Protein AF-A0A2C9JT99-F1 (afdb_monomer_lite)

pLDDT: mean 90.97, std 13.34, range [34.31, 98.94]

Structure (mmCIF, N/CA/C/O backbone):
data_AF-A0A2C9JT99-F1
#
_entry.id   AF-A0A2C9JT99-F1
#
loop_
_atom_site.group_PDB
_atom_site.id
_atom_site.type_symbol
_atom_site.label_atom_id
_atom_site.label_alt_id
_atom_site.label_comp_id
_atom_site.label_asym_id
_atom_site.label_entity_id
_atom_site.label_seq_id
_atom_site.pdbx_PDB_ins_code
_atom_site.Cartn_x
_atom_site.Cartn_y
_atom_site.Cartn_z
_atom_site.occupancy
_atom_site.B_iso_or_equiv
_atom_site.auth_seq_id
_atom_site.auth_comp_id
_atom_site.auth_asym_id
_atom_site.auth_atom_id
_atom_site.pdbx_PDB_model_num
ATOM 1 N N . MET A 1 1 ? -29.982 -3.827 14.965 1.00 47.84 1 MET A N 1
ATOM 2 C CA . MET A 1 1 ? -28.648 -3.929 15.591 1.00 47.84 1 MET A CA 1
ATOM 3 C C . MET A 1 1 ? -28.280 -5.397 15.697 1.00 47.84 1 MET A C 1
ATOM 5 O O . MET A 1 1 ? -28.961 -6.148 16.386 1.00 47.84 1 MET A O 1
ATOM 9 N N . THR A 1 2 ? -27.284 -5.830 14.936 1.00 54.38 2 THR A N 1
ATOM 10 C CA . THR A 1 2 ? -26.714 -7.181 14.988 1.00 54.38 2 THR A CA 1
ATOM 11 C C . THR A 1 2 ? -25.965 -7.359 16.311 1.00 54.38 2 THR A C 1
ATOM 13 O O . THR A 1 2 ? -25.139 -6.527 16.669 1.00 54.38 2 THR A O 1
ATOM 16 N N . ASN A 1 3 ? -26.251 -8.428 17.060 1.00 70.00 3 ASN A N 1
ATOM 17 C CA . ASN A 1 3 ? -25.512 -8.738 18.288 1.00 70.00 3 ASN A CA 1
ATOM 18 C C . ASN A 1 3 ? -24.098 -9.221 17.930 1.00 70.00 3 ASN A C 1
ATOM 20 O O . ASN A 1 3 ? -23.930 -10.370 17.513 1.00 70.00 3 ASN A O 1
ATOM 24 N N . LEU A 1 4 ? -23.103 -8.343 18.080 1.00 77.81 4 LEU A N 1
ATOM 25 C CA . LEU A 1 4 ? -21.688 -8.669 17.891 1.00 77.81 4 LEU A CA 1
ATOM 26 C C . LEU A 1 4 ? -21.167 -9.548 19.035 1.00 77.81 4 LEU A C 1
ATOM 28 O O . LEU A 1 4 ? -21.543 -9.377 20.200 1.00 77.81 4 LEU A O 1
ATOM 32 N N . ARG A 1 5 ? -20.275 -10.488 18.711 1.00 74.44 5 ARG A N 1
ATOM 33 C CA . ARG A 1 5 ? -19.591 -11.317 19.708 1.00 74.44 5 ARG A CA 1
ATOM 34 C C . ARG A 1 5 ? -18.477 -10.506 20.364 1.00 74.44 5 ARG A C 1
ATOM 36 O O . ARG A 1 5 ? -17.462 -10.228 19.739 1.00 74.44 5 ARG A O 1
ATOM 43 N N . LYS A 1 6 ? -18.640 -10.173 21.646 1.00 68.88 6 LYS A N 1
ATOM 44 C CA . LYS A 1 6 ? -17.571 -9.556 22.445 1.00 68.88 6 LYS A CA 1
ATOM 45 C C . LYS A 1 6 ? -16.667 -10.641 23.031 1.00 68.88 6 LYS A C 1
ATOM 47 O O . LYS A 1 6 ? -17.125 -11.458 23.829 1.00 68.88 6 LYS A O 1
ATOM 52 N N . SER A 1 7 ? -15.396 -10.644 22.638 1.00 74.50 7 SER A N 1
ATOM 53 C CA . SER A 1 7 ? -14.370 -11.491 23.254 1.00 74.50 7 SER A CA 1
ATOM 54 C C . SER A 1 7 ? -13.819 -10.832 24.521 1.00 74.50 7 SER A C 1
ATOM 56 O O . SER A 1 7 ? -13.684 -9.611 24.581 1.00 74.50 7 SER A O 1
ATOM 58 N N . LYS A 1 8 ? -13.492 -11.639 25.539 1.00 83.62 8 LYS A N 1
ATOM 59 C CA . LYS A 1 8 ? -12.782 -11.155 26.737 1.00 83.62 8 LYS A CA 1
ATOM 60 C C . LYS A 1 8 ? -11.319 -10.822 26.432 1.00 83.62 8 LYS A C 1
ATOM 62 O O . LYS A 1 8 ? -10.791 -9.869 26.994 1.00 83.62 8 LYS A O 1
ATOM 67 N N . SER A 1 9 ? -10.699 -11.589 25.537 1.00 94.56 9 SER A N 1
ATOM 68 C CA . SER A 1 9 ? -9.336 -11.357 25.053 1.00 94.56 9 SER A CA 1
ATOM 69 C C . SER A 1 9 ? -9.375 -10.650 23.701 1.00 94.56 9 SER A C 1
ATOM 71 O O . SER A 1 9 ? -10.248 -10.947 22.884 1.00 94.56 9 SER A O 1
ATOM 73 N N . LEU A 1 10 ? -8.474 -9.698 23.465 1.00 97.50 10 LEU A N 1
ATOM 74 C CA . LEU A 1 10 ? -8.400 -8.947 22.208 1.00 97.50 10 LEU A CA 1
ATOM 75 C C . LEU A 1 10 ? -7.828 -9.853 21.105 1.00 97.50 10 LEU A C 1
ATOM 77 O O . LEU A 1 10 ? -6.699 -10.306 21.274 1.00 97.50 10 LEU A O 1
ATOM 81 N N . PRO A 1 11 ? -8.561 -10.154 20.015 1.00 98.25 11 PRO A N 1
ATOM 82 C CA . PRO A 1 11 ? -7.994 -10.900 18.895 1.00 98.25 11 PRO A CA 1
ATOM 83 C C . PRO A 1 11 ? -6.884 -10.089 18.225 1.00 98.25 11 PRO A C 1
ATOM 85 O O . PRO A 1 11 ? -7.113 -8.932 17.869 1.00 98.25 11 PRO A O 1
ATOM 88 N N . VAL A 1 12 ? -5.713 -10.702 18.061 1.00 98.75 12 VAL A N 1
ATOM 89 C CA . VAL A 1 12 ? -4.557 -10.124 17.368 1.00 98.75 12 VAL A CA 1
ATOM 90 C C . VAL A 1 12 ? -4.086 -11.124 16.320 1.00 98.75 12 VAL A C 1
ATOM 92 O O . VAL A 1 12 ? -3.760 -12.263 16.661 1.00 98.75 12 VAL A O 1
ATOM 95 N N . TYR A 1 13 ? -4.066 -10.703 15.061 1.00 98.75 13 TYR A N 1
ATOM 96 C CA . TYR A 1 13 ? -3.597 -11.504 13.935 1.00 98.75 13 TYR A CA 1
ATOM 97 C C . TYR A 1 13 ? -2.287 -10.913 13.431 1.00 98.75 13 TYR A C 1
ATOM 99 O O . TYR A 1 13 ? -2.243 -9.723 13.140 1.00 98.75 13 TYR A O 1
ATOM 107 N N . ILE A 1 14 ? -1.236 -11.723 13.370 1.00 98.81 14 ILE A N 1
ATOM 108 C CA . ILE A 1 14 ? 0.095 -11.305 12.930 1.00 98.81 14 ILE A CA 1
ATOM 109 C C . ILE A 1 14 ? 0.420 -12.077 11.660 1.00 98.81 14 ILE A C 1
ATOM 111 O O . ILE A 1 14 ? 0.374 -13.308 11.687 1.00 98.81 14 ILE A O 1
ATOM 115 N N . VAL A 1 15 ? 0.721 -11.361 10.585 1.00 98.69 15 VAL A N 1
ATOM 116 C CA . VAL A 1 15 ? 1.054 -11.906 9.265 1.00 98.69 15 VAL A CA 1
ATOM 117 C C . VAL A 1 15 ? 2.405 -11.372 8.809 1.00 98.69 15 VAL A C 1
ATOM 119 O O . VAL A 1 15 ? 2.924 -10.419 9.393 1.00 98.69 15 VAL A O 1
ATOM 122 N N . GLU A 1 16 ? 2.972 -11.991 7.779 1.00 97.94 16 GLU A N 1
ATOM 123 C CA . GLU A 1 16 ? 4.185 -11.477 7.152 1.00 97.94 16 GLU A CA 1
ATOM 124 C C . GLU A 1 16 ? 3.861 -10.398 6.104 1.00 97.94 16 GLU A C 1
ATOM 126 O O . GLU A 1 16 ? 4.063 -9.232 6.440 1.00 97.94 16 GLU A O 1
ATOM 131 N N . PRO A 1 17 ? 3.296 -10.716 4.918 1.00 97.50 17 PRO A N 1
ATOM 132 C CA . PRO A 1 17 ? 2.882 -9.691 3.965 1.00 97.50 17 PRO A CA 1
ATOM 133 C C . PRO A 1 17 ? 1.578 -9.022 4.419 1.00 97.50 17 PRO A C 1
ATOM 135 O O . PRO A 1 17 ? 0.649 -9.685 4.889 1.00 97.50 17 PRO A O 1
ATOM 138 N N . HIS A 1 18 ? 1.480 -7.704 4.259 1.00 98.38 18 HIS A N 1
ATOM 139 C CA . HIS A 1 18 ? 0.385 -6.921 4.839 1.00 98.38 18 HIS A CA 1
ATOM 140 C C . HIS A 1 18 ? -1.004 -7.333 4.350 1.00 98.38 18 HIS A C 1
ATOM 142 O O . HIS A 1 18 ? -1.920 -7.530 5.148 1.00 98.38 18 HIS A O 1
ATOM 148 N N . ASN A 1 19 ? -1.169 -7.577 3.051 1.00 98.00 19 ASN A N 1
ATOM 149 C CA . ASN A 1 19 ? -2.450 -7.955 2.446 1.00 98.00 19 ASN A CA 1
ATOM 150 C C . ASN A 1 19 ? -3.066 -9.239 3.032 1.00 98.00 19 ASN A C 1
ATOM 152 O O . ASN A 1 19 ? -4.289 -9.428 2.971 1.00 98.00 19 ASN A O 1
ATOM 156 N N . ASP A 1 20 ? -2.267 -10.102 3.668 1.00 97.75 20 ASP A N 1
ATOM 157 C CA . ASP A 1 20 ? -2.765 -11.319 4.302 1.00 97.75 20 ASP A CA 1
ATOM 158 C C . ASP A 1 20 ? -3.748 -11.046 5.442 1.00 97.75 20 ASP A C 1
ATOM 160 O O . ASP A 1 20 ? -4.589 -11.906 5.731 1.00 97.75 20 ASP A O 1
ATOM 164 N N . VAL A 1 21 ? -3.747 -9.845 6.032 1.00 98.25 21 VAL A N 1
ATOM 165 C CA . VAL A 1 21 ? -4.717 -9.444 7.064 1.00 98.25 21 VAL A CA 1
ATOM 166 C C . VAL A 1 21 ? -6.169 -9.527 6.578 1.00 98.25 21 VAL A C 1
ATOM 168 O O . VAL A 1 21 ? -7.075 -9.815 7.373 1.00 98.25 21 VAL A O 1
ATOM 171 N N . VAL A 1 22 ? -6.420 -9.373 5.270 1.00 98.38 22 VAL A N 1
ATOM 172 C CA . VAL A 1 22 ? -7.768 -9.393 4.671 1.00 98.38 22 VAL A CA 1
ATOM 173 C C . VAL A 1 22 ? -8.511 -10.691 4.991 1.00 98.38 22 VAL A C 1
ATOM 175 O O . VAL A 1 22 ? -9.709 -10.669 5.304 1.00 98.38 22 VAL A O 1
ATOM 178 N N . ARG A 1 23 ? -7.808 -11.834 5.027 1.00 97.44 23 ARG A N 1
ATOM 179 C CA . ARG A 1 23 ? -8.406 -13.138 5.372 1.00 97.44 23 ARG A CA 1
ATOM 180 C C . ARG A 1 23 ? -9.008 -13.132 6.784 1.00 97.44 23 ARG A C 1
ATOM 182 O O . ARG A 1 23 ? -10.052 -13.748 7.030 1.00 97.44 23 ARG A O 1
ATOM 189 N N . TYR A 1 24 ? -8.371 -12.427 7.718 1.00 98.19 24 TYR A N 1
ATOM 190 C CA . TYR A 1 24 ? -8.794 -12.321 9.113 1.00 98.19 24 TYR A CA 1
ATOM 191 C C . TYR A 1 24 ? -9.885 -11.280 9.312 1.00 98.19 24 TYR A C 1
ATOM 193 O O . TYR A 1 24 ? -10.794 -11.506 10.119 1.00 98.19 24 TYR A O 1
ATOM 201 N N . ILE A 1 25 ? -9.853 -10.195 8.538 1.00 98.44 25 ILE A N 1
ATOM 202 C CA . ILE A 1 25 ? -10.930 -9.206 8.489 1.00 98.44 25 ILE A CA 1
ATOM 203 C C . ILE A 1 25 ? -12.218 -9.882 8.003 1.00 98.44 25 ILE A C 1
ATOM 205 O O . ILE A 1 25 ? -13.209 -9.906 8.738 1.00 98.44 25 ILE A O 1
ATOM 209 N N . HIS A 1 26 ? -12.194 -10.555 6.847 1.00 98.06 26 HIS A N 1
ATOM 210 C CA . HIS A 1 26 ? -13.353 -11.288 6.324 1.00 98.06 26 HIS A CA 1
ATOM 211 C C . HIS A 1 26 ? -13.854 -12.370 7.286 1.00 98.06 26 HIS A C 1
ATOM 213 O O . HIS A 1 26 ? -15.061 -12.495 7.518 1.00 98.06 26 HIS A O 1
ATOM 219 N N . ARG A 1 27 ? -12.950 -13.131 7.918 1.00 97.06 27 ARG A N 1
ATOM 220 C CA . ARG A 1 27 ? -13.326 -14.132 8.932 1.00 97.06 27 ARG A CA 1
ATOM 221 C C . ARG A 1 27 ? -13.993 -13.496 10.150 1.00 97.06 27 ARG A C 1
ATOM 223 O O . ARG A 1 27 ? -14.946 -14.064 10.693 1.00 97.06 27 ARG A O 1
ATOM 230 N N . SER A 1 28 ? -13.510 -12.334 10.580 1.00 97.56 28 SER A N 1
ATOM 231 C CA . SER A 1 28 ? -14.056 -11.589 11.715 1.00 97.56 28 SER A CA 1
ATOM 232 C C . SER A 1 28 ? -15.437 -11.012 11.400 1.00 97.56 28 SER A C 1
ATOM 234 O O . SER A 1 28 ? -16.315 -11.070 12.265 1.00 97.56 28 SER A O 1
ATOM 236 N N . ILE A 1 29 ? -15.673 -10.564 10.162 1.00 97.12 29 ILE A N 1
ATOM 237 C CA . ILE A 1 29 ? -17.002 -10.178 9.659 1.00 97.12 29 ILE A CA 1
ATOM 238 C C . ILE A 1 29 ? -17.938 -11.398 9.642 1.00 97.12 29 ILE A C 1
ATOM 240 O O . ILE A 1 29 ? -19.002 -11.386 10.265 1.00 97.12 29 ILE A O 1
ATOM 244 N N . ALA A 1 30 ? -17.519 -12.504 9.016 1.00 96.38 30 ALA A N 1
ATOM 245 C CA . ALA A 1 30 ? -18.313 -13.734 8.918 1.00 96.38 30 ALA A CA 1
ATOM 246 C C . ALA A 1 30 ? -18.682 -14.317 10.297 1.00 96.38 30 ALA A C 1
ATOM 248 O O . ALA A 1 30 ? -19.780 -14.843 10.501 1.00 96.38 30 ALA A O 1
ATOM 249 N N . SER A 1 31 ? -17.784 -14.174 11.274 1.00 95.31 31 SER A N 1
ATOM 250 C CA . SER A 1 31 ? -17.973 -14.638 12.654 1.00 95.31 31 SER A CA 1
ATOM 251 C C . SER A 1 31 ? -18.736 -13.648 13.543 1.00 95.31 31 SER A C 1
ATOM 253 O O . SER A 1 31 ? -18.953 -13.943 14.724 1.00 95.31 31 SER A O 1
ATOM 255 N N . LYS A 1 32 ? -19.159 -12.496 12.999 1.00 95.50 32 LYS A N 1
ATOM 256 C CA . LYS A 1 32 ? -19.834 -11.398 13.715 1.00 95.50 32 LYS A CA 1
ATOM 257 C C . LYS A 1 32 ? -19.015 -10.843 14.886 1.00 95.50 32 LYS A C 1
ATOM 259 O O . LYS A 1 32 ? -19.582 -10.438 15.904 1.00 95.50 32 LYS A O 1
ATOM 264 N N . ILE A 1 33 ? -17.689 -10.897 14.772 1.00 95.81 33 ILE A N 1
ATOM 265 C CA . ILE A 1 33 ? -16.760 -10.187 15.660 1.00 95.81 33 ILE A CA 1
ATOM 266 C C . ILE A 1 33 ? -16.722 -8.723 15.216 1.00 95.81 33 ILE A C 1
ATOM 268 O O . ILE A 1 33 ? -16.997 -7.837 16.019 1.00 95.81 33 ILE A O 1
ATOM 272 N N . LEU A 1 34 ? -16.489 -8.499 13.920 1.00 97.00 34 LEU A N 1
ATOM 273 C CA . LEU A 1 34 ? -16.723 -7.222 13.250 1.00 97.00 34 LEU A CA 1
ATOM 274 C C . LEU A 1 34 ? -18.164 -7.163 12.708 1.00 97.00 34 LEU A C 1
ATOM 276 O O . LEU A 1 34 ? -18.760 -8.216 12.441 1.00 97.00 34 LEU A O 1
ATOM 280 N N . PRO A 1 35 ? -18.755 -5.962 12.563 1.00 96.44 35 PRO A N 1
ATOM 281 C CA . PRO A 1 35 ? -19.994 -5.790 11.806 1.00 96.44 35 PRO A CA 1
ATOM 282 C C . PRO A 1 35 ? -19.766 -6.066 10.315 1.00 96.44 35 PRO A C 1
ATOM 284 O O . PRO A 1 35 ? -18.645 -6.286 9.872 1.00 96.44 35 PRO A O 1
ATOM 287 N N . PHE A 1 36 ? -20.847 -6.059 9.540 1.00 96.38 36 PHE A N 1
ATOM 288 C CA . PHE A 1 36 ? -20.756 -6.199 8.088 1.00 96.38 36 PHE A CA 1
ATOM 289 C C . PHE A 1 36 ? -20.311 -4.906 7.390 1.00 96.38 36 PHE A C 1
ATOM 291 O O . PHE A 1 36 ? -19.639 -4.978 6.369 1.00 96.38 36 PHE A O 1
ATOM 298 N N . ASP A 1 37 ? -20.677 -3.749 7.936 1.00 95.94 37 ASP A N 1
ATOM 299 C CA . ASP A 1 37 ? -20.417 -2.415 7.397 1.00 95.94 37 ASP A CA 1
ATOM 300 C C . ASP A 1 37 ? -20.046 -1.442 8.531 1.00 95.94 37 ASP A C 1
ATOM 302 O O . ASP A 1 37 ? -20.002 -1.823 9.705 1.00 95.94 37 ASP A O 1
ATOM 306 N N . ASP A 1 38 ? -19.755 -0.191 8.165 1.00 94.69 38 ASP A N 1
ATOM 307 C CA . ASP A 1 38 ? -19.405 0.897 9.089 1.00 94.69 38 ASP A CA 1
ATOM 308 C C . ASP A 1 38 ? -18.150 0.628 9.943 1.00 94.69 38 ASP A C 1
ATOM 310 O O . ASP A 1 38 ? -18.011 1.128 11.059 1.00 94.69 38 ASP A O 1
ATOM 314 N N . ILE A 1 39 ? -17.203 -0.157 9.417 1.00 97.75 39 ILE A N 1
ATOM 315 C CA . ILE A 1 39 ? -15.917 -0.403 10.079 1.00 97.75 39 ILE A CA 1
ATOM 316 C C . ILE A 1 39 ? -15.013 0.814 9.873 1.00 97.75 39 ILE A C 1
ATOM 318 O O . ILE A 1 39 ? -14.901 1.332 8.757 1.00 97.75 39 ILE A O 1
ATOM 322 N N . VAL A 1 40 ? -14.361 1.264 10.944 1.00 98.44 40 VAL A N 1
ATOM 323 C CA . VAL A 1 40 ? -13.238 2.210 10.868 1.00 98.44 40 VAL A CA 1
ATOM 324 C C . VAL A 1 40 ? -11.930 1.420 10.884 1.00 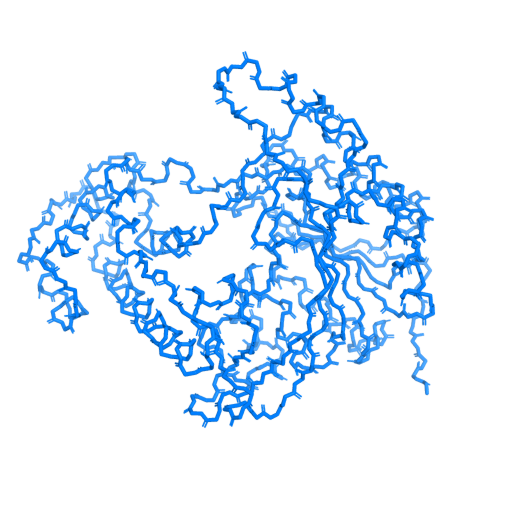98.44 40 VAL A C 1
ATOM 326 O O . VAL A 1 40 ? -11.798 0.468 11.655 1.00 98.44 40 VAL A O 1
ATOM 329 N N . VAL A 1 41 ? -10.964 1.802 10.055 1.00 98.75 41 VAL A N 1
ATOM 330 C CA . VAL A 1 41 ? -9.601 1.250 10.088 1.00 98.75 41 VAL A CA 1
ATOM 331 C C . VAL A 1 41 ? -8.655 2.353 10.533 1.00 98.75 41 VAL A C 1
ATOM 333 O O . VAL A 1 41 ? -8.643 3.420 9.927 1.00 98.75 41 VAL A O 1
ATOM 336 N N . ILE A 1 42 ? -7.891 2.110 11.594 1.00 98.69 42 ILE A N 1
ATOM 337 C CA . ILE A 1 42 ? -6.737 2.934 11.962 1.00 98.69 42 ILE A CA 1
ATOM 338 C C . ILE A 1 42 ? -5.513 2.152 11.524 1.00 98.69 42 ILE A C 1
ATOM 340 O O . ILE A 1 42 ? -5.282 1.079 12.069 1.00 98.69 42 ILE A O 1
ATOM 344 N N . HIS A 1 43 ? -4.780 2.675 10.555 1.00 98.88 43 HIS A N 1
ATOM 345 C CA . HIS A 1 43 ? -3.651 2.012 9.916 1.00 98.88 43 HIS A CA 1
ATOM 346 C C . HIS A 1 43 ? -2.378 2.788 10.260 1.00 98.88 43 HIS A C 1
ATOM 348 O O . HIS A 1 43 ? -2.258 3.959 9.894 1.00 98.88 43 HIS A O 1
ATOM 354 N N . LEU A 1 44 ? -1.500 2.184 11.064 1.00 98.81 44 LEU A N 1
ATOM 355 C CA . LEU A 1 44 ? -0.196 2.735 11.432 1.00 98.81 44 LEU A CA 1
ATOM 356 C C . LEU A 1 44 ? 0.870 2.093 10.559 1.00 98.81 44 LEU A C 1
ATOM 358 O O . LEU A 1 44 ? 1.164 0.918 10.749 1.00 98.81 44 LEU A O 1
ATOM 362 N N . ASP A 1 45 ? 1.433 2.870 9.642 1.00 98.81 45 ASP A N 1
ATOM 363 C CA . ASP A 1 45 ? 2.318 2.351 8.599 1.00 98.81 45 ASP A CA 1
ATOM 364 C C . ASP A 1 45 ? 3.162 3.485 7.990 1.00 98.81 45 ASP A C 1
ATOM 366 O O . ASP A 1 45 ? 2.725 4.647 7.966 1.00 98.81 45 ASP A O 1
ATOM 370 N N . SER A 1 46 ? 4.374 3.180 7.519 1.00 98.38 46 SER A N 1
ATOM 371 C CA . SER A 1 46 ? 5.166 4.098 6.688 1.00 98.38 46 SER A CA 1
ATOM 372 C C . SER A 1 46 ? 4.579 4.312 5.285 1.00 98.38 46 SER A C 1
ATOM 374 O O . SER A 1 46 ? 4.908 5.306 4.630 1.00 98.38 46 SER A O 1
ATOM 376 N N . HIS A 1 47 ? 3.693 3.431 4.837 1.00 97.88 47 HIS A N 1
ATOM 377 C CA . HIS A 1 47 ? 3.023 3.416 3.545 1.00 97.88 47 HIS A CA 1
ATOM 378 C C . HIS A 1 47 ? 1.504 3.580 3.710 1.00 97.88 47 HIS A C 1
ATOM 380 O O . HIS A 1 47 ? 0.977 3.336 4.787 1.00 97.88 47 HIS A O 1
ATOM 386 N N . PRO A 1 48 ? 0.773 4.092 2.702 1.00 97.56 48 PRO A N 1
ATOM 387 C CA . PRO A 1 48 ? -0.677 4.241 2.829 1.00 97.56 48 PRO A CA 1
ATOM 388 C C . PRO A 1 48 ? -1.466 2.935 2.645 1.00 97.56 48 PRO A C 1
ATOM 390 O O . PRO A 1 48 ? -2.595 2.854 3.124 1.00 97.56 48 PRO A O 1
ATOM 393 N N . ASP A 1 49 ? -0.941 1.997 1.850 1.00 98.00 49 ASP A N 1
ATOM 394 C CA . ASP A 1 49 ? -1.630 0.792 1.357 1.00 98.00 49 ASP A CA 1
ATOM 395 C C . ASP A 1 49 ? -3.001 1.038 0.709 1.00 98.00 49 ASP A C 1
ATOM 397 O O . ASP A 1 49 ? -3.962 0.262 0.832 1.00 98.00 49 ASP A O 1
ATOM 401 N N . LEU A 1 50 ? -3.110 2.174 0.013 1.00 97.88 50 LEU A N 1
ATOM 402 C CA . LEU A 1 50 ? -4.358 2.634 -0.590 1.00 97.88 50 LEU A CA 1
ATOM 403 C C . LEU A 1 50 ? -4.401 2.458 -2.105 1.00 97.88 50 LEU A C 1
ATOM 405 O O . LEU A 1 50 ? -5.342 2.954 -2.718 1.00 97.88 50 LEU A O 1
ATOM 409 N N . LEU A 1 51 ? -3.443 1.786 -2.740 1.00 96.38 51 LEU A N 1
ATOM 410 C CA . LEU A 1 51 ? -3.568 1.521 -4.171 1.00 96.38 51 LEU A CA 1
ATOM 411 C C . LEU A 1 51 ? -4.691 0.512 -4.452 1.00 96.38 51 LEU A C 1
ATOM 413 O O . LEU A 1 51 ? -5.335 -0.054 -3.564 1.00 96.38 51 LEU A O 1
ATOM 417 N N . LEU A 1 52 ? -4.975 0.328 -5.735 1.00 96.12 52 LEU A N 1
ATOM 418 C CA . LEU A 1 52 ? -5.873 -0.700 -6.242 1.00 96.12 52 LEU A CA 1
ATOM 419 C C . LEU A 1 52 ? -5.099 -1.516 -7.268 1.00 96.12 52 LEU A C 1
ATOM 421 O O . LEU A 1 52 ? -4.394 -0.905 -8.074 1.00 96.12 52 LEU A O 1
ATOM 425 N N . PRO A 1 53 ? -5.280 -2.846 -7.335 1.00 93.25 53 PRO A N 1
ATOM 426 C CA . PRO A 1 53 ? -4.705 -3.590 -8.439 1.00 93.25 53 PRO A CA 1
ATOM 427 C C . PRO A 1 53 ? -5.324 -3.072 -9.742 1.00 93.25 53 PRO A C 1
ATOM 429 O O . PRO A 1 53 ? -6.545 -3.128 -9.942 1.00 93.25 53 PRO A O 1
ATOM 432 N N . VAL A 1 54 ? -4.485 -2.542 -10.633 1.00 88.94 54 VAL A N 1
ATOM 433 C CA . VAL A 1 54 ? -4.921 -1.833 -11.847 1.00 88.94 54 VAL A CA 1
ATOM 434 C C . VAL A 1 54 ? -5.788 -2.703 -12.752 1.00 88.94 54 VAL A C 1
ATOM 436 O O . VAL A 1 54 ? -6.618 -2.182 -13.501 1.00 88.94 54 VAL A O 1
ATOM 439 N N . HIS A 1 55 ? -5.652 -4.025 -12.661 1.00 92.31 55 HIS A N 1
ATOM 440 C CA . HIS A 1 55 ? -6.384 -5.011 -13.449 1.00 92.31 55 HIS A CA 1
ATOM 441 C C . HIS A 1 55 ? -7.544 -5.694 -12.713 1.00 92.31 55 HIS A C 1
ATOM 443 O O . HIS A 1 55 ? -8.230 -6.512 -13.322 1.00 92.31 55 HIS A O 1
ATOM 449 N N . LEU A 1 56 ? -7.820 -5.338 -11.453 1.00 96.06 56 LEU A N 1
ATOM 450 C CA . LEU A 1 56 ? -8.879 -5.974 -10.672 1.00 96.06 56 LEU A CA 1
ATOM 451 C C . LEU A 1 56 ? -10.274 -5.619 -11.208 1.00 96.06 56 LEU A C 1
ATOM 453 O O . LEU A 1 56 ? -10.728 -4.471 -11.128 1.00 96.06 56 LEU A O 1
ATOM 457 N N . ASP A 1 57 ? -10.981 -6.637 -11.696 1.00 97.88 57 ASP A N 1
ATOM 458 C CA . ASP A 1 57 ? -12.399 -6.548 -12.028 1.00 97.88 57 ASP A CA 1
ATOM 459 C C . ASP A 1 57 ? -13.227 -6.257 -10.773 1.00 97.88 57 ASP A C 1
ATOM 461 O O . ASP A 1 57 ? -13.095 -6.923 -9.743 1.00 97.88 57 ASP A O 1
ATOM 465 N N . ALA A 1 58 ? -14.144 -5.293 -10.862 1.00 98.00 58 ALA A N 1
ATOM 466 C CA . ALA A 1 58 ? -14.934 -4.862 -9.709 1.00 98.00 58 ALA A CA 1
ATOM 467 C C . ALA A 1 58 ? -15.762 -6.009 -9.093 1.00 98.00 58 ALA A C 1
ATOM 469 O O . ALA A 1 58 ? -15.905 -6.103 -7.874 1.00 98.00 58 ALA A O 1
ATOM 470 N N . ASP A 1 59 ? -16.242 -6.937 -9.923 1.00 97.44 59 ASP A N 1
ATOM 471 C CA . ASP A 1 59 ? -17.060 -8.071 -9.480 1.00 97.44 59 ASP A CA 1
ATOM 472 C C . ASP A 1 59 ? -16.248 -9.108 -8.671 1.00 97.44 59 ASP A C 1
ATOM 474 O O . ASP A 1 59 ? -16.824 -9.877 -7.894 1.00 97.44 59 ASP A O 1
ATOM 478 N N . VAL A 1 60 ? -14.914 -9.128 -8.814 1.00 97.75 60 VAL A N 1
ATOM 479 C CA . VAL A 1 60 ? -14.013 -10.019 -8.059 1.00 97.75 60 VAL A CA 1
ATOM 480 C C . VAL A 1 60 ? -13.925 -9.608 -6.591 1.00 97.75 60 VAL A C 1
ATOM 482 O O . VAL A 1 60 ? -13.773 -10.474 -5.730 1.00 97.75 60 VAL A O 1
ATOM 485 N N . VAL A 1 61 ? -14.124 -8.325 -6.265 1.00 97.56 61 VAL A N 1
ATOM 486 C CA . VAL A 1 61 ? -14.071 -7.822 -4.879 1.00 97.56 61 VAL A CA 1
ATOM 487 C C . VAL A 1 61 ? -15.034 -8.571 -3.952 1.00 97.56 61 VAL A C 1
ATOM 489 O O . VAL A 1 61 ? -14.727 -8.833 -2.791 1.00 97.56 61 VAL A O 1
ATOM 492 N N . PHE A 1 62 ? -16.185 -9.002 -4.466 1.00 96.38 62 PHE A N 1
ATOM 493 C CA . PHE A 1 62 ? -17.189 -9.724 -3.679 1.00 96.38 62 PHE A CA 1
ATOM 494 C C . PHE A 1 62 ? -16.901 -11.225 -3.537 1.00 96.38 62 PHE A C 1
ATOM 496 O O . PHE A 1 62 ? -17.645 -11.951 -2.871 1.00 96.38 62 PHE A O 1
ATOM 503 N N . LYS A 1 63 ? -15.816 -11.714 -4.141 1.00 96.69 63 LYS A N 1
ATOM 504 C CA . LYS A 1 63 ? -15.403 -13.114 -4.119 1.00 96.69 63 LYS A CA 1
ATOM 505 C C . LYS A 1 63 ? -14.145 -13.263 -3.274 1.00 96.69 63 LYS A C 1
ATOM 507 O O . LYS A 1 63 ? -13.036 -13.283 -3.788 1.00 96.69 63 LYS A O 1
ATOM 512 N N . SER A 1 64 ? -14.321 -13.430 -1.963 1.00 92.94 64 SER A N 1
ATOM 513 C CA . SER A 1 64 ? -13.222 -13.367 -0.982 1.00 92.94 64 SER A CA 1
ATOM 514 C C . SER A 1 64 ? -11.946 -14.132 -1.352 1.00 92.94 64 SER A C 1
ATOM 516 O O . SER A 1 64 ? -10.875 -13.658 -1.002 1.00 92.94 64 SER A O 1
ATOM 518 N N . ARG A 1 65 ? -12.033 -15.323 -1.958 1.00 93.81 65 ARG A N 1
ATOM 519 C CA . ARG A 1 65 ? -10.837 -16.093 -2.326 1.00 93.81 65 ARG A CA 1
ATOM 520 C C . ARG A 1 65 ? -10.121 -15.480 -3.528 1.00 93.81 65 ARG A C 1
ATOM 522 O O . ARG A 1 65 ? -8.930 -15.233 -3.441 1.00 93.81 65 ARG A O 1
ATOM 529 N N . GLU A 1 66 ? -10.866 -15.227 -4.602 1.00 96.69 66 GLU A N 1
ATOM 530 C CA . GLU A 1 66 ? -10.328 -14.616 -5.821 1.00 96.69 66 GLU A CA 1
ATOM 531 C C . GLU A 1 66 ? -9.776 -13.218 -5.518 1.00 96.69 66 GLU A C 1
ATOM 533 O O . GLU A 1 66 ? -8.704 -12.884 -5.998 1.00 96.69 66 GLU A O 1
ATOM 538 N N . LEU A 1 67 ? -10.446 -12.432 -4.662 1.00 97.06 67 LEU A N 1
ATOM 539 C CA . LEU A 1 67 ? -9.929 -11.135 -4.227 1.00 97.06 67 LEU A CA 1
ATOM 540 C C . LEU A 1 67 ? -8.545 -11.277 -3.593 1.00 97.06 67 LEU A C 1
ATOM 542 O O . LEU A 1 67 ? -7.624 -10.634 -4.066 1.00 97.06 67 LEU A O 1
ATOM 546 N N . ILE A 1 68 ? -8.389 -12.129 -2.572 1.00 95.25 68 ILE A N 1
ATOM 547 C CA . ILE A 1 68 ? -7.107 -12.308 -1.863 1.00 95.25 68 ILE A CA 1
ATOM 548 C C . ILE A 1 68 ? -5.985 -12.718 -2.829 1.00 95.25 68 ILE A C 1
ATOM 550 O O . ILE A 1 68 ? -4.870 -12.236 -2.691 1.00 95.25 68 ILE A O 1
ATOM 554 N N . GLU A 1 69 ? -6.285 -13.559 -3.822 1.00 95.75 69 GLU A N 1
ATOM 555 C CA . GLU A 1 69 ? -5.327 -13.988 -4.854 1.00 95.75 69 GLU A CA 1
ATOM 556 C C . GLU A 1 69 ? -4.898 -12.845 -5.807 1.00 95.75 69 GLU A C 1
ATOM 558 O O . GLU A 1 69 ? -3.916 -13.003 -6.523 1.00 95.75 69 GLU A O 1
ATOM 563 N N . ASN A 1 70 ? -5.607 -11.709 -5.815 1.00 96.56 70 ASN A N 1
ATOM 564 C CA . ASN A 1 70 ? -5.327 -10.527 -6.643 1.00 96.56 70 ASN A CA 1
ATOM 565 C C . ASN A 1 70 ? -4.841 -9.307 -5.833 1.00 96.56 70 ASN A C 1
ATOM 567 O O . ASN A 1 70 ? -4.742 -8.218 -6.397 1.00 96.56 70 ASN A O 1
ATOM 571 N N . LEU A 1 71 ? -4.601 -9.448 -4.524 1.00 97.31 71 LEU A N 1
ATOM 572 C CA . LEU A 1 71 ? -4.073 -8.362 -3.693 1.00 97.31 71 LEU A CA 1
ATOM 573 C C . LEU A 1 71 ? -2.566 -8.494 -3.502 1.00 97.31 71 LEU A C 1
ATOM 575 O O . LEU A 1 71 ? -2.048 -9.600 -3.357 1.00 97.31 71 LEU A O 1
ATOM 579 N N . SER A 1 72 ? -1.923 -7.344 -3.357 1.00 96.62 72 SER A N 1
ATOM 580 C CA . SER A 1 72 ? -0.537 -7.177 -2.924 1.00 96.62 72 SER A CA 1
ATOM 581 C C . SER A 1 72 ? -0.492 -6.251 -1.709 1.00 96.62 72 SER A C 1
ATOM 583 O O . SER A 1 72 ? -1.512 -5.669 -1.320 1.00 96.62 72 SER A O 1
ATOM 585 N N . ILE A 1 73 ? 0.681 -6.149 -1.088 1.00 96.62 73 ILE A N 1
ATOM 586 C CA . ILE A 1 73 ? 0.895 -5.430 0.174 1.00 96.62 73 ILE A CA 1
ATOM 587 C C . ILE A 1 73 ? 0.420 -3.972 0.126 1.00 96.62 73 ILE A C 1
ATOM 589 O O . ILE A 1 73 ? -0.109 -3.490 1.107 1.00 96.62 73 ILE A O 1
ATOM 593 N N . GLU A 1 74 ? 0.470 -3.312 -1.026 1.00 96.00 74 GLU A N 1
ATOM 594 C CA . GLU A 1 74 ? 0.171 -1.886 -1.177 1.00 96.00 74 GLU A CA 1
ATOM 595 C C . GLU A 1 74 ? -1.291 -1.560 -1.544 1.00 96.00 74 GLU A C 1
ATOM 597 O O . GLU A 1 74 ? -1.644 -0.387 -1.698 1.00 96.00 74 GLU A O 1
ATOM 602 N N . ASN A 1 75 ? -2.150 -2.571 -1.756 1.00 97.25 75 ASN A N 1
ATOM 603 C CA . ASN A 1 75 ? -3.438 -2.376 -2.442 1.00 97.25 75 ASN A CA 1
ATOM 604 C C . ASN A 1 75 ? -4.665 -3.073 -1.811 1.00 97.25 75 ASN A C 1
ATOM 606 O O . ASN A 1 75 ? -5.700 -3.274 -2.459 1.00 97.25 75 ASN A O 1
ATOM 610 N N . TRP A 1 76 ? -4.591 -3.426 -0.525 1.00 98.12 76 TRP A N 1
ATOM 611 C CA . TRP A 1 76 ? -5.588 -4.279 0.132 1.00 98.12 76 TRP A CA 1
ATOM 612 C C . TRP A 1 76 ? -6.733 -3.533 0.841 1.00 98.12 76 TRP A C 1
ATOM 614 O O . TRP A 1 76 ? -7.811 -4.112 1.029 1.00 98.12 76 TRP A O 1
ATOM 624 N N . ILE A 1 77 ? -6.552 -2.260 1.224 1.00 98.62 77 ILE A N 1
ATOM 625 C CA . ILE A 1 77 ? -7.539 -1.515 2.031 1.00 98.62 77 ILE A CA 1
ATOM 626 C C . ILE A 1 77 ? -8.737 -1.065 1.188 1.00 98.62 77 ILE A C 1
ATOM 628 O O . ILE A 1 77 ? -9.897 -1.282 1.562 1.00 98.62 77 ILE A O 1
ATOM 632 N N . LEU A 1 78 ? -8.491 -0.418 0.043 1.00 98.44 78 LEU A N 1
ATOM 633 C CA . LEU A 1 78 ? -9.559 0.173 -0.768 1.00 98.44 78 LEU A CA 1
ATOM 634 C C . LEU A 1 78 ? -10.585 -0.841 -1.307 1.00 98.44 78 LEU A C 1
ATOM 636 O O . LEU A 1 78 ? -11.775 -0.502 -1.306 1.00 98.44 78 LEU A O 1
ATOM 640 N N . PRO A 1 79 ? -10.232 -2.087 -1.675 1.00 98.25 79 PRO A N 1
ATOM 641 C CA . PRO A 1 79 ? -11.226 -3.109 -2.004 1.00 98.25 79 PRO A CA 1
ATOM 642 C C . PRO A 1 79 ? -12.276 -3.323 -0.897 1.00 98.25 79 PRO A C 1
ATOM 644 O O . PRO A 1 79 ? -13.463 -3.476 -1.193 1.00 98.25 79 PRO A O 1
ATOM 647 N N . LEU A 1 80 ? -11.894 -3.225 0.384 1.00 98.25 80 LEU A N 1
ATOM 648 C CA . LEU A 1 80 ? -12.830 -3.331 1.513 1.00 98.25 80 LEU A CA 1
ATOM 649 C C . LEU A 1 80 ? -13.790 -2.132 1.607 1.00 98.25 80 LEU A C 1
ATOM 651 O O . LEU A 1 80 ? -14.917 -2.276 2.092 1.00 98.25 80 LEU A O 1
ATOM 655 N N . THR A 1 81 ? -13.375 -0.951 1.136 1.00 97.88 81 THR A N 1
ATOM 656 C CA . THR A 1 81 ? -14.249 0.236 1.056 1.00 97.88 81 THR A CA 1
ATOM 657 C C . THR A 1 81 ? -15.247 0.141 -0.094 1.00 97.88 81 THR A C 1
ATOM 659 O O . THR A 1 81 ? -16.419 0.495 0.069 1.00 97.88 81 THR A O 1
ATOM 662 N N . TYR A 1 82 ? -14.828 -0.406 -1.240 1.00 98.38 82 TYR A N 1
ATOM 663 C CA . TYR A 1 82 ? -15.722 -0.674 -2.366 1.00 98.38 82 TYR A CA 1
ATOM 664 C C . TYR A 1 82 ? -16.764 -1.740 -2.012 1.00 98.38 82 TYR A C 1
ATOM 666 O O . TYR A 1 82 ? -17.950 -1.555 -2.287 1.00 98.38 82 TYR A O 1
ATOM 674 N N . ALA A 1 83 ? -16.359 -2.775 -1.266 1.00 97.62 83 ALA A N 1
ATOM 675 C CA . ALA A 1 83 ? -17.266 -3.762 -0.677 1.00 97.62 83 ALA A CA 1
ATOM 676 C C . ALA A 1 83 ? -18.194 -3.197 0.424 1.00 97.62 83 ALA A C 1
ATOM 678 O O . ALA A 1 83 ? -19.060 -3.917 0.923 1.00 97.62 83 ALA A O 1
ATOM 679 N N . LYS A 1 84 ? -18.036 -1.917 0.803 1.00 97.12 84 LYS A N 1
ATOM 680 C CA . LYS A 1 84 ? -18.790 -1.206 1.857 1.00 97.12 84 LYS A CA 1
ATOM 681 C C . LYS A 1 84 ? -18.592 -1.764 3.270 1.00 97.12 84 LYS A C 1
ATOM 683 O O . LYS A 1 84 ? -19.360 -1.433 4.171 1.00 97.12 84 LYS A O 1
ATOM 688 N N . HIS A 1 85 ? -17.548 -2.566 3.485 1.00 97.56 85 HIS A N 1
ATOM 689 C CA . HIS A 1 85 ? -17.156 -3.018 4.818 1.00 97.56 85 HIS A CA 1
ATOM 690 C C . HIS A 1 85 ? -16.538 -1.866 5.616 1.00 97.56 85 HIS A C 1
ATOM 692 O O . HIS A 1 85 ? -16.950 -1.593 6.745 1.00 97.56 85 HIS A O 1
ATOM 698 N N . VAL A 1 86 ? -15.577 -1.167 5.003 1.00 97.81 86 VAL A N 1
ATOM 699 C CA . VAL A 1 86 ? -14.850 -0.045 5.608 1.00 97.81 86 VAL A CA 1
ATOM 700 C C . VAL A 1 86 ? -15.474 1.279 5.176 1.00 97.81 86 VAL A C 1
ATOM 702 O O . VAL A 1 86 ? -15.670 1.529 3.991 1.00 97.81 86 VAL A O 1
ATOM 705 N N . SER A 1 87 ? -15.781 2.127 6.155 1.00 95.12 87 SER A N 1
ATOM 706 C CA . SER A 1 87 ? -16.439 3.430 5.964 1.00 95.12 87 SER A CA 1
ATOM 707 C C . SER A 1 87 ? -15.497 4.622 6.123 1.00 95.12 87 SER A C 1
ATOM 709 O O . SER A 1 87 ? -15.761 5.701 5.594 1.00 95.12 87 SER A O 1
ATOM 711 N N . HIS A 1 88 ? -14.417 4.446 6.885 1.00 98.00 88 HIS A N 1
ATOM 712 C CA . HIS A 1 88 ? -13.451 5.496 7.183 1.00 98.00 88 HIS A CA 1
ATOM 713 C C . HIS A 1 88 ? -12.087 4.857 7.429 1.00 98.00 88 HIS A C 1
ATOM 715 O O . HIS A 1 88 ? -11.960 3.959 8.264 1.00 98.00 88 HIS A O 1
ATOM 721 N N . ILE A 1 89 ? -11.085 5.330 6.699 1.00 98.62 89 ILE A N 1
ATOM 722 C CA . ILE A 1 89 ? -9.682 4.976 6.877 1.00 98.62 89 ILE A CA 1
ATOM 723 C C . ILE A 1 89 ? -8.976 6.141 7.570 1.00 98.62 89 ILE A C 1
ATOM 725 O O . ILE A 1 89 ? -9.075 7.287 7.132 1.00 98.62 89 ILE A O 1
ATOM 729 N N . VAL A 1 90 ? -8.265 5.855 8.652 1.00 98.50 90 VAL A N 1
ATOM 730 C CA . VAL A 1 90 ? -7.377 6.794 9.331 1.00 98.50 90 VAL A CA 1
ATOM 731 C C . VAL A 1 90 ? -5.958 6.271 9.157 1.00 98.50 90 VAL A C 1
ATOM 733 O O . VAL A 1 90 ? -5.540 5.383 9.897 1.00 98.50 90 VAL A O 1
ATOM 736 N N . TRP A 1 91 ? -5.235 6.801 8.172 1.00 98.62 91 TRP A N 1
ATOM 737 C CA . TRP A 1 91 ? -3.813 6.512 8.015 1.00 98.62 91 TRP A CA 1
ATOM 738 C C . TRP A 1 91 ? -3.023 7.396 8.976 1.00 98.62 91 TRP A C 1
ATOM 740 O O . TRP A 1 91 ? -3.037 8.628 8.880 1.00 98.62 91 TRP A O 1
ATOM 750 N N . VAL A 1 92 ? -2.374 6.759 9.942 1.00 98.25 92 VAL A N 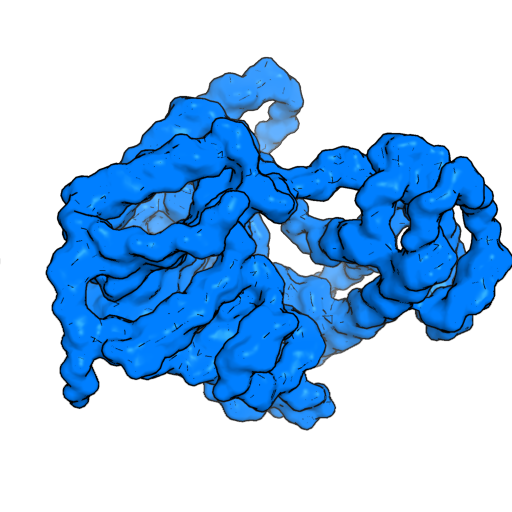1
ATOM 751 C CA . VAL A 1 92 ? -1.511 7.398 10.927 1.00 98.25 92 VAL A CA 1
ATOM 752 C C . VAL A 1 92 ? -0.073 7.147 10.499 1.00 98.25 92 VAL A C 1
ATOM 754 O O . VAL A 1 92 ? 0.490 6.089 10.757 1.00 98.25 92 VAL A O 1
ATOM 757 N N . LYS A 1 93 ? 0.516 8.139 9.841 1.00 97.56 93 LYS A N 1
ATOM 758 C CA . LYS A 1 93 ? 1.838 8.032 9.229 1.00 97.56 93 LYS A CA 1
ATOM 759 C C . LYS A 1 93 ? 2.954 8.487 10.185 1.00 97.56 93 LYS A C 1
ATOM 761 O O . LYS A 1 93 ? 2.729 9.401 10.995 1.00 97.56 93 LYS A O 1
ATOM 766 N N . PRO A 1 94 ? 4.167 7.919 10.093 1.00 97.00 94 PRO A N 1
ATOM 767 C CA . PRO A 1 94 ? 5.326 8.400 10.832 1.00 97.00 94 PRO A CA 1
ATOM 768 C C . PRO A 1 94 ? 5.879 9.704 10.216 1.00 97.00 94 PRO A C 1
ATOM 770 O O . PRO A 1 94 ? 5.477 10.107 9.117 1.00 97.00 94 PRO A O 1
ATOM 773 N N . PRO A 1 95 ? 6.817 10.395 10.891 1.00 94.19 95 PRO A N 1
ATOM 774 C CA . PRO A 1 95 ? 7.326 11.698 10.440 1.00 94.19 95 PRO A CA 1
ATOM 775 C C . PRO A 1 95 ? 8.047 11.705 9.083 1.00 94.19 95 PRO A C 1
ATOM 777 O O . PRO A 1 95 ? 8.162 12.759 8.462 1.00 94.19 95 PRO A O 1
ATOM 780 N N . TRP A 1 96 ? 8.560 10.559 8.629 1.00 94.88 96 TRP A N 1
ATOM 781 C CA . TRP A 1 96 ? 9.295 10.435 7.364 1.00 94.88 96 TRP A CA 1
ATOM 782 C C . TRP A 1 96 ? 8.408 10.096 6.160 1.00 94.88 96 TRP A C 1
ATOM 784 O O . TRP A 1 96 ? 8.844 10.271 5.023 1.00 94.88 96 TRP A O 1
ATOM 794 N N . ALA A 1 97 ? 7.184 9.616 6.390 1.00 95.50 97 ALA A N 1
ATOM 795 C CA . ALA A 1 97 ? 6.261 9.242 5.327 1.00 95.50 97 ALA A CA 1
ATOM 796 C C . ALA A 1 97 ? 5.660 10.499 4.684 1.00 95.50 97 ALA A C 1
ATOM 798 O O . ALA A 1 97 ? 5.099 11.359 5.373 1.00 95.50 97 ALA A O 1
ATOM 799 N N . ASN A 1 98 ? 5.793 10.623 3.364 1.00 93.75 98 ASN A N 1
ATOM 800 C CA . ASN A 1 98 ? 5.414 11.830 2.622 1.00 93.75 98 ASN A CA 1
ATOM 801 C C . ASN A 1 98 ? 4.513 11.553 1.410 1.00 93.75 98 ASN A C 1
ATOM 803 O O . ASN A 1 98 ? 4.166 12.507 0.720 1.00 93.75 98 ASN A O 1
ATOM 807 N N . GLN A 1 99 ? 4.106 10.298 1.178 1.00 94.50 99 GLN A N 1
ATOM 808 C CA . GLN A 1 99 ? 3.317 9.913 -0.001 1.00 94.50 99 GLN A CA 1
ATOM 809 C C . GLN A 1 99 ? 1.980 10.663 -0.104 1.00 94.50 99 GLN A C 1
ATOM 811 O O . GLN A 1 99 ? 1.582 11.069 -1.189 1.00 94.50 99 GLN A O 1
ATOM 816 N N . ILE A 1 100 ? 1.292 10.891 1.023 1.00 95.31 100 ILE A N 1
ATOM 817 C CA . ILE A 1 100 ? 0.106 11.759 1.088 1.00 95.31 100 ILE A CA 1
ATOM 818 C C . ILE A 1 100 ? 0.264 12.699 2.282 1.00 95.31 100 ILE A C 1
ATOM 820 O O . ILE A 1 100 ? 0.664 12.303 3.382 1.00 95.31 100 ILE A O 1
ATOM 824 N N . LYS A 1 101 ? -0.036 13.981 2.071 1.00 93.25 101 LYS A N 1
ATOM 825 C CA . LYS A 1 101 ? 0.060 14.999 3.123 1.00 93.25 101 LYS A CA 1
ATOM 826 C C . LYS A 1 101 ? -1.064 14.834 4.145 1.00 93.25 101 LYS A C 1
ATOM 828 O O . LYS A 1 101 ? -2.181 14.449 3.802 1.00 93.25 101 LYS A O 1
ATOM 833 N N . ALA A 1 102 ? -0.781 15.204 5.395 1.00 93.75 102 ALA A N 1
ATOM 834 C CA . ALA A 1 102 ? -1.783 15.223 6.459 1.00 93.75 102 ALA A CA 1
ATOM 835 C C . ALA A 1 102 ? -2.990 16.089 6.057 1.00 93.75 102 ALA A C 1
ATOM 837 O O . ALA A 1 102 ? -2.838 17.275 5.755 1.00 93.75 102 ALA A O 1
ATOM 838 N N . SER A 1 103 ? -4.166 15.470 5.994 1.00 94.44 103 SER A N 1
ATOM 839 C CA . SER A 1 103 ? -5.371 16.033 5.381 1.00 94.44 103 SER A CA 1
ATOM 840 C C . SER A 1 103 ? -6.610 15.184 5.695 1.00 94.44 103 SER A C 1
ATOM 842 O O . SER A 1 103 ? -6.512 14.067 6.207 1.00 94.44 103 SER A O 1
ATOM 844 N N . GLU A 1 104 ? -7.794 15.710 5.380 1.00 95.69 104 GLU A N 1
ATOM 845 C CA . GLU A 1 104 ? -9.012 14.908 5.237 1.00 95.69 104 GLU A CA 1
ATOM 846 C C . GLU A 1 104 ? -9.430 14.902 3.766 1.00 95.69 104 GLU A C 1
ATOM 848 O O . GLU A 1 104 ? -9.678 15.958 3.182 1.00 95.69 104 GLU A O 1
ATOM 853 N N . LEU A 1 105 ? -9.543 13.711 3.187 1.00 97.12 105 LEU A N 1
ATOM 854 C CA . LEU A 1 105 ? -9.915 13.491 1.797 1.00 97.12 105 LEU A CA 1
ATOM 855 C C . LEU A 1 105 ? -11.231 12.717 1.735 1.00 97.12 105 LEU A C 1
ATOM 857 O O . LEU A 1 105 ? -11.465 11.772 2.491 1.00 97.12 105 LEU A O 1
ATOM 861 N N . ASN A 1 106 ? -12.100 13.126 0.815 1.00 97.88 106 ASN A N 1
ATOM 862 C CA . ASN A 1 106 ? -13.328 12.410 0.497 1.00 97.88 106 ASN A CA 1
ATOM 863 C C . ASN A 1 106 ? -13.368 12.190 -1.006 1.00 97.88 106 ASN A C 1
ATOM 865 O O . ASN A 1 106 ? -13.312 13.149 -1.775 1.00 97.88 106 ASN A O 1
ATOM 869 N N . PHE A 1 107 ? -13.479 10.937 -1.416 1.00 98.00 107 PHE A N 1
ATOM 870 C CA . PHE A 1 107 ? -13.550 10.568 -2.821 1.00 98.00 107 PHE A CA 1
ATOM 871 C C . PHE A 1 107 ? -14.457 9.355 -3.006 1.00 98.00 107 PHE A C 1
ATOM 873 O O . PHE A 1 107 ? -14.973 8.769 -2.058 1.00 98.00 107 PHE A O 1
ATOM 880 N N . THR A 1 108 ? -14.706 9.015 -4.257 1.00 98.25 108 THR A N 1
ATOM 881 C CA . THR A 1 108 ? -15.583 7.940 -4.696 1.00 98.25 108 THR A CA 1
ATOM 882 C C . THR A 1 108 ? -14.735 6.837 -5.300 1.00 98.25 108 THR A C 1
ATOM 884 O O . THR A 1 108 ? -13.873 7.109 -6.134 1.00 98.25 108 THR A O 1
ATOM 887 N N . ILE A 1 109 ? -15.018 5.600 -4.908 1.00 98.38 109 ILE A N 1
ATOM 888 C CA . ILE A 1 109 ? -14.512 4.383 -5.540 1.00 98.38 109 ILE A CA 1
ATOM 889 C C . ILE A 1 109 ? -15.672 3.680 -6.245 1.00 98.38 109 ILE A C 1
ATOM 891 O O . ILE A 1 109 ? -16.792 3.655 -5.729 1.00 98.38 109 ILE A O 1
ATOM 895 N N . GLY A 1 110 ? -15.441 3.133 -7.433 1.00 98.38 110 GLY A N 1
ATOM 896 C CA . GLY A 1 110 ? -16.504 2.532 -8.229 1.00 98.38 110 GLY A CA 1
ATOM 897 C C . GLY A 1 110 ? -16.003 1.634 -9.351 1.00 98.38 110 GLY A C 1
ATOM 898 O O . GLY A 1 110 ? -14.815 1.593 -9.674 1.00 98.38 110 GLY A O 1
ATOM 899 N N . LYS A 1 111 ? -16.946 0.938 -9.979 1.00 98.50 111 LYS A N 1
ATOM 900 C CA . LYS A 1 111 ? -16.722 0.158 -11.194 1.00 98.50 111 LYS A CA 1
ATOM 901 C C . LYS A 1 111 ? -16.611 1.104 -12.381 1.00 98.50 111 LYS A C 1
ATOM 903 O O . LYS A 1 111 ? -17.523 1.886 -12.639 1.00 98.50 111 LYS A O 1
ATOM 908 N N . CYS A 1 112 ? -15.515 1.056 -13.127 1.00 97.94 112 CYS A N 1
ATOM 909 C CA . CYS A 1 112 ? -15.398 1.852 -14.339 1.00 97.94 112 CYS A CA 1
ATOM 910 C C . CYS A 1 112 ? -16.349 1.309 -15.415 1.00 97.94 112 CYS A C 1
ATOM 912 O O . CYS A 1 112 ? -16.174 0.193 -15.894 1.00 97.94 112 CYS A O 1
ATOM 914 N N . SER A 1 113 ? -17.300 2.131 -15.858 1.00 97.19 113 SER A N 1
ATOM 915 C CA . SER A 1 113 ? -18.277 1.803 -16.917 1.00 97.19 113 SER A CA 1
ATOM 916 C C . SER A 1 113 ? -17.654 1.328 -18.240 1.00 97.19 113 SER A C 1
ATOM 918 O O . SER A 1 113 ? -18.312 0.662 -19.033 1.00 97.19 113 SER A O 1
ATOM 920 N N . GLN A 1 114 ? -16.391 1.685 -18.509 1.00 94.69 114 GLN A N 1
ATOM 921 C CA . GLN A 1 114 ? -15.693 1.323 -19.748 1.00 94.69 114 GLN A CA 1
ATOM 922 C C . GLN A 1 114 ? -14.907 0.015 -19.631 1.00 94.69 114 GLN A C 1
ATOM 924 O O . GLN A 1 114 ? -14.927 -0.773 -20.570 1.00 94.69 114 GLN A O 1
ATOM 929 N N . SER A 1 115 ? -14.198 -0.196 -18.518 1.00 95.75 115 SER A N 1
ATOM 930 C CA . SER A 1 115 ? -13.298 -1.346 -18.356 1.00 95.75 115 SER A CA 1
ATOM 931 C C . SER A 1 115 ? -13.850 -2.451 -17.459 1.00 95.75 115 SER A C 1
ATOM 933 O O . SER A 1 115 ? -13.307 -3.544 -17.479 1.00 95.75 115 SER A O 1
ATOM 935 N N . GLY A 1 116 ? -14.875 -2.188 -16.643 1.00 97.75 116 GLY A N 1
ATOM 936 C CA . GLY A 1 116 ? -15.354 -3.113 -15.607 1.00 97.75 116 GLY A CA 1
ATOM 937 C C . GLY A 1 116 ? -14.445 -3.214 -14.372 1.00 97.75 116 GLY A C 1
ATOM 938 O O . GLY A 1 116 ? -14.847 -3.804 -13.368 1.00 97.75 116 GLY A O 1
ATOM 939 N N . LYS A 1 117 ? -13.261 -2.594 -14.417 1.00 97.81 117 LYS A N 1
ATOM 940 C CA . LYS A 1 117 ? -12.256 -2.592 -13.348 1.00 97.81 117 LYS A CA 1
ATOM 941 C C . LYS A 1 117 ? -12.578 -1.560 -12.268 1.00 97.81 117 LYS A C 1
ATOM 943 O O . LYS A 1 117 ? -13.253 -0.559 -12.534 1.00 97.81 117 LYS A O 1
ATOM 948 N N . ILE A 1 118 ? -12.071 -1.774 -11.060 1.00 97.62 118 ILE A N 1
ATOM 949 C CA . ILE A 1 118 ? -12.223 -0.829 -9.949 1.00 97.62 118 ILE A CA 1
ATOM 950 C C . ILE A 1 118 ? -11.347 0.419 -10.150 1.00 97.62 118 ILE A C 1
ATOM 952 O O . ILE A 1 118 ? -10.177 0.325 -10.521 1.00 97.62 118 ILE A O 1
ATOM 956 N N . ARG A 1 119 ? -11.921 1.610 -9.960 1.00 98.00 119 ARG A N 1
ATOM 957 C CA . ARG A 1 119 ? -11.256 2.915 -10.126 1.00 98.00 119 ARG A CA 1
ATOM 958 C C . ARG A 1 119 ? -11.804 3.924 -9.113 1.00 98.00 119 ARG A C 1
ATOM 960 O O . ARG A 1 119 ? -12.822 3.667 -8.469 1.00 98.00 119 ARG A O 1
ATOM 967 N N . LEU A 1 120 ? -11.157 5.079 -8.987 1.00 98.12 120 LEU A N 1
ATOM 968 C CA . LEU A 1 120 ? -11.534 6.121 -8.025 1.00 98.12 120 LEU A CA 1
ATOM 969 C C . LEU A 1 120 ? -11.426 7.528 -8.624 1.00 98.12 120 LEU A C 1
ATOM 971 O O . LEU A 1 120 ? -10.817 7.688 -9.672 1.00 98.12 120 LEU A O 1
ATOM 975 N N . ASN A 1 121 ? -12.008 8.551 -7.992 1.00 97.88 121 ASN A N 1
ATOM 976 C CA . ASN A 1 121 ? -11.948 9.942 -8.484 1.00 97.88 121 ASN A CA 1
ATOM 977 C C . ASN A 1 121 ? -11.059 10.879 -7.637 1.00 97.88 121 ASN A C 1
ATOM 979 O O . ASN A 1 121 ? -11.267 12.089 -7.644 1.00 97.88 121 ASN A O 1
ATOM 983 N N . CYS A 1 122 ? -10.116 10.341 -6.863 1.00 97.00 122 CYS A N 1
ATOM 984 C CA . CYS A 1 122 ? -9.198 11.154 -6.064 1.00 97.00 122 CYS A CA 1
ATOM 985 C C . CYS A 1 122 ? -8.086 11.746 -6.939 1.00 97.00 122 CYS A C 1
ATOM 987 O O . CYS A 1 122 ? -7.490 11.034 -7.742 1.00 97.00 122 CYS A O 1
ATOM 989 N N . GLU A 1 123 ? -7.816 13.038 -6.759 1.00 95.25 123 GLU A N 1
ATOM 990 C CA . GLU A 1 123 ? -6.840 13.813 -7.539 1.00 95.25 123 GLU A CA 1
ATOM 991 C C . GLU A 1 123 ? -5.445 13.855 -6.890 1.00 95.25 123 GLU A C 1
ATOM 993 O O . GLU A 1 123 ? -4.562 14.554 -7.379 1.00 95.25 123 GLU A O 1
ATOM 998 N N . GLU A 1 124 ? -5.228 13.146 -5.779 1.00 94.19 124 GLU A N 1
ATOM 999 C CA . GLU A 1 124 ? -3.889 13.032 -5.195 1.00 94.19 124 GLU A CA 1
ATOM 1000 C C . GLU A 1 124 ? -2.956 12.305 -6.169 1.00 94.19 124 GLU A C 1
ATOM 1002 O O . GLU A 1 124 ? -3.329 11.270 -6.734 1.00 94.19 124 GLU A O 1
ATOM 1007 N N . ASN A 1 125 ? -1.729 12.817 -6.328 1.00 92.69 125 ASN A N 1
ATOM 1008 C CA . ASN A 1 125 ? -0.725 12.223 -7.216 1.00 92.69 125 ASN A CA 1
ATOM 1009 C C . ASN A 1 125 ? -0.538 10.728 -6.950 1.00 92.69 125 ASN A C 1
ATOM 1011 O O . ASN A 1 125 ? -0.497 9.964 -7.907 1.00 92.69 125 ASN A O 1
ATOM 1015 N N . TYR A 1 126 ? -0.563 10.325 -5.675 1.00 94.69 126 TYR A N 1
ATOM 1016 C CA . TYR A 1 126 ? -0.497 8.931 -5.236 1.00 94.69 126 TYR A CA 1
ATOM 1017 C C . TYR A 1 126 ? -1.445 7.987 -5.996 1.00 94.69 126 TYR A C 1
ATOM 1019 O O . TYR A 1 126 ? -1.102 6.840 -6.220 1.00 94.69 126 TYR A O 1
ATOM 1027 N N . PHE A 1 127 ? -2.631 8.441 -6.419 1.00 95.69 127 PHE A N 1
ATOM 1028 C CA . PHE A 1 127 ? -3.535 7.615 -7.232 1.00 95.69 127 PHE A CA 1
ATOM 1029 C C . PHE A 1 127 ? -3.451 7.915 -8.732 1.00 95.69 127 PHE A C 1
ATOM 1031 O O . PHE A 1 127 ? -3.796 7.072 -9.566 1.00 95.69 127 PHE A O 1
ATOM 1038 N N . LEU A 1 128 ? -3.072 9.143 -9.093 1.00 94.00 128 LEU A N 1
ATOM 1039 C CA . LEU A 1 128 ? -2.970 9.562 -10.488 1.00 94.00 128 LEU A CA 1
ATOM 1040 C C . LEU A 1 128 ? -1.831 8.837 -11.204 1.00 94.00 128 LEU A C 1
ATOM 1042 O O . LEU A 1 128 ? -2.010 8.440 -12.359 1.00 94.00 128 LEU A O 1
ATOM 1046 N N . THR A 1 129 ? -0.685 8.669 -10.545 1.00 93.00 129 THR A N 1
ATOM 1047 C CA . THR A 1 129 ? 0.523 8.107 -11.160 1.00 93.00 129 THR A CA 1
ATOM 1048 C C . THR A 1 129 ? 0.478 6.587 -11.322 1.00 93.00 129 THR A C 1
ATOM 1050 O O . THR A 1 129 ? 1.153 6.066 -12.206 1.00 93.00 129 THR A O 1
ATOM 1053 N N . ASP A 1 130 ? -0.447 5.917 -10.632 1.00 93.00 130 ASP A N 1
ATOM 1054 C CA . ASP A 1 130 ? -0.862 4.528 -10.884 1.00 93.00 130 ASP A CA 1
ATOM 1055 C C . ASP A 1 130 ? -2.018 4.401 -11.896 1.00 93.00 130 ASP A C 1
ATOM 1057 O O . ASP A 1 130 ? -2.566 3.325 -12.133 1.00 93.00 130 ASP A O 1
ATOM 1061 N N . GLY A 1 131 ? -2.461 5.508 -12.503 1.00 94.62 131 GLY A N 1
ATOM 1062 C CA . GLY A 1 131 ? -3.509 5.472 -13.526 1.00 94.62 131 GLY A CA 1
ATOM 1063 C C . GLY A 1 131 ? -4.903 5.097 -12.992 1.00 94.62 131 GLY A C 1
ATOM 1064 O O . GLY A 1 131 ? -5.772 4.684 -13.768 1.00 94.62 131 GLY A O 1
ATOM 1065 N N . LEU A 1 132 ? -5.169 5.290 -11.696 1.00 96.12 132 LEU A N 1
ATOM 1066 C CA . LEU A 1 132 ? -6.416 4.859 -11.047 1.00 96.12 132 LEU A CA 1
ATOM 1067 C C . LEU A 1 132 ? -7.586 5.841 -11.203 1.00 96.12 132 LEU A C 1
ATOM 1069 O O . LEU A 1 132 ? -8.741 5.473 -10.949 1.00 96.12 132 LEU A O 1
ATOM 1073 N N . PHE A 1 133 ? -7.317 7.076 -11.628 1.00 97.38 133 PHE A N 1
ATOM 1074 C CA . PHE A 1 133 ? -8.334 8.121 -11.692 1.00 97.38 133 PHE A CA 1
ATOM 1075 C C . PHE A 1 133 ? -9.383 7.881 -12.781 1.00 97.38 133 PHE A C 1
ATOM 1077 O O . PHE A 1 133 ? -9.085 7.650 -13.956 1.00 97.38 133 PHE A O 1
ATOM 1084 N N . ARG A 1 134 ? -10.653 8.035 -12.414 1.00 97.62 134 ARG A N 1
ATOM 1085 C CA . ARG A 1 134 ? -11.780 8.202 -13.328 1.00 97.62 134 ARG A CA 1
ATOM 1086 C C . ARG A 1 134 ? -12.727 9.266 -12.773 1.00 97.62 134 ARG A C 1
ATOM 1088 O O . ARG A 1 134 ? -13.049 9.223 -11.587 1.00 97.62 134 ARG A O 1
ATOM 1095 N N . PRO A 1 135 ? -13.256 10.161 -13.623 1.00 97.50 135 PRO A N 1
ATOM 1096 C CA . PRO A 1 135 ? -14.258 11.118 -13.183 1.00 97.50 135 PRO A CA 1
ATOM 1097 C C . PRO A 1 135 ? -15.540 10.381 -12.772 1.00 97.50 135 PRO A C 1
ATOM 1099 O O . PRO A 1 135 ? -15.873 9.330 -13.331 1.00 97.50 135 PRO A O 1
ATOM 1102 N N . VAL A 1 136 ? -16.275 10.930 -11.802 1.00 97.44 136 VAL A N 1
ATOM 1103 C CA . VAL A 1 136 ? -17.412 10.252 -11.142 1.00 97.44 136 VAL A CA 1
ATOM 1104 C C . VAL A 1 136 ? -18.464 9.757 -12.139 1.00 97.44 136 VAL A C 1
ATOM 1106 O O . VAL A 1 136 ? -19.041 8.693 -11.954 1.00 97.44 136 VAL A O 1
ATOM 1109 N N . GLN A 1 137 ? -18.683 10.474 -13.243 1.00 97.25 137 GLN A N 1
ATOM 1110 C CA . GLN A 1 137 ? -19.664 10.117 -14.277 1.00 97.25 137 GLN A CA 1
ATOM 1111 C C . GLN A 1 137 ? -19.273 8.860 -15.075 1.00 97.25 137 GLN A C 1
ATOM 1113 O O . GLN A 1 137 ? -20.072 8.362 -15.866 1.00 97.25 137 GLN A O 1
ATOM 1118 N N . LYS A 1 138 ? -18.040 8.365 -14.915 1.00 97.81 138 LYS A N 1
ATOM 1119 C CA . LYS A 1 138 ? -17.544 7.110 -15.496 1.00 97.81 138 LYS A CA 1
ATOM 1120 C C . LYS A 1 138 ? -17.548 5.954 -14.496 1.00 97.81 138 LYS A C 1
ATOM 1122 O O . LYS A 1 138 ? -17.161 4.853 -14.897 1.00 97.81 138 LYS A O 1
ATOM 1127 N N . LEU A 1 139 ? -17.963 6.193 -13.252 1.00 98.31 139 LEU A N 1
ATOM 1128 C CA . LEU A 1 139 ? -18.027 5.207 -12.181 1.00 98.31 139 LEU A CA 1
ATOM 1129 C C . LEU A 1 139 ? -19.473 4.763 -11.927 1.00 98.31 139 LEU A C 1
ATOM 1131 O O . LEU A 1 139 ? -20.399 5.571 -11.883 1.00 98.31 139 LEU A O 1
ATOM 1135 N N . GLU A 1 140 ? -19.643 3.462 -11.740 1.00 98.06 140 GLU A N 1
ATOM 1136 C CA . GLU A 1 140 ? -20.893 2.787 -11.404 1.00 98.06 140 GLU A CA 1
ATOM 1137 C C . GLU A 1 140 ? -20.732 2.035 -10.074 1.00 98.06 140 GLU A C 1
ATOM 1139 O O . GLU A 1 140 ? -19.617 1.803 -9.605 1.00 98.06 140 GLU A O 1
ATOM 1144 N N . GLU A 1 141 ? -21.851 1.656 -9.448 1.00 97.38 141 GLU A N 1
ATOM 1145 C CA . GLU A 1 141 ? -21.861 0.876 -8.195 1.00 97.38 141 GLU A CA 1
ATOM 1146 C C . GLU A 1 141 ? -20.992 1.484 -7.078 1.00 97.38 141 GLU A C 1
ATOM 1148 O O . GLU A 1 141 ? -20.323 0.788 -6.318 1.00 97.38 141 GLU A O 1
ATOM 1153 N N . CYS A 1 142 ? -21.007 2.811 -6.984 1.00 97.19 142 CYS A N 1
ATOM 1154 C CA . CYS A 1 142 ? -20.053 3.558 -6.181 1.00 97.19 142 CYS A CA 1
ATOM 1155 C C . CYS A 1 142 ? -20.170 3.339 -4.660 1.00 97.19 142 CYS A C 1
ATOM 1157 O O . CYS A 1 142 ? -21.248 3.080 -4.103 1.00 97.19 142 CYS A O 1
ATOM 1159 N N . SER A 1 143 ? -19.040 3.554 -3.989 1.00 96.94 143 SER A N 1
ATOM 1160 C CA . SER A 1 143 ? -18.901 3.720 -2.544 1.00 96.94 143 SER A CA 1
ATOM 1161 C C . SER A 1 143 ? -18.122 5.006 -2.249 1.00 96.94 143 SER A C 1
ATOM 1163 O O . SER A 1 143 ? -17.259 5.409 -3.030 1.00 96.94 143 SER A O 1
ATOM 1165 N N . ASN A 1 144 ? -18.433 5.660 -1.132 1.00 96.81 144 ASN A N 1
ATOM 1166 C CA . ASN A 1 144 ? -17.693 6.838 -0.684 1.00 96.81 144 ASN A CA 1
ATOM 1167 C C . ASN A 1 144 ? -16.553 6.395 0.231 1.00 96.81 144 ASN A C 1
ATOM 1169 O O . ASN A 1 144 ? -16.770 5.617 1.159 1.00 96.81 144 ASN A O 1
ATOM 1173 N N . VAL A 1 145 ? -15.369 6.945 0.001 1.00 97.38 145 VAL A N 1
ATOM 1174 C CA . VAL A 1 145 ? -14.185 6.750 0.830 1.00 97.38 145 VAL A CA 1
ATOM 1175 C C . VAL A 1 145 ? -13.930 8.031 1.605 1.00 97.38 145 VAL A C 1
ATOM 1177 O O . VAL A 1 145 ? -13.777 9.103 1.016 1.00 97.38 145 VAL A O 1
ATOM 1180 N N . ARG A 1 146 ? -13.872 7.910 2.931 1.00 98.12 146 ARG A N 1
ATOM 1181 C CA . ARG A 1 146 ? -13.355 8.954 3.811 1.00 98.12 146 ARG A CA 1
ATOM 1182 C C . ARG A 1 146 ? -11.972 8.543 4.292 1.00 98.12 146 ARG A C 1
ATOM 1184 O O . ARG A 1 146 ? -11.838 7.514 4.955 1.00 98.12 146 ARG A O 1
ATOM 1191 N N . LEU A 1 147 ? -10.975 9.354 3.973 1.00 98.50 147 LEU A N 1
ATOM 1192 C CA . LEU A 1 147 ? -9.589 9.166 4.376 1.00 98.50 147 LEU A CA 1
ATOM 1193 C C . LEU A 1 147 ? -9.165 10.329 5.273 1.00 98.50 147 LEU A C 1
ATOM 1195 O O . LEU A 1 147 ? -9.278 11.493 4.897 1.00 98.50 147 LEU A O 1
ATOM 1199 N N . THR A 1 148 ? -8.664 10.016 6.460 1.00 98.00 148 THR A N 1
ATOM 1200 C CA . THR A 1 148 ? -7.964 10.969 7.320 1.00 98.00 148 THR A CA 1
ATOM 1201 C C . THR A 1 148 ? -6.499 10.577 7.355 1.00 98.00 148 THR A C 1
ATOM 1203 O O . THR A 1 148 ? -6.175 9.474 7.783 1.00 98.00 148 THR A O 1
ATOM 1206 N N . VAL A 1 149 ? -5.625 11.481 6.929 1.00 97.44 149 VAL A N 1
ATOM 1207 C CA . VAL A 1 149 ? -4.175 11.323 7.028 1.00 97.44 149 VAL A CA 1
ATOM 1208 C C . VAL A 1 149 ? -3.692 12.154 8.208 1.00 97.44 149 VAL A C 1
ATOM 1210 O O . VAL A 1 149 ? -3.829 13.379 8.212 1.00 97.44 149 VAL A O 1
ATOM 1213 N N . ALA A 1 150 ? -3.128 11.495 9.213 1.00 96.31 150 ALA A N 1
ATOM 1214 C CA . ALA A 1 150 ? -2.613 12.128 10.419 1.00 96.31 150 ALA A CA 1
ATOM 1215 C C . ALA A 1 150 ? -1.154 11.728 10.643 1.00 96.31 150 ALA A C 1
ATOM 1217 O O . ALA A 1 150 ? -0.783 10.581 10.434 1.00 96.31 150 ALA A O 1
ATOM 1218 N N . GLU A 1 151 ? -0.318 12.664 11.086 1.00 95.25 151 GLU A N 1
ATOM 1219 C CA . GLU A 1 151 ? 1.069 12.362 11.445 1.00 95.25 151 GLU A CA 1
ATOM 1220 C C . GLU A 1 151 ? 1.181 12.111 12.953 1.00 95.25 151 GLU A C 1
ATOM 1222 O O . GLU A 1 151 ? 0.727 12.923 13.770 1.00 95.25 151 GLU A O 1
ATOM 1227 N N . LEU A 1 152 ? 1.809 10.994 13.328 1.00 94.69 152 LEU A N 1
ATOM 1228 C CA . LEU A 1 152 ? 2.166 10.695 14.713 1.00 94.69 152 LEU A CA 1
ATOM 1229 C C . LEU A 1 152 ? 3.639 11.036 14.947 1.00 94.69 152 LEU A C 1
ATOM 1231 O O . LEU A 1 152 ? 4.527 10.190 14.863 1.00 94.69 152 LEU A O 1
ATOM 1235 N N . ARG A 1 153 ? 3.892 12.312 15.243 1.00 92.69 153 ARG A N 1
ATOM 1236 C CA . ARG A 1 153 ? 5.232 12.846 15.504 1.00 92.69 153 ARG A CA 1
ATOM 1237 C C . ARG A 1 153 ? 5.504 12.959 17.009 1.00 92.69 153 ARG A C 1
ATOM 1239 O O . ARG A 1 153 ? 4.749 13.654 17.692 1.00 92.69 153 ARG A O 1
ATOM 1246 N N . PRO A 1 154 ? 6.577 12.342 17.540 1.00 92.38 154 PRO A N 1
ATOM 1247 C CA . PRO A 1 154 ? 7.016 12.596 18.911 1.00 92.38 154 PRO A CA 1
ATOM 1248 C C . PRO A 1 154 ? 7.460 14.056 19.118 1.00 92.38 154 PRO A C 1
ATOM 1250 O O . PRO A 1 154 ? 8.092 14.644 18.241 1.00 92.38 154 PRO A O 1
ATOM 1253 N N . ASP A 1 155 ? 7.202 14.636 20.295 1.00 86.75 155 ASP A N 1
ATOM 1254 C CA . ASP A 1 155 ? 7.461 16.066 20.563 1.00 86.75 155 ASP A CA 1
ATOM 1255 C C . ASP A 1 155 ? 8.936 16.476 20.337 1.00 86.75 155 ASP A C 1
ATOM 1257 O O . ASP A 1 155 ? 9.218 17.581 19.878 1.00 86.75 155 ASP A O 1
ATOM 1261 N N . GLN A 1 156 ? 9.885 15.576 20.623 1.00 87.00 156 GLN A N 1
ATOM 1262 C CA . GLN A 1 156 ? 11.335 15.804 20.485 1.00 87.00 156 GLN A CA 1
ATOM 1263 C C . GLN A 1 156 ? 11.922 15.218 19.189 1.00 87.00 156 GLN A C 1
ATOM 1265 O O . GLN A 1 156 ? 13.138 15.060 19.069 1.00 87.00 156 GLN A O 1
ATOM 1270 N N . TRP A 1 157 ? 11.081 14.880 18.205 1.00 91.00 157 TRP A N 1
ATOM 1271 C CA . TRP A 1 157 ? 11.524 14.175 16.999 1.00 91.00 157 TRP A CA 1
ATOM 1272 C C . TRP A 1 157 ? 12.607 14.926 16.217 1.00 91.00 157 TRP A C 1
ATOM 1274 O O . TRP A 1 157 ? 13.614 14.337 15.839 1.00 91.00 157 TRP A O 1
ATOM 1284 N N . SER A 1 158 ? 12.458 16.243 16.047 1.00 88.75 158 SER A N 1
ATOM 1285 C CA . SER A 1 158 ? 13.428 17.049 15.293 1.00 88.75 158 SER A CA 1
ATOM 1286 C C . SER A 1 158 ? 14.829 17.027 15.923 1.00 88.75 158 SER A C 1
ATOM 1288 O O . SER A 1 158 ? 15.833 17.033 15.218 1.00 88.75 158 SER A O 1
ATOM 1290 N N . GLU A 1 159 ? 14.923 16.969 17.255 1.00 89.31 159 GLU A N 1
ATOM 1291 C CA . GLU A 1 159 ? 16.213 16.864 17.950 1.00 89.31 159 GLU A CA 1
ATOM 1292 C C . GLU A 1 159 ? 16.864 15.494 17.716 1.00 89.31 159 GLU A C 1
ATOM 1294 O O . GLU A 1 159 ? 18.074 15.410 17.498 1.00 89.31 159 GLU A O 1
ATOM 1299 N N . LEU A 1 160 ? 16.058 14.427 17.716 1.00 87.50 160 LEU A N 1
ATOM 1300 C CA . LEU A 1 160 ? 16.504 13.059 17.441 1.00 87.50 160 LEU A CA 1
ATOM 1301 C C . LEU A 1 160 ? 17.009 12.897 15.997 1.00 87.50 160 LEU A C 1
ATOM 1303 O O . LEU A 1 160 ? 18.044 12.260 15.777 1.00 87.50 160 LEU A O 1
ATOM 1307 N N . GLU A 1 161 ? 16.337 13.524 15.027 1.00 84.75 161 GLU A N 1
ATOM 1308 C CA . GLU A 1 161 ? 16.766 13.545 13.621 1.00 84.75 161 GLU A CA 1
ATOM 1309 C C . GLU A 1 161 ? 18.134 14.223 13.458 1.00 84.75 161 GLU A C 1
ATOM 1311 O O . GLU A 1 161 ? 19.032 13.683 12.803 1.00 84.75 161 GLU A O 1
ATOM 1316 N N . HIS A 1 162 ? 18.339 15.378 14.101 1.00 81.06 162 HIS A N 1
ATOM 1317 C CA . HIS A 1 162 ? 19.606 16.107 14.020 1.00 81.06 162 HIS A CA 1
ATOM 1318 C C . HIS A 1 162 ? 20.780 15.357 14.663 1.00 81.06 162 HIS A C 1
ATOM 1320 O O . HIS A 1 162 ? 21.883 15.390 14.118 1.00 81.06 162 HIS A O 1
ATOM 1326 N N . ARG A 1 163 ? 20.567 14.661 15.791 1.00 78.38 163 ARG A N 1
ATOM 1327 C CA . ARG A 1 163 ? 21.625 13.856 16.436 1.00 78.38 163 ARG A CA 1
ATOM 1328 C C . ARG A 1 163 ? 22.064 12.675 15.567 1.00 78.38 163 ARG A C 1
ATOM 1330 O O . ARG A 1 163 ? 23.257 12.380 15.497 1.00 78.38 163 ARG A O 1
ATOM 1337 N N . SER A 1 164 ? 21.113 12.052 14.877 1.00 66.44 164 SER A N 1
ATOM 1338 C CA . SER A 1 164 ? 21.357 10.898 14.002 1.00 66.44 164 SER A CA 1
ATOM 1339 C C . SER A 1 164 ? 22.038 11.290 12.681 1.00 66.44 164 SER A C 1
ATOM 1341 O O . SER A 1 164 ? 22.790 10.505 12.115 1.00 66.44 164 SER A O 1
ATOM 1343 N N . SER A 1 165 ? 21.854 12.534 12.223 1.00 61.75 165 SER A N 1
ATOM 1344 C CA . SER A 1 165 ? 22.377 13.051 10.944 1.00 61.75 165 SER A CA 1
ATOM 1345 C C . SER A 1 165 ? 23.812 13.608 11.011 1.00 61.75 165 SER A C 1
ATOM 1347 O O . SER A 1 165 ? 24.209 14.404 10.162 1.00 61.75 165 SER A O 1
ATOM 1349 N N . THR A 1 166 ? 24.627 13.226 12.002 1.00 46.97 166 THR A N 1
ATOM 1350 C CA . THR A 1 166 ? 26.000 13.758 12.186 1.00 46.97 166 THR A CA 1
ATOM 1351 C C . THR A 1 166 ? 27.034 13.288 11.142 1.00 46.97 166 THR A C 1
ATOM 1353 O O . THR A 1 166 ? 28.221 13.583 11.275 1.00 46.97 166 THR A O 1
ATOM 1356 N N . HIS A 1 167 ? 26.588 12.683 10.038 1.00 44.06 167 HIS A N 1
ATOM 1357 C CA . HIS A 1 167 ? 27.338 12.590 8.786 1.00 44.06 167 HIS A CA 1
ATOM 1358 C C . HIS A 1 167 ? 26.591 13.333 7.658 1.00 44.06 167 HIS A C 1
ATOM 1360 O O . HIS A 1 167 ? 25.568 12.871 7.172 1.00 44.06 167 HIS A O 1
ATOM 1366 N N . GLU A 1 168 ? 27.124 14.511 7.309 1.00 43.47 168 GLU A N 1
ATOM 1367 C CA . GLU A 1 168 ? 26.901 15.352 6.115 1.00 43.47 168 GLU A CA 1
ATOM 1368 C C . GLU A 1 168 ? 25.531 15.304 5.402 1.00 43.47 168 GLU A C 1
ATOM 1370 O O . GLU A 1 168 ? 25.264 14.443 4.572 1.00 43.47 168 GLU A O 1
ATOM 1375 N N . THR A 1 169 ? 24.725 16.361 5.568 1.00 36.50 169 THR A N 1
ATOM 1376 C CA . THR A 1 169 ? 24.341 17.279 4.468 1.00 36.50 169 THR A CA 1
ATOM 1377 C C . THR A 1 169 ? 23.508 18.453 4.992 1.00 36.50 169 THR A C 1
ATOM 1379 O O . THR A 1 169 ? 22.607 18.311 5.814 1.00 36.50 169 THR A O 1
ATOM 1382 N N . THR A 1 170 ? 23.818 19.650 4.502 1.00 37.56 170 THR A N 1
ATOM 1383 C CA . THR A 1 170 ? 23.048 20.881 4.710 1.00 37.56 170 THR A CA 1
ATOM 1384 C C . THR A 1 170 ? 21.716 20.807 3.959 1.00 37.56 170 THR A C 1
ATOM 1386 O O . THR A 1 170 ? 21.726 20.740 2.730 1.00 37.56 170 THR A O 1
ATOM 1389 N N . LYS A 1 171 ? 20.580 20.884 4.662 1.00 38.09 171 LYS A N 1
ATOM 1390 C CA . LYS A 1 171 ? 19.275 21.218 4.063 1.00 38.09 171 LYS A CA 1
ATOM 1391 C C . LYS A 1 171 ? 18.723 22.505 4.679 1.00 38.09 171 LYS A C 1
ATOM 1393 O O . LYS A 1 171 ? 18.808 22.712 5.888 1.00 38.09 171 LYS A O 1
ATOM 1398 N N . GLU A 1 172 ? 18.213 23.374 3.810 1.00 34.31 172 GLU A N 1
ATOM 1399 C CA . GLU A 1 172 ? 17.583 24.654 4.144 1.00 34.31 172 GLU A CA 1
ATOM 1400 C C . GLU A 1 172 ? 16.267 24.465 4.926 1.00 34.31 172 GLU A C 1
ATOM 1402 O O . GLU A 1 172 ? 15.592 23.444 4.763 1.00 34.31 172 GLU A O 1
ATOM 1407 N N . PRO A 1 173 ? 15.876 25.433 5.776 1.00 37.69 173 PRO A N 1
ATOM 1408 C CA . PRO A 1 173 ? 14.660 25.334 6.574 1.00 37.69 173 PRO A CA 1
ATOM 1409 C C . PRO A 1 173 ? 13.407 25.543 5.710 1.00 37.69 173 PRO A C 1
ATOM 1411 O O . PRO A 1 173 ? 13.198 26.616 5.146 1.00 37.69 173 PRO A O 1
ATOM 1414 N N . ASN A 1 174 ? 12.536 24.532 5.655 1.00 38.84 174 ASN A N 1
ATOM 1415 C CA . ASN A 1 174 ? 11.216 24.650 5.037 1.00 38.84 174 ASN A CA 1
ATOM 1416 C C . ASN A 1 174 ? 10.288 25.544 5.877 1.00 38.84 174 ASN A C 1
ATOM 1418 O O . ASN A 1 174 ? 10.137 25.364 7.087 1.00 38.84 174 ASN A O 1
ATOM 1422 N N . VAL A 1 175 ? 9.640 26.499 5.208 1.00 35.03 175 VAL A N 1
ATOM 1423 C CA . VAL A 1 175 ? 8.635 27.404 5.778 1.00 35.03 175 VAL A CA 1
ATOM 1424 C C . VAL A 1 175 ? 7.363 26.612 6.092 1.00 35.03 175 VAL A C 1
ATOM 1426 O O . VAL A 1 175 ? 6.706 26.084 5.197 1.00 35.03 175 VAL A O 1
ATOM 1429 N N . VAL A 1 176 ? 7.010 26.533 7.374 1.00 40.28 176 VAL A N 1
ATOM 1430 C CA . VAL A 1 176 ? 5.802 25.854 7.862 1.00 40.28 176 VAL A CA 1
ATOM 1431 C C . VAL A 1 176 ? 4.598 26.786 7.686 1.00 40.28 176 VAL A C 1
ATOM 1433 O O . VAL A 1 176 ? 4.574 27.880 8.246 1.00 40.28 176 VAL A O 1
ATOM 1436 N N . SER A 1 177 ? 3.602 26.367 6.901 1.00 38.00 177 SER A N 1
ATOM 1437 C CA . SER A 1 177 ? 2.329 27.089 6.752 1.00 38.00 177 SER A CA 1
ATOM 1438 C C . SER A 1 177 ? 1.372 26.796 7.919 1.00 38.00 177 SER A C 1
ATOM 1440 O O . SER A 1 177 ? 1.368 25.696 8.468 1.00 38.00 177 SER A O 1
ATOM 1442 N N . GLU A 1 178 ? 0.524 27.759 8.292 1.00 38.59 178 GLU A N 1
ATOM 1443 C CA . GLU A 1 178 ? -0.391 27.667 9.448 1.00 38.59 178 GLU A CA 1
ATOM 1444 C C . GLU A 1 178 ? -1.446 26.544 9.361 1.00 38.59 178 GLU A C 1
ATOM 1446 O O . GLU A 1 178 ? -2.049 26.206 10.374 1.00 38.59 178 GLU A O 1
ATOM 1451 N N . GLN A 1 179 ? -1.666 25.912 8.201 1.00 42.38 179 GLN A N 1
ATOM 1452 C CA . GLN A 1 179 ? -2.547 24.737 8.100 1.00 42.38 179 GLN A CA 1
ATOM 1453 C C . GLN A 1 179 ? -1.853 23.424 8.493 1.00 42.38 179 GLN A C 1
ATOM 1455 O O . GLN A 1 179 ? -2.522 22.516 8.985 1.00 42.38 179 GLN A O 1
ATOM 1460 N N . SER A 1 180 ? -0.521 23.318 8.377 1.00 46.84 180 SER A N 1
ATOM 1461 C CA . SER A 1 180 ? 0.191 22.089 8.767 1.00 46.84 180 SER A CA 1
ATOM 1462 C C . SER A 1 180 ? 0.322 21.926 10.287 1.00 46.84 180 SER A C 1
ATOM 1464 O O . SER A 1 180 ? 0.557 20.824 10.781 1.00 46.84 180 SER A O 1
ATOM 1466 N N . CYS A 1 181 ? 0.114 22.996 11.061 1.00 42.03 181 CYS A N 1
ATOM 1467 C CA . CYS A 1 181 ? 0.245 22.958 12.516 1.00 42.03 181 CYS A CA 1
ATOM 1468 C C . CYS A 1 181 ? -0.985 22.371 13.237 1.00 42.03 181 CYS A C 1
ATOM 1470 O O . CYS A 1 181 ? -0.891 22.049 14.425 1.00 42.03 181 CYS A O 1
ATOM 1472 N N . LEU A 1 182 ? -2.130 22.204 12.560 1.00 44.12 182 LEU A N 1
ATOM 1473 C CA . LEU A 1 182 ? -3.312 21.539 13.131 1.00 44.12 182 LEU A CA 1
ATOM 1474 C C . LEU A 1 182 ? -3.107 20.022 13.291 1.00 44.12 182 LEU A C 1
ATOM 1476 O O . LEU A 1 182 ? -3.655 19.442 14.225 1.00 44.12 182 LEU A O 1
ATOM 1480 N N . PHE A 1 183 ? -2.251 19.412 12.466 1.00 49.84 183 PHE A N 1
ATOM 1481 C CA . PHE A 1 183 ? -2.000 17.964 12.442 1.00 49.84 183 PHE A CA 1
ATOM 1482 C C . PHE A 1 183 ? -0.622 17.547 12.979 1.00 49.84 183 PHE A C 1
ATOM 1484 O O . PHE A 1 183 ? -0.311 16.363 12.997 1.00 49.84 183 PHE A O 1
ATOM 1491 N N . SER A 1 184 ? 0.204 18.490 13.445 1.00 53.69 184 SER A N 1
ATOM 1492 C CA . SER A 1 184 ? 1.605 18.217 13.804 1.00 53.69 184 SER A CA 1
ATOM 1493 C C . SER A 1 184 ? 1.813 17.576 15.184 1.00 53.69 184 SER A C 1
ATOM 1495 O O . SER A 1 184 ? 2.942 17.263 15.544 1.00 53.69 184 SER A O 1
ATOM 1497 N N . SER A 1 185 ? 0.762 17.453 15.999 1.00 71.75 185 SER A N 1
ATOM 1498 C CA . SER A 1 185 ? 0.833 16.900 17.356 1.00 71.75 185 SER A CA 1
ATOM 1499 C C . SER A 1 185 ? -0.429 16.084 17.630 1.00 71.75 185 SER A C 1
ATOM 1501 O O . SER A 1 185 ? -1.551 16.579 17.477 1.00 71.75 185 SER A O 1
ATOM 1503 N N . TYR A 1 186 ? -0.251 14.822 18.028 1.00 77.75 186 TYR A N 1
ATOM 1504 C CA . TYR A 1 186 ? -1.355 13.881 18.257 1.00 77.75 186 TYR A CA 1
ATOM 1505 C C . TYR A 1 186 ? -2.280 14.310 19.392 1.00 77.75 186 TYR A C 1
ATOM 1507 O O . TYR A 1 186 ? -3.448 13.940 19.409 1.00 77.75 186 TYR A O 1
ATOM 1515 N N . GLN A 1 187 ? -1.808 15.163 20.301 1.00 80.44 187 GLN A N 1
ATOM 1516 C CA . GLN A 1 187 ? -2.641 15.768 21.335 1.00 80.44 187 GLN A CA 1
ATOM 1517 C C . GLN A 1 187 ? -3.763 16.647 20.742 1.00 80.44 187 GLN A C 1
ATOM 1519 O O . GLN A 1 187 ? -4.768 16.872 21.415 1.00 80.44 187 GLN A O 1
ATOM 1524 N N . LYS A 1 188 ? -3.627 17.130 19.495 1.00 82.56 188 LYS A N 1
ATOM 1525 C CA . LYS A 1 188 ? -4.660 17.923 18.806 1.00 82.56 188 LYS A CA 1
ATOM 1526 C C . LYS A 1 188 ? -5.699 17.054 18.102 1.00 82.56 188 LYS A C 1
ATOM 1528 O O . LYS A 1 188 ? -6.890 17.305 18.251 1.00 82.56 188 LYS A O 1
ATOM 1533 N N . TRP A 1 189 ? -5.266 16.044 17.345 1.00 88.19 189 TRP A N 1
ATOM 1534 C CA . TRP A 1 189 ? -6.171 15.216 16.538 1.00 88.19 189 TRP A CA 1
ATOM 1535 C C . TRP A 1 189 ? -6.647 13.940 17.250 1.00 88.19 189 TRP A C 1
ATOM 1537 O O . TRP A 1 189 ? -7.726 13.435 16.948 1.00 88.19 189 TRP A O 1
ATOM 1547 N N . GLY A 1 190 ? -5.906 13.447 18.243 1.00 86.25 190 GLY A N 1
ATOM 1548 C CA . GLY A 1 190 ? -6.248 12.263 19.037 1.00 86.25 190 GLY A CA 1
ATOM 1549 C C . GLY A 1 190 ? -7.619 12.338 19.726 1.00 86.25 190 GLY A C 1
ATOM 1550 O O . GLY A 1 190 ? -8.367 11.364 19.655 1.00 86.25 190 GLY A O 1
ATOM 1551 N N . PRO A 1 191 ? -8.028 13.479 20.321 1.00 88.69 191 PRO A N 1
ATOM 1552 C CA . PRO A 1 191 ? -9.384 13.633 20.850 1.00 88.69 191 PRO A CA 1
ATOM 1553 C C . PRO A 1 191 ? -10.483 13.456 19.790 1.00 88.69 191 PRO A C 1
ATOM 1555 O O . PRO A 1 191 ? -11.491 12.808 20.059 1.00 88.69 191 PRO A O 1
ATOM 1558 N N . HIS A 1 192 ? -10.272 13.953 18.566 1.00 90.62 192 HIS A N 1
ATOM 1559 C CA . HIS A 1 192 ? -11.218 13.756 17.461 1.00 90.62 192 HIS A CA 1
ATOM 1560 C C . HIS A 1 192 ? -11.299 12.289 17.029 1.00 90.62 192 HIS A C 1
ATOM 1562 O O . HIS A 1 192 ? -12.376 11.810 16.675 1.00 90.62 192 HIS A O 1
ATOM 1568 N N . LEU A 1 193 ? -10.182 11.560 17.103 1.00 92.19 193 LEU A N 1
ATOM 1569 C CA . LEU A 1 193 ? -10.165 10.122 16.863 1.00 92.19 193 LEU A CA 1
ATOM 1570 C C . LEU A 1 193 ? -10.952 9.365 17.944 1.00 92.19 193 LEU A C 1
ATOM 1572 O O . LEU A 1 193 ? -11.735 8.479 17.617 1.00 92.19 193 LEU A O 1
ATOM 1576 N N . ASN A 1 194 ? -10.829 9.741 19.218 1.00 92.44 194 ASN A N 1
ATOM 1577 C CA . ASN A 1 194 ? -11.665 9.165 20.272 1.00 92.44 194 ASN A CA 1
ATOM 1578 C C . ASN A 1 194 ? -13.163 9.387 20.008 1.00 92.44 194 ASN A C 1
ATOM 1580 O O . ASN A 1 194 ? -13.947 8.443 20.097 1.00 92.44 194 ASN A O 1
ATOM 1584 N N . ASP A 1 195 ? -13.554 10.607 19.632 1.00 92.81 195 ASP A N 1
ATOM 1585 C CA . ASP A 1 195 ? -14.945 10.929 19.295 1.00 92.81 195 ASP A CA 1
ATOM 1586 C C . ASP A 1 195 ? -15.445 10.117 18.092 1.00 92.81 195 ASP A C 1
ATOM 1588 O O . ASP A 1 195 ? -16.570 9.614 18.110 1.00 92.81 195 ASP A O 1
ATOM 1592 N N . LEU A 1 196 ? -14.595 9.933 17.072 1.00 93.75 196 LEU A N 1
ATOM 1593 C CA . LEU A 1 196 ? -14.890 9.115 15.896 1.00 93.75 196 LEU A CA 1
ATOM 1594 C C . LEU A 1 196 ? -15.139 7.647 16.257 1.00 93.75 196 LEU A C 1
ATOM 1596 O O . LEU A 1 196 ? -16.002 7.013 15.654 1.00 93.75 196 LEU A O 1
ATOM 1600 N N . LEU A 1 197 ? -14.369 7.099 17.194 1.00 95.38 197 LEU A N 1
ATOM 1601 C CA . LEU A 1 197 ? -14.388 5.677 17.545 1.00 95.38 197 LEU A CA 1
ATOM 1602 C C . LEU A 1 197 ? -15.375 5.348 18.667 1.00 95.38 197 LEU A C 1
ATOM 1604 O O . LEU A 1 197 ? -15.688 4.178 18.899 1.00 95.38 197 LEU A O 1
ATOM 1608 N N . ASN A 1 198 ? -15.870 6.353 19.388 1.00 90.25 198 ASN A N 1
ATOM 1609 C CA . ASN A 1 198 ? -16.744 6.141 20.528 1.00 90.25 198 ASN A CA 1
ATOM 1610 C C . ASN A 1 198 ? -18.037 5.419 20.111 1.00 90.25 198 ASN A C 1
ATOM 1612 O O . ASN A 1 198 ? -18.881 5.950 19.391 1.00 90.25 198 ASN A O 1
ATOM 1616 N N . GLY A 1 199 ? -18.193 4.178 20.576 1.00 86.19 199 GLY A N 1
ATOM 1617 C CA . GLY A 1 199 ? -19.336 3.328 20.240 1.00 86.19 199 GLY A CA 1
ATOM 1618 C C . GLY A 1 199 ? -19.289 2.697 18.843 1.00 86.19 199 GLY A C 1
ATOM 1619 O O . GLY A 1 199 ? -20.241 1.996 18.494 1.00 86.19 199 GLY A O 1
ATOM 1620 N N . ARG A 1 200 ? -18.207 2.884 18.074 1.00 91.38 200 ARG A N 1
ATOM 1621 C CA . ARG A 1 200 ? -18.026 2.290 16.743 1.00 91.38 200 ARG A CA 1
ATOM 1622 C C . ARG A 1 200 ? -16.997 1.153 16.769 1.00 91.38 200 ARG A C 1
ATOM 1624 O O . ARG A 1 200 ? -15.981 1.248 17.457 1.00 91.38 200 ARG A O 1
ATOM 1631 N N . PRO A 1 201 ? -17.255 0.045 16.058 1.00 90.88 201 PRO A N 1
ATOM 1632 C CA . PRO A 1 201 ? -16.271 -1.013 15.886 1.00 90.88 201 PRO A CA 1
ATOM 1633 C C . PRO A 1 201 ? -15.166 -0.547 14.937 1.00 90.88 201 PRO A C 1
ATOM 1635 O O . PRO A 1 201 ? -15.431 0.050 13.894 1.00 90.88 201 PRO A O 1
ATOM 1638 N N . TYR A 1 202 ? -13.924 -0.854 15.289 1.00 98.00 202 TYR A N 1
ATOM 1639 C CA . TYR A 1 202 ? -12.779 -0.499 14.467 1.00 98.00 202 TYR A CA 1
ATOM 1640 C C . TYR A 1 202 ? -11.681 -1.557 14.524 1.00 98.00 202 TYR A C 1
ATOM 1642 O O . TYR A 1 202 ? -11.598 -2.348 15.477 1.00 98.00 202 TYR A O 1
ATOM 1650 N N . ILE A 1 203 ? -10.869 -1.557 13.474 1.00 98.75 203 ILE A N 1
ATOM 1651 C CA . ILE A 1 203 ? -9.653 -2.349 13.327 1.00 98.75 203 ILE A CA 1
ATOM 1652 C C . ILE A 1 203 ? -8.476 -1.430 13.647 1.00 98.75 203 ILE A C 1
ATOM 1654 O O . ILE A 1 203 ? -8.387 -0.334 13.092 1.00 98.75 203 ILE A O 1
ATOM 1658 N N . LEU A 1 204 ? -7.605 -1.869 14.554 1.00 98.88 204 LEU A N 1
ATOM 1659 C CA . LEU A 1 204 ? -6.281 -1.279 14.719 1.00 98.88 204 LEU A CA 1
ATOM 1660 C C . LEU A 1 204 ? -5.304 -2.120 13.901 1.00 98.88 204 LEU A C 1
ATOM 1662 O O . LEU A 1 204 ? -5.019 -3.254 14.274 1.00 98.88 204 LEU A O 1
ATOM 1666 N N . ASP A 1 205 ? -4.852 -1.575 12.789 1.00 98.94 205 ASP A N 1
ATOM 1667 C CA . ASP A 1 205 ? -3.907 -2.197 11.879 1.00 98.94 205 ASP A CA 1
ATOM 1668 C C . ASP A 1 205 ? -2.530 -1.538 12.038 1.00 98.94 205 ASP A C 1
ATOM 1670 O O . ASP A 1 205 ? -2.439 -0.315 12.176 1.00 98.94 205 ASP A O 1
ATOM 1674 N N . ILE A 1 206 ? -1.481 -2.353 12.138 1.00 98.94 206 ILE A N 1
ATOM 1675 C CA . ILE A 1 206 ? -0.124 -1.910 12.471 1.00 98.94 206 ILE A CA 1
ATOM 1676 C C . ILE A 1 206 ? 0.866 -2.631 11.558 1.00 98.94 206 ILE A C 1
ATOM 1678 O O . ILE A 1 206 ? 1.079 -3.829 11.736 1.00 98.94 206 ILE A O 1
ATOM 1682 N N . ASP A 1 207 ? 1.535 -1.913 10.669 1.00 98.81 207 ASP A N 1
ATOM 1683 C CA . ASP A 1 207 ? 2.796 -2.393 10.109 1.00 98.81 207 ASP A CA 1
ATOM 1684 C C . ASP A 1 207 ? 3.934 -2.070 11.086 1.00 98.81 207 ASP A C 1
ATOM 1686 O O . ASP A 1 207 ? 3.997 -0.995 11.695 1.00 98.81 207 ASP A O 1
ATOM 1690 N N . LEU A 1 208 ? 4.829 -3.030 11.303 1.00 98.81 208 LEU A N 1
ATOM 1691 C CA . LEU A 1 208 ? 6.005 -2.834 12.144 1.00 98.81 208 LEU A CA 1
ATOM 1692 C C . LEU A 1 208 ? 7.043 -1.908 11.503 1.00 98.81 208 LEU A C 1
ATOM 1694 O O . LEU A 1 208 ? 7.855 -1.324 12.233 1.00 98.81 208 LEU A O 1
ATOM 1698 N N . ASP A 1 209 ? 6.983 -1.705 10.190 1.00 98.44 209 ASP A N 1
ATOM 1699 C CA . ASP A 1 209 ? 7.816 -0.736 9.489 1.00 98.44 209 ASP A CA 1
ATOM 1700 C C . ASP A 1 209 ? 7.518 0.723 9.914 1.00 98.44 209 ASP A C 1
ATOM 1702 O O . ASP A 1 209 ? 8.361 1.611 9.759 1.00 98.44 209 ASP A O 1
ATOM 1706 N N . PHE A 1 210 ? 6.371 0.973 10.565 1.00 98.69 210 PHE A N 1
ATOM 1707 C CA . PHE A 1 210 ? 6.015 2.261 11.164 1.00 98.69 210 PHE A CA 1
ATOM 1708 C C . PHE A 1 210 ? 7.083 2.757 12.151 1.00 98.69 210 PHE A C 1
ATOM 1710 O O . PHE A 1 210 ? 7.257 3.961 12.354 1.00 98.69 210 PHE A O 1
ATOM 1717 N N . PHE A 1 211 ? 7.798 1.839 12.808 1.00 98.44 211 PHE A N 1
ATOM 1718 C CA . PHE A 1 211 ? 8.831 2.182 13.787 1.00 98.44 211 PHE A CA 1
ATOM 1719 C C . PHE A 1 211 ? 10.207 2.398 13.151 1.00 98.44 211 PHE A C 1
ATOM 1721 O O . PHE A 1 211 ? 11.047 3.095 13.728 1.00 98.44 211 PHE A O 1
ATOM 1728 N N . SER A 1 212 ? 10.449 1.802 11.986 1.00 98.19 212 SER A N 1
ATOM 1729 C CA . SER A 1 212 ? 11.692 1.880 11.223 1.00 98.19 212 SER A CA 1
ATOM 1730 C C . SER A 1 212 ? 11.446 1.235 9.866 1.00 98.19 212 SER A C 1
ATOM 1732 O O . SER A 1 212 ? 11.058 0.071 9.826 1.00 98.19 212 SER A O 1
ATOM 1734 N N . THR A 1 213 ? 11.707 1.954 8.778 1.00 98.00 213 THR A N 1
ATOM 1735 C CA . THR A 1 213 ? 11.411 1.474 7.422 1.00 98.00 213 THR A CA 1
ATOM 1736 C C . THR A 1 213 ? 12.641 1.554 6.526 1.00 98.00 213 THR A C 1
ATOM 1738 O O . THR A 1 213 ? 13.448 2.488 6.602 1.00 98.00 213 THR A O 1
ATOM 1741 N N . ALA A 1 214 ? 12.803 0.571 5.660 1.00 96.81 214 ALA A N 1
ATOM 1742 C CA . ALA A 1 214 ? 13.838 0.482 4.660 1.00 96.81 214 ALA A CA 1
ATOM 1743 C C . ALA A 1 214 ? 13.185 0.473 3.279 1.00 96.81 214 ALA A C 1
ATOM 1745 O O . ALA A 1 214 ? 12.322 -0.337 3.000 1.00 96.81 214 ALA A O 1
ATOM 1746 N N . ASN A 1 215 ? 13.652 1.324 2.371 1.00 95.25 215 ASN A N 1
ATOM 1747 C CA . ASN A 1 215 ? 13.393 1.116 0.950 1.00 95.25 215 ASN A CA 1
ATOM 1748 C C . ASN A 1 215 ? 14.192 -0.114 0.441 1.00 95.25 215 ASN A C 1
ATOM 1750 O O . ASN A 1 215 ? 15.428 -0.014 0.357 1.00 95.25 215 ASN A O 1
ATOM 1754 N N . PRO A 1 216 ? 13.530 -1.237 0.081 1.00 93.31 216 PRO A N 1
ATOM 1755 C CA . PRO A 1 216 ? 14.199 -2.471 -0.343 1.00 93.31 216 PRO A CA 1
ATOM 1756 C C . PRO A 1 216 ? 14.911 -2.328 -1.696 1.00 93.31 216 PRO A C 1
ATOM 1758 O O . PRO A 1 216 ? 15.800 -3.115 -2.019 1.00 93.31 216 PRO A O 1
ATOM 1761 N N . PHE A 1 217 ? 14.587 -1.289 -2.469 1.00 93.38 217 PHE A N 1
ATOM 1762 C CA . PHE A 1 217 ? 15.203 -1.026 -3.764 1.00 93.38 217 PHE A CA 1
ATOM 1763 C C . PHE A 1 217 ? 16.493 -0.19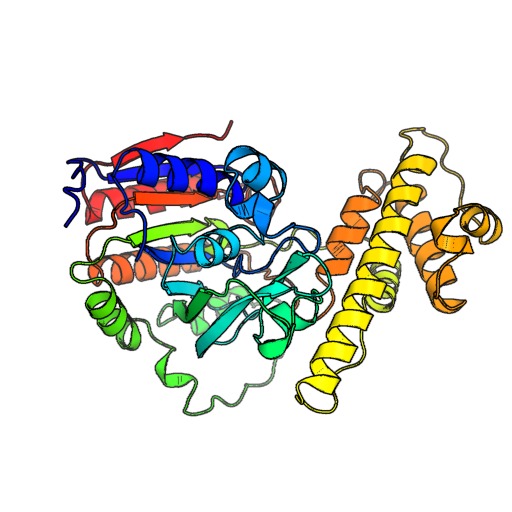2 -3.686 1.00 93.38 217 PHE A C 1
ATOM 1765 O O . PHE A 1 217 ? 17.115 0.121 -4.708 1.00 93.38 217 PHE A O 1
ATOM 1772 N N . ARG A 1 218 ? 16.959 0.183 -2.487 1.00 90.50 218 ARG A N 1
ATOM 1773 C CA . ARG A 1 218 ? 18.232 0.907 -2.362 1.00 90.50 218 ARG A CA 1
ATOM 1774 C C . ARG A 1 218 ? 19.410 0.045 -2.801 1.00 90.50 218 ARG A C 1
ATOM 1776 O O . ARG A 1 218 ? 19.727 -0.971 -2.193 1.00 90.50 218 ARG A O 1
ATOM 1783 N N . GLY A 1 219 ? 20.113 0.512 -3.833 1.00 89.38 219 GLY A N 1
ATOM 1784 C CA . GLY A 1 219 ? 21.240 -0.215 -4.417 1.00 89.38 219 GLY A CA 1
ATOM 1785 C C . GLY A 1 219 ? 20.823 -1.442 -5.230 1.00 89.38 219 GLY A C 1
ATOM 1786 O O . GLY A 1 219 ? 21.682 -2.289 -5.481 1.00 89.38 219 GLY A O 1
ATOM 1787 N N . PHE A 1 220 ? 19.547 -1.520 -5.632 1.00 91.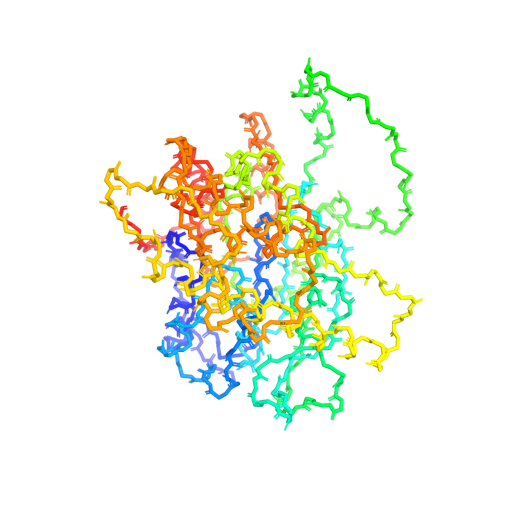88 220 PHE A N 1
ATOM 1788 C CA . PHE A 1 220 ? 18.959 -2.625 -6.396 1.00 91.88 220 PHE A CA 1
ATOM 1789 C C . PHE A 1 220 ? 19.471 -2.711 -7.836 1.00 91.88 220 PHE A C 1
ATOM 1791 O O . PHE A 1 220 ? 19.539 -3.793 -8.405 1.00 91.88 220 PHE A O 1
ATOM 1798 N N . LEU A 1 221 ? 19.901 -1.581 -8.404 1.00 93.94 221 LEU A N 1
ATOM 1799 C CA . LEU A 1 221 ? 20.535 -1.490 -9.719 1.00 93.94 221 LEU A CA 1
ATOM 1800 C C . LEU A 1 221 ? 21.834 -0.678 -9.651 1.00 93.94 221 LEU A C 1
ATOM 1802 O O . LEU A 1 221 ? 22.174 -0.079 -8.624 1.00 93.94 221 LEU A O 1
ATOM 1806 N N . ALA A 1 222 ? 22.607 -0.693 -10.739 1.00 94.00 222 ALA A N 1
ATOM 1807 C CA . ALA A 1 222 ? 23.674 0.283 -10.947 1.00 94.00 222 ALA A CA 1
ATOM 1808 C C . ALA A 1 222 ? 23.065 1.685 -11.123 1.00 94.00 222 ALA A C 1
ATOM 1810 O O . ALA A 1 222 ? 21.945 1.811 -11.617 1.00 94.00 222 ALA A O 1
ATOM 1811 N N . ALA A 1 223 ? 23.793 2.741 -10.751 1.00 94.75 223 ALA A N 1
ATOM 1812 C CA . ALA A 1 223 ? 23.256 4.106 -10.749 1.00 94.75 223 ALA A CA 1
ATOM 1813 C C . ALA A 1 223 ? 22.778 4.557 -12.143 1.00 94.75 223 ALA A C 1
ATOM 1815 O O . ALA A 1 223 ? 21.742 5.205 -12.277 1.00 94.75 223 ALA A O 1
ATOM 1816 N N . GLU A 1 224 ? 23.503 4.176 -13.194 1.00 95.94 224 GLU A N 1
ATOM 1817 C CA . GLU A 1 224 ? 23.160 4.485 -14.581 1.00 95.94 224 GLU A CA 1
ATOM 1818 C C . GLU A 1 224 ? 21.906 3.726 -15.042 1.00 95.94 224 GLU A C 1
ATOM 1820 O O . GLU A 1 224 ? 21.063 4.296 -15.738 1.00 95.94 224 GLU A O 1
ATOM 1825 N N . ALA A 1 225 ? 21.755 2.466 -14.619 1.00 96.06 225 ALA A N 1
ATOM 1826 C CA . ALA A 1 225 ? 20.579 1.646 -14.906 1.00 96.06 225 ALA A CA 1
ATOM 1827 C C . ALA A 1 225 ? 19.344 2.136 -14.134 1.00 96.06 225 ALA A C 1
ATOM 1829 O O . ALA A 1 225 ? 18.258 2.206 -14.702 1.00 96.06 225 ALA A O 1
ATOM 1830 N N . GLU A 1 226 ? 19.501 2.567 -12.880 1.00 95.69 226 GLU A N 1
ATOM 1831 C CA . GLU A 1 226 ? 18.427 3.229 -12.133 1.00 95.69 226 GLU A CA 1
ATOM 1832 C C . GLU A 1 226 ? 18.006 4.534 -12.822 1.00 95.69 226 GLU A C 1
ATOM 1834 O O . GLU A 1 226 ? 16.817 4.812 -12.957 1.00 95.69 226 GLU A O 1
ATOM 1839 N N . GLN A 1 227 ? 18.953 5.333 -13.322 1.00 96.12 227 GLN A N 1
ATOM 1840 C CA . GLN A 1 227 ? 18.619 6.563 -14.041 1.00 96.12 227 GLN A CA 1
ATOM 1841 C C . GLN A 1 227 ? 17.868 6.287 -15.355 1.00 96.12 227 GLN A C 1
ATOM 1843 O O . GLN A 1 227 ? 16.980 7.058 -15.720 1.00 96.12 227 GLN A O 1
ATOM 1848 N N . ALA A 1 228 ? 18.218 5.211 -16.061 1.00 97.38 228 ALA A N 1
ATOM 1849 C CA . ALA A 1 228 ? 17.468 4.724 -17.218 1.00 97.38 228 ALA A CA 1
ATOM 1850 C C . ALA A 1 228 ? 16.051 4.286 -16.825 1.00 97.38 228 ALA A C 1
ATOM 1852 O O . ALA A 1 228 ? 15.081 4.695 -17.460 1.00 97.38 228 ALA A O 1
ATOM 1853 N N . LEU A 1 229 ? 15.912 3.561 -15.713 1.00 96.88 229 LEU A N 1
ATOM 1854 C CA . LEU A 1 229 ? 14.613 3.146 -15.191 1.00 96.88 229 LEU A CA 1
ATOM 1855 C C . LEU A 1 229 ? 13.738 4.359 -14.836 1.00 96.88 229 LEU A C 1
ATOM 1857 O O . LEU A 1 229 ? 12.584 4.432 -15.246 1.00 96.88 229 LEU A O 1
ATOM 1861 N N . ARG A 1 230 ? 14.305 5.387 -14.191 1.00 95.50 230 ARG A N 1
ATOM 1862 C CA . ARG A 1 230 ? 13.604 6.656 -13.911 1.00 95.50 230 ARG A CA 1
ATOM 1863 C C . ARG A 1 230 ? 13.100 7.354 -15.175 1.00 95.50 230 ARG A C 1
ATOM 1865 O O . ARG A 1 230 ? 12.065 8.010 -15.126 1.00 95.50 230 ARG A O 1
ATOM 1872 N N . ARG A 1 231 ? 13.809 7.244 -16.304 1.00 95.75 231 ARG A N 1
ATOM 1873 C CA . ARG A 1 231 ? 13.345 7.807 -17.585 1.00 95.75 231 ARG A CA 1
ATOM 1874 C C . ARG A 1 231 ? 12.192 7.002 -18.176 1.00 95.75 231 ARG A C 1
ATOM 1876 O O . ARG A 1 231 ? 11.238 7.617 -18.639 1.00 95.75 231 ARG A O 1
ATOM 1883 N N . LEU A 1 232 ? 12.250 5.670 -18.105 1.00 95.88 232 LEU A N 1
ATOM 1884 C CA . LEU A 1 232 ? 11.178 4.783 -18.580 1.00 95.88 232 LEU A CA 1
ATOM 1885 C C . LEU A 1 232 ? 9.861 5.010 -17.835 1.00 95.88 232 LEU A C 1
ATOM 1887 O O . LEU A 1 232 ? 8.811 5.099 -18.466 1.00 95.88 232 LEU A O 1
ATOM 1891 N N . TYR A 1 233 ? 9.926 5.149 -16.510 1.00 95.31 233 TYR A N 1
ATOM 1892 C CA . TYR A 1 233 ? 8.748 5.336 -15.657 1.00 95.31 233 TYR A CA 1
ATOM 1893 C C . TYR A 1 233 ? 8.393 6.805 -15.428 1.00 95.31 233 TYR A C 1
ATOM 1895 O O . TYR A 1 233 ? 7.382 7.094 -14.788 1.00 95.31 233 TYR A O 1
ATOM 1903 N N . GLY A 1 234 ? 9.172 7.739 -15.975 1.00 93.25 234 GLY A N 1
ATOM 1904 C CA . GLY A 1 234 ? 8.893 9.163 -15.884 1.00 93.25 234 GLY A CA 1
ATOM 1905 C C . GLY A 1 234 ? 7.609 9.546 -16.620 1.00 93.25 234 GLY A C 1
ATOM 1906 O O . GLY A 1 234 ? 7.255 8.975 -17.655 1.00 93.25 234 GLY A O 1
ATOM 1907 N N . TYR A 1 235 ? 6.919 10.558 -16.101 1.00 91.81 235 TYR A N 1
ATOM 1908 C CA . TYR A 1 235 ? 5.743 11.149 -16.729 1.00 91.81 235 TYR A CA 1
ATOM 1909 C C . TYR A 1 235 ? 5.861 12.676 -16.777 1.00 91.81 235 TYR A C 1
ATOM 1911 O O . TYR A 1 235 ? 6.709 13.295 -16.134 1.00 91.81 235 TYR A O 1
ATOM 1919 N N . GLN A 1 236 ? 5.005 13.304 -17.581 1.00 87.75 236 GLN A N 1
ATOM 1920 C CA . GLN A 1 236 ? 4.920 14.760 -17.646 1.00 87.75 236 GLN A CA 1
ATOM 1921 C C . GLN A 1 236 ? 3.948 15.263 -16.586 1.00 87.75 236 GLN A C 1
ATOM 1923 O O . GLN A 1 236 ? 2.797 14.831 -16.560 1.00 87.75 236 GLN A O 1
ATOM 1928 N N . ALA A 1 237 ? 4.410 16.184 -15.741 1.00 84.75 237 ALA A N 1
ATOM 1929 C CA . ALA A 1 237 ? 3.563 16.818 -14.743 1.00 84.75 237 ALA A CA 1
ATOM 1930 C C . ALA A 1 237 ? 2.351 17.500 -15.394 1.00 84.75 237 ALA A C 1
ATOM 1932 O O . ALA A 1 237 ? 2.442 18.095 -16.473 1.00 84.75 237 ALA A O 1
ATOM 1933 N N . LEU A 1 238 ? 1.219 17.416 -14.704 1.00 87.50 238 LEU A N 1
ATOM 1934 C CA . LEU A 1 238 ? -0.041 18.012 -15.119 1.00 87.50 238 LEU A CA 1
ATOM 1935 C C . LEU A 1 238 ? 0.034 19.545 -15.135 1.00 87.50 238 LEU A C 1
ATOM 1937 O O . LEU A 1 238 ? 0.626 20.164 -14.251 1.00 87.50 238 LEU A O 1
ATOM 1941 N N . CYS A 1 239 ? -0.591 20.163 -16.140 1.00 80.00 239 CYS A N 1
ATOM 1942 C CA . CYS A 1 239 ? -0.689 21.621 -16.267 1.00 80.00 239 CYS A CA 1
ATOM 1943 C C . CYS A 1 239 ? -1.964 22.208 -15.634 1.00 80.00 239 CYS A C 1
ATOM 1945 O O . CYS A 1 239 ? -1.974 23.383 -15.267 1.00 80.00 239 CYS A O 1
ATOM 1947 N N . ASP A 1 240 ? -3.017 21.400 -15.500 1.00 89.00 240 ASP A N 1
ATOM 1948 C CA . ASP A 1 240 ? -4.273 21.708 -14.819 1.00 89.00 240 ASP A CA 1
ATOM 1949 C C . ASP A 1 240 ? -4.891 20.429 -14.230 1.00 89.00 240 ASP A C 1
ATOM 1951 O O . ASP A 1 240 ? -4.436 19.321 -14.515 1.00 89.00 240 ASP A O 1
ATOM 1955 N N . THR A 1 241 ? -5.921 20.593 -13.400 1.00 90.50 241 THR A N 1
ATOM 1956 C CA . THR A 1 241 ? -6.613 19.501 -12.697 1.00 90.50 241 THR A CA 1
ATOM 1957 C C . THR A 1 241 ? -8.060 19.333 -13.167 1.00 90.50 241 THR A C 1
ATOM 1959 O O . THR A 1 241 ? -8.944 18.987 -12.391 1.00 90.50 241 THR A O 1
ATOM 1962 N N . THR A 1 242 ? -8.359 19.623 -14.437 1.00 93.75 242 THR A N 1
ATOM 1963 C CA . THR A 1 242 ? -9.707 19.359 -14.963 1.00 93.75 242 THR A CA 1
ATOM 1964 C C . THR A 1 242 ? -9.939 17.857 -15.145 1.00 93.75 242 THR A C 1
ATOM 1966 O O . THR A 1 242 ? -9.031 17.133 -15.546 1.00 93.75 242 THR A O 1
ATOM 1969 N N . ASP A 1 243 ? -11.176 17.387 -14.941 1.00 92.81 243 ASP A N 1
ATOM 1970 C CA . ASP A 1 243 ? -11.554 15.971 -15.119 1.00 92.81 243 ASP A CA 1
ATOM 1971 C C . ASP A 1 243 ? -11.070 15.373 -16.452 1.00 92.81 243 ASP A C 1
ATOM 1973 O O . ASP A 1 243 ? -10.688 14.204 -16.511 1.00 92.81 243 ASP A O 1
ATOM 1977 N N . GLN A 1 244 ? -11.096 16.163 -17.532 1.00 94.38 244 GLN A N 1
ATOM 1978 C CA . GLN A 1 244 ? -10.654 15.718 -18.853 1.00 94.38 244 GLN A CA 1
ATOM 1979 C C . GLN A 1 244 ? -9.135 15.524 -18.898 1.00 94.38 244 GLN A C 1
ATOM 1981 O O . GLN A 1 244 ? -8.679 14.466 -19.328 1.00 94.38 244 GLN A O 1
ATOM 1986 N N . THR A 1 245 ? -8.369 16.505 -18.416 1.00 95.44 245 THR A N 1
ATOM 1987 C CA . THR A 1 245 ? -6.905 16.433 -18.346 1.00 95.44 245 THR A CA 1
ATOM 1988 C C . THR A 1 245 ? -6.451 15.285 -17.439 1.00 95.44 245 THR A C 1
ATOM 1990 O O . THR A 1 245 ? -5.585 14.500 -17.826 1.00 95.44 245 THR A O 1
ATOM 1993 N N . LEU A 1 246 ? -7.082 15.116 -16.271 1.00 96.12 246 LEU A N 1
ATOM 1994 C CA . LEU A 1 246 ? -6.789 14.024 -15.336 1.00 96.12 246 LEU A CA 1
ATOM 1995 C C . LEU A 1 246 ? -7.110 12.648 -15.931 1.00 96.12 246 LEU A C 1
ATOM 1997 O O . LEU A 1 246 ? -6.333 11.705 -15.784 1.00 96.12 246 LEU A O 1
ATOM 2001 N N . LEU A 1 247 ? -8.234 12.523 -16.644 1.00 95.75 247 LEU A N 1
ATOM 2002 C CA . LEU A 1 247 ? -8.606 11.283 -17.324 1.00 95.75 247 LEU A CA 1
ATOM 2003 C C . LEU A 1 247 ? -7.627 10.929 -18.449 1.00 95.75 247 LEU A C 1
ATOM 2005 O O . LEU A 1 247 ? -7.271 9.761 -18.601 1.00 95.75 247 LEU A O 1
ATOM 2009 N N . GLU A 1 248 ? -7.216 11.908 -19.254 1.00 95.75 248 GLU A N 1
ATOM 2010 C CA . GLU A 1 248 ? -6.233 11.707 -20.323 1.00 95.75 248 GLU A CA 1
ATOM 2011 C C . GLU A 1 248 ? -4.871 11.300 -19.761 1.00 95.75 248 GLU A C 1
ATOM 2013 O O . GLU A 1 248 ? -4.279 10.332 -20.242 1.00 95.75 248 GLU A O 1
ATOM 2018 N N . PHE A 1 249 ? -4.417 11.978 -18.706 1.00 95.88 249 PHE A N 1
ATOM 2019 C CA . PHE A 1 249 ? -3.196 11.627 -17.989 1.00 95.88 249 PHE A CA 1
ATOM 2020 C C . PHE A 1 249 ? -3.252 10.202 -17.443 1.00 95.88 249 PHE A C 1
ATOM 2022 O O . PHE A 1 249 ? -2.384 9.392 -17.759 1.00 95.88 249 PHE A O 1
ATOM 2029 N N . SER A 1 250 ? -4.308 9.868 -16.700 1.00 94.88 250 SER A N 1
ATOM 2030 C CA . SER A 1 250 ? -4.481 8.548 -16.096 1.00 94.88 250 SER A CA 1
ATOM 2031 C C . SER A 1 250 ? -4.512 7.432 -17.145 1.00 94.88 250 SER A C 1
ATOM 2033 O O . SER A 1 250 ? -3.879 6.402 -16.945 1.00 94.88 250 SER A O 1
ATOM 2035 N N . LYS A 1 251 ? -5.177 7.638 -18.291 1.00 94.62 251 LYS A N 1
ATOM 2036 C CA . LYS A 1 251 ? -5.184 6.662 -19.396 1.00 94.62 251 LYS A CA 1
ATOM 2037 C C . LYS A 1 251 ? -3.821 6.498 -20.056 1.00 94.62 251 LYS A C 1
ATOM 2039 O O . LYS A 1 251 ? -3.444 5.381 -20.404 1.00 94.62 251 LYS A O 1
ATOM 2044 N N . LYS A 1 252 ? -3.098 7.602 -20.259 1.00 95.00 252 LYS A N 1
ATOM 2045 C CA . LYS A 1 252 ? -1.738 7.565 -20.803 1.00 95.00 252 LYS A CA 1
ATOM 2046 C C . LYS A 1 252 ? -0.804 6.825 -19.851 1.00 95.00 252 LYS A C 1
ATOM 2048 O O . LYS A 1 252 ? 0.013 6.036 -20.310 1.00 95.00 252 LYS A O 1
ATOM 2053 N N . ARG A 1 253 ? -0.953 7.066 -18.548 1.00 94.31 253 ARG A N 1
ATOM 2054 C CA . ARG A 1 253 ? -0.148 6.427 -17.515 1.00 94.31 253 ARG A CA 1
ATOM 2055 C C . ARG A 1 253 ? -0.425 4.931 -17.412 1.00 94.31 253 ARG A C 1
ATOM 2057 O O . ARG A 1 253 ? 0.520 4.162 -17.452 1.00 94.31 253 ARG A O 1
ATOM 2064 N N . GLU A 1 254 ? -1.694 4.533 -17.396 1.00 94.00 254 GLU A N 1
ATOM 2065 C CA . GLU A 1 254 ? -2.103 3.122 -17.474 1.00 94.00 254 GLU A CA 1
ATOM 2066 C C . GLU A 1 254 ? -1.501 2.445 -18.713 1.00 94.00 254 GLU A C 1
ATOM 2068 O O . GLU A 1 254 ? -0.828 1.437 -18.585 1.00 94.00 254 GLU A O 1
ATOM 2073 N N . SER A 1 255 ? -1.619 3.059 -19.897 1.00 94.38 255 SER A N 1
ATOM 2074 C CA . SER A 1 255 ? -1.051 2.480 -21.129 1.00 94.38 255 SER A CA 1
ATOM 2075 C C . SER A 1 255 ? 0.475 2.326 -21.070 1.00 94.38 255 SER A C 1
ATOM 2077 O O . SER A 1 255 ? 1.008 1.359 -21.597 1.00 94.38 255 SER A O 1
ATOM 2079 N N . GLN A 1 256 ? 1.178 3.280 -20.449 1.00 95.50 256 GLN A N 1
ATOM 2080 C CA . GLN A 1 256 ? 2.629 3.216 -20.257 1.00 95.50 256 GLN A CA 1
ATOM 2081 C C . GLN A 1 256 ? 3.019 2.091 -19.292 1.00 95.50 256 GLN A C 1
ATOM 2083 O O . GLN A 1 256 ? 3.975 1.373 -19.561 1.00 95.50 256 GLN A O 1
ATOM 2088 N N . LEU A 1 257 ? 2.317 1.965 -18.163 1.00 94.94 257 LEU A N 1
ATOM 2089 C CA . LEU A 1 257 ? 2.604 0.938 -17.163 1.00 94.94 257 LEU A CA 1
ATOM 2090 C C . LEU A 1 257 ? 2.303 -0.462 -17.707 1.00 94.94 257 LEU A C 1
ATOM 2092 O O . LEU A 1 257 ? 3.170 -1.320 -17.586 1.00 94.94 257 LEU A O 1
ATOM 2096 N N . ASP A 1 258 ? 1.165 -0.646 -18.386 1.00 94.94 258 ASP A N 1
ATOM 2097 C CA . ASP A 1 258 ? 0.787 -1.905 -19.044 1.00 94.94 258 ASP A CA 1
ATOM 2098 C C . ASP A 1 258 ? 1.842 -2.314 -20.096 1.00 94.94 258 ASP A C 1
ATOM 2100 O O . ASP A 1 258 ? 2.307 -3.450 -20.121 1.00 94.94 258 ASP A O 1
ATOM 2104 N N . GLU A 1 259 ? 2.287 -1.369 -20.937 1.00 95.94 259 GLU A N 1
ATOM 2105 C CA . GLU A 1 259 ? 3.335 -1.616 -21.939 1.00 95.94 259 GLU A CA 1
ATOM 2106 C C . GLU A 1 259 ? 4.672 -2.023 -21.301 1.00 95.94 259 GLU A C 1
ATOM 2108 O O . GLU A 1 259 ? 5.343 -2.937 -21.783 1.00 95.94 259 GLU A O 1
ATOM 2113 N N . LEU A 1 260 ? 5.077 -1.362 -20.213 1.00 96.75 260 LEU A N 1
ATOM 2114 C CA . LEU A 1 260 ? 6.311 -1.701 -19.503 1.00 96.75 260 LEU A CA 1
ATOM 2115 C C . LEU A 1 260 ? 6.195 -3.052 -18.788 1.00 96.75 260 LEU A C 1
ATOM 2117 O O . LEU A 1 260 ? 7.143 -3.834 -18.848 1.00 96.75 260 LEU A O 1
ATOM 2121 N N . GLU A 1 261 ? 5.063 -3.343 -18.145 1.00 96.00 261 GLU A N 1
ATOM 2122 C CA . GLU A 1 261 ? 4.799 -4.637 -17.507 1.00 96.00 261 GLU A CA 1
ATOM 2123 C C . GLU A 1 261 ? 4.919 -5.776 -18.526 1.00 96.00 261 GLU A C 1
ATOM 2125 O O . GLU A 1 261 ? 5.678 -6.720 -18.295 1.00 96.00 261 GLU A O 1
ATOM 2130 N N . ASP A 1 262 ? 4.274 -5.649 -19.691 1.00 95.88 262 ASP A N 1
ATOM 2131 C CA . ASP A 1 262 ? 4.345 -6.631 -20.779 1.00 95.88 262 ASP A CA 1
ATOM 2132 C C . ASP A 1 262 ? 5.791 -6.867 -21.247 1.00 95.88 262 ASP A C 1
ATOM 2134 O O . ASP A 1 262 ? 6.226 -8.014 -21.411 1.00 95.88 262 ASP A O 1
ATOM 2138 N N . ILE A 1 263 ? 6.569 -5.791 -21.422 1.00 96.38 263 ILE A N 1
ATOM 2139 C CA . ILE A 1 263 ? 7.981 -5.871 -21.820 1.00 96.38 263 ILE A CA 1
ATOM 2140 C C . ILE A 1 263 ? 8.809 -6.611 -20.764 1.00 96.38 263 ILE A C 1
ATOM 2142 O O . ILE A 1 263 ? 9.534 -7.551 -21.101 1.00 96.38 263 ILE A O 1
ATOM 2146 N N . PHE A 1 264 ? 8.720 -6.212 -19.493 1.00 96.62 264 PHE A N 1
ATOM 2147 C CA . PHE A 1 264 ? 9.499 -6.837 -18.421 1.00 96.62 264 PHE A CA 1
ATOM 2148 C C . PHE A 1 264 ? 9.060 -8.285 -18.157 1.00 96.62 264 PHE A C 1
ATOM 2150 O O . PHE A 1 264 ? 9.911 -9.124 -17.858 1.00 96.62 264 PHE A O 1
ATOM 2157 N N . CYS A 1 265 ? 7.782 -8.620 -18.356 1.00 95.25 265 CYS A N 1
ATOM 2158 C CA . CYS A 1 265 ? 7.289 -9.997 -18.316 1.00 95.25 265 CYS A CA 1
ATOM 2159 C C . CYS A 1 265 ? 7.892 -10.867 -19.428 1.00 95.25 265 CYS A C 1
ATOM 2161 O O . CYS A 1 265 ? 8.293 -12.004 -19.174 1.00 95.25 265 CYS A O 1
ATOM 2163 N N . GLN A 1 266 ? 7.972 -10.369 -20.666 1.00 94.56 266 GLN A N 1
ATOM 2164 C CA . GLN A 1 266 ? 8.604 -11.122 -21.756 1.00 94.56 266 GLN A CA 1
ATOM 2165 C C . GLN A 1 266 ? 10.115 -11.265 -21.540 1.00 94.56 266 GLN A C 1
ATOM 2167 O O . GLN A 1 266 ? 10.648 -12.363 -21.697 1.00 94.56 266 GLN A O 1
ATOM 2172 N N . LEU A 1 267 ? 10.786 -10.204 -21.076 1.00 93.19 267 LEU A N 1
ATOM 2173 C CA . LEU A 1 267 ? 12.203 -10.252 -20.702 1.00 93.19 267 LEU A CA 1
ATOM 2174 C C . LEU A 1 267 ? 12.480 -11.300 -19.617 1.00 93.19 267 LEU A C 1
ATOM 2176 O O . LEU A 1 267 ? 13.444 -12.059 -19.734 1.00 93.19 267 LEU A O 1
ATOM 2180 N N . GLU A 1 268 ? 11.625 -11.378 -18.593 1.00 92.50 268 GLU A N 1
ATOM 2181 C CA . GLU A 1 268 ? 11.696 -12.417 -17.565 1.00 92.50 268 GLU A CA 1
ATOM 2182 C C . GLU A 1 268 ? 11.630 -13.813 -18.199 1.00 92.50 268 GLU A C 1
ATOM 2184 O O . GLU A 1 268 ? 12.522 -14.636 -18.003 1.00 92.50 268 GLU A O 1
ATOM 2189 N N . ASN A 1 269 ? 10.620 -14.072 -19.027 1.00 90.62 269 ASN A N 1
ATOM 2190 C CA . ASN A 1 269 ? 10.414 -15.391 -19.623 1.00 90.62 269 ASN A CA 1
ATOM 2191 C C . ASN A 1 269 ? 11.535 -15.819 -20.585 1.00 90.62 269 ASN A C 1
ATOM 2193 O O . ASN A 1 269 ? 11.863 -17.005 -20.656 1.00 90.62 269 ASN A O 1
ATOM 2197 N N . GLU A 1 270 ? 12.110 -14.880 -21.335 1.00 88.56 270 GLU A N 1
ATOM 2198 C CA . GLU A 1 270 ? 13.125 -15.172 -22.351 1.00 88.56 270 GLU A CA 1
ATOM 2199 C C . GLU A 1 270 ? 14.551 -15.214 -21.790 1.00 88.56 270 GLU A C 1
ATOM 2201 O O . GLU A 1 270 ? 15.351 -16.068 -22.185 1.00 88.56 270 GLU A O 1
ATOM 2206 N N . TYR A 1 271 ? 14.878 -14.307 -20.865 1.00 85.62 271 TYR A N 1
ATOM 2207 C CA . TYR A 1 271 ? 16.258 -14.055 -20.445 1.00 85.62 271 TYR A CA 1
ATOM 2208 C C . TYR A 1 271 ? 16.525 -14.350 -18.971 1.00 85.62 271 TYR A C 1
ATOM 2210 O O . TYR A 1 271 ? 17.695 -14.502 -18.601 1.00 85.62 271 TYR A O 1
ATOM 2218 N N . HIS A 1 272 ? 15.498 -14.514 -18.129 1.00 74.50 272 HIS A N 1
ATOM 2219 C CA . HIS A 1 272 ? 15.683 -14.933 -16.737 1.00 74.50 272 HIS A CA 1
ATOM 2220 C C . HIS A 1 272 ? 15.927 -16.451 -16.633 1.00 74.50 272 HIS A C 1
ATOM 2222 O O . HIS A 1 272 ? 15.191 -17.218 -16.012 1.00 74.50 272 HIS A O 1
ATOM 2228 N N . VAL A 1 273 ? 17.013 -16.915 -17.259 1.00 63.97 273 VAL A N 1
ATOM 2229 C CA . VAL A 1 273 ? 17.510 -18.288 -17.139 1.00 63.97 273 VAL A CA 1
ATOM 2230 C C . VAL A 1 273 ? 18.781 -18.280 -16.295 1.00 63.97 273 VAL A C 1
ATOM 2232 O O . VAL A 1 273 ? 19.776 -17.643 -16.652 1.00 63.97 273 VAL A O 1
ATOM 2235 N N . LYS A 1 274 ? 18.764 -19.047 -15.193 1.00 58.41 274 LYS A N 1
ATOM 2236 C CA . LYS A 1 274 ? 19.893 -19.310 -14.277 1.00 58.41 274 LYS A CA 1
ATOM 2237 C C . LYS A 1 274 ? 21.005 -20.124 -14.953 1.00 58.41 274 LYS A C 1
ATOM 2239 O O . LYS A 1 274 ? 21.286 -21.256 -14.563 1.00 58.41 274 LYS A O 1
ATOM 2244 N N . SER A 1 275 ? 21.606 -19.589 -16.008 1.00 52.34 275 SER A N 1
ATOM 2245 C CA . SER A 1 275 ? 22.765 -20.188 -16.666 1.00 52.34 275 SER A CA 1
ATOM 2246 C C . SER A 1 275 ? 23.987 -19.290 -16.502 1.00 52.34 275 SER A C 1
ATOM 2248 O O . SER A 1 275 ? 23.895 -18.067 -16.563 1.00 52.34 275 SER A O 1
ATOM 2250 N N . ASP A 1 276 ? 25.153 -19.904 -16.309 1.00 56.75 276 ASP A N 1
ATOM 2251 C CA . ASP A 1 276 ? 26.421 -19.197 -16.090 1.00 56.75 276 ASP A CA 1
ATOM 2252 C C . ASP A 1 276 ? 26.923 -18.415 -17.321 1.00 56.75 276 ASP A C 1
ATOM 2254 O O . ASP A 1 276 ? 27.932 -17.714 -17.237 1.00 56.75 276 ASP A O 1
ATOM 2258 N N . GLN A 1 277 ? 26.229 -18.511 -18.460 1.00 53.91 277 GLN A N 1
ATOM 2259 C CA . GLN A 1 277 ? 26.593 -17.874 -19.725 1.00 53.91 277 GLN A CA 1
ATOM 2260 C C . GLN A 1 277 ? 25.492 -16.921 -20.194 1.00 53.91 277 GLN A C 1
ATOM 2262 O O . GLN A 1 277 ? 24.753 -17.220 -21.127 1.00 53.91 277 GLN A O 1
ATOM 2267 N N . GLN A 1 278 ? 25.401 -15.753 -19.565 1.00 71.81 278 GLN A N 1
ATOM 2268 C CA . GLN A 1 278 ? 24.579 -14.665 -20.090 1.00 71.81 278 GLN A CA 1
ATOM 2269 C C . GLN A 1 278 ? 25.436 -13.795 -21.018 1.00 71.81 278 GLN A C 1
ATOM 2271 O O . GLN A 1 278 ? 26.524 -13.346 -20.649 1.00 71.81 278 GLN A O 1
ATOM 2276 N N . LYS A 1 279 ? 24.978 -13.633 -22.265 1.00 83.31 279 LYS A N 1
ATOM 2277 C CA . LYS A 1 279 ? 25.585 -12.721 -23.244 1.00 83.31 279 LYS A CA 1
ATOM 2278 C C . LYS A 1 279 ? 24.992 -11.327 -23.064 1.00 83.31 279 LYS A C 1
ATOM 2280 O O . LYS A 1 279 ? 23.856 -11.195 -22.618 1.00 83.31 279 LYS A O 1
ATOM 2285 N N . ALA A 1 280 ? 25.739 -10.306 -23.475 1.00 88.12 280 ALA A N 1
ATOM 2286 C CA . ALA A 1 280 ? 25.168 -8.976 -23.623 1.00 88.12 280 ALA A CA 1
ATOM 2287 C C . ALA A 1 280 ? 24.078 -9.015 -24.700 1.00 88.12 280 ALA A C 1
ATOM 2289 O O . ALA A 1 280 ? 24.298 -9.594 -25.769 1.00 88.12 280 ALA A O 1
ATOM 2290 N N . LEU A 1 281 ? 22.935 -8.399 -24.420 1.00 90.62 281 LEU A N 1
ATOM 2291 C CA . LEU A 1 281 ? 21.908 -8.156 -25.420 1.00 90.62 281 LEU A CA 1
ATOM 2292 C C . LEU A 1 281 ? 22.342 -7.007 -26.328 1.00 90.62 281 LEU A C 1
ATOM 2294 O O . LEU A 1 281 ? 23.043 -6.076 -25.909 1.00 90.62 281 LEU A O 1
ATOM 2298 N N . SER A 1 282 ? 21.908 -7.085 -27.578 1.00 93.38 282 SER A N 1
ATOM 2299 C CA . SER A 1 282 ? 21.950 -6.018 -28.570 1.00 93.38 282 SER A CA 1
ATOM 2300 C C . SER A 1 282 ? 20.547 -5.454 -28.810 1.00 93.38 282 SER A C 1
ATOM 2302 O O . SER A 1 282 ? 19.552 -6.031 -28.374 1.00 93.38 282 SER A O 1
ATOM 2304 N N . LEU A 1 283 ? 20.453 -4.329 -29.526 1.00 90.31 283 LEU A N 1
ATOM 2305 C CA . LEU A 1 283 ? 19.151 -3.809 -29.956 1.00 90.31 283 LEU A CA 1
ATOM 2306 C C . LEU A 1 283 ? 18.406 -4.808 -30.850 1.00 90.31 283 LEU A C 1
ATOM 2308 O O . LEU A 1 283 ? 17.194 -4.905 -30.733 1.00 90.31 283 LEU A O 1
ATOM 2312 N N . ASP A 1 284 ? 19.115 -5.563 -31.693 1.00 91.06 284 ASP A N 1
ATOM 2313 C CA . ASP A 1 284 ? 18.489 -6.576 -32.546 1.00 91.06 284 ASP A CA 1
ATOM 2314 C C . ASP A 1 284 ? 17.860 -7.692 -31.696 1.00 91.06 284 ASP A C 1
ATOM 2316 O O . ASP A 1 284 ? 16.726 -8.067 -31.965 1.00 91.06 284 ASP A O 1
ATOM 2320 N N . ASP A 1 285 ? 18.535 -8.139 -30.624 1.00 90.81 285 ASP A N 1
ATOM 2321 C CA . ASP A 1 285 ? 17.969 -9.124 -29.685 1.00 90.81 285 ASP A CA 1
ATOM 2322 C C . ASP A 1 285 ? 16.693 -8.581 -29.001 1.00 90.81 285 ASP A C 1
ATOM 2324 O O . ASP A 1 285 ? 15.709 -9.300 -28.868 1.00 90.81 285 ASP A O 1
ATOM 2328 N N . LEU A 1 286 ? 16.669 -7.299 -28.604 1.00 89.19 286 LEU A N 1
ATOM 2329 C CA . LEU A 1 286 ? 15.464 -6.684 -28.024 1.00 89.19 286 LEU A CA 1
ATOM 2330 C C . LEU A 1 286 ? 14.318 -6.549 -29.033 1.00 89.19 286 LEU A C 1
ATOM 2332 O O . LEU A 1 286 ? 13.158 -6.636 -28.648 1.00 89.19 286 LEU A O 1
ATOM 2336 N N . MET A 1 287 ? 14.616 -6.320 -30.313 1.00 90.19 287 MET A N 1
ATOM 2337 C CA . MET A 1 287 ? 13.592 -6.209 -31.359 1.00 90.19 287 MET A CA 1
ATOM 2338 C C . MET A 1 287 ? 12.936 -7.547 -31.711 1.00 90.19 287 MET A C 1
ATOM 2340 O O . MET A 1 287 ? 11.890 -7.542 -32.359 1.00 90.19 287 MET A O 1
ATOM 2344 N N . GLU A 1 288 ? 13.515 -8.674 -31.288 1.00 90.12 288 GLU A N 1
ATOM 2345 C CA . GLU A 1 288 ? 12.874 -9.990 -31.390 1.00 90.12 288 GLU A CA 1
ATOM 2346 C C . GLU A 1 288 ? 11.755 -10.178 -30.350 1.00 90.12 288 GLU A C 1
ATOM 2348 O O . GLU A 1 288 ? 10.859 -10.992 -30.574 1.00 90.12 288 GLU A O 1
ATOM 2353 N N . ILE A 1 289 ? 11.757 -9.387 -29.268 1.00 87.94 289 ILE A N 1
ATOM 2354 C CA . ILE A 1 289 ? 10.713 -9.400 -28.238 1.00 87.94 289 ILE A CA 1
ATOM 2355 C C . ILE A 1 289 ? 9.448 -8.749 -28.800 1.00 87.94 289 ILE A C 1
ATOM 2357 O O . ILE A 1 289 ? 9.451 -7.570 -29.171 1.00 87.94 289 ILE A O 1
ATOM 2361 N N . GLU A 1 290 ? 8.344 -9.499 -28.830 1.00 91.25 290 GLU A N 1
ATOM 2362 C CA . GLU A 1 290 ? 7.081 -9.063 -29.436 1.00 91.25 290 GLU A CA 1
ATOM 2363 C C . GLU A 1 290 ? 6.580 -7.756 -28.806 1.00 91.25 290 GLU A C 1
ATOM 2365 O O . GLU A 1 290 ? 6.273 -6.807 -29.535 1.00 91.25 290 GLU A O 1
ATOM 2370 N N . ALA A 1 291 ? 6.590 -7.669 -27.469 1.00 90.25 291 ALA A N 1
ATOM 2371 C CA . ALA A 1 291 ? 6.168 -6.470 -26.741 1.00 90.25 291 ALA A CA 1
ATOM 2372 C C . ALA A 1 291 ? 6.992 -5.233 -27.129 1.00 90.25 291 ALA A C 1
ATOM 2374 O O . ALA A 1 291 ? 6.431 -4.165 -27.358 1.00 90.25 291 ALA A O 1
ATOM 2375 N N . ILE A 1 292 ? 8.313 -5.373 -27.283 1.00 90.38 292 ILE A N 1
ATOM 2376 C CA . ILE A 1 292 ? 9.180 -4.252 -27.660 1.00 90.38 292 ILE A CA 1
ATOM 2377 C C . ILE A 1 292 ? 8.971 -3.882 -29.136 1.00 90.38 292 ILE A C 1
ATOM 2379 O O . ILE A 1 292 ? 8.894 -2.698 -29.468 1.00 90.38 292 ILE A O 1
ATOM 2383 N N . SER A 1 293 ? 8.822 -4.868 -30.025 1.00 88.06 293 SER A N 1
ATOM 2384 C CA . SER A 1 293 ? 8.619 -4.642 -31.465 1.00 88.06 293 SER A CA 1
ATOM 2385 C C . SER A 1 293 ? 7.333 -3.866 -31.791 1.00 88.06 293 SER A C 1
ATOM 2387 O O . SER A 1 293 ? 7.258 -3.159 -32.801 1.00 88.06 293 SER A O 1
ATOM 2389 N N . HIS A 1 294 ? 6.328 -3.981 -30.922 1.00 88.38 294 HIS A N 1
ATOM 2390 C CA . HIS A 1 294 ? 5.050 -3.283 -31.018 1.00 88.38 294 HIS A CA 1
ATOM 2391 C C . HIS A 1 294 ? 4.943 -2.079 -30.079 1.00 88.38 294 HIS A C 1
ATOM 2393 O O . HIS A 1 294 ? 3.903 -1.417 -30.073 1.00 88.38 294 HIS A O 1
ATOM 2399 N N . SER A 1 295 ? 6.009 -1.780 -29.336 1.00 89.50 295 SER A N 1
ATOM 2400 C CA . SER A 1 295 ? 5.993 -0.713 -28.348 1.00 89.50 295 SER A CA 1
ATOM 2401 C C . SER A 1 295 ? 5.977 0.684 -28.972 1.00 89.50 295 SER A C 1
ATOM 2403 O O . SER A 1 295 ? 6.433 0.924 -30.094 1.00 89.50 295 SER A O 1
ATOM 2405 N N . SER A 1 296 ? 5.460 1.636 -28.206 1.00 90.88 296 SER A N 1
ATOM 2406 C CA . SER A 1 296 ? 5.439 3.067 -28.484 1.00 90.88 296 SER A CA 1
ATOM 2407 C C . SER A 1 296 ? 6.737 3.780 -28.080 1.00 90.88 296 SER A C 1
ATOM 2409 O O . SER A 1 296 ? 6.855 4.999 -28.245 1.00 90.88 296 SER A O 1
ATOM 2411 N N . LEU A 1 297 ? 7.714 3.024 -27.567 1.00 91.88 297 LEU A N 1
ATOM 2412 C CA . LEU A 1 297 ? 8.976 3.531 -27.047 1.00 91.88 297 LEU A CA 1
ATOM 2413 C C . LEU A 1 297 ? 9.832 4.157 -28.149 1.00 91.88 297 LEU A C 1
ATOM 2415 O O . LEU A 1 297 ? 9.982 3.628 -29.252 1.00 91.88 297 LEU A O 1
ATOM 2419 N N . ASP A 1 298 ? 10.440 5.298 -27.831 1.00 93.19 298 ASP A N 1
ATOM 2420 C CA . ASP A 1 298 ? 11.414 5.913 -28.720 1.00 93.19 298 ASP A CA 1
ATOM 2421 C C . ASP A 1 298 ? 12.786 5.223 -28.627 1.00 93.19 298 ASP A C 1
ATOM 2423 O O . ASP A 1 298 ? 13.056 4.383 -27.766 1.00 93.19 298 ASP A O 1
ATOM 2427 N N . LYS A 1 299 ? 13.694 5.606 -29.529 1.00 93.19 299 LYS A N 1
ATOM 2428 C CA . LYS A 1 299 ? 15.038 5.026 -29.589 1.00 93.19 299 LYS A CA 1
ATOM 2429 C C . LYS A 1 299 ? 15.812 5.166 -28.268 1.00 93.19 299 LYS A C 1
ATOM 2431 O O . LYS A 1 299 ? 16.569 4.262 -27.928 1.00 93.19 299 LYS A O 1
ATOM 2436 N N . GLN A 1 300 ? 15.647 6.275 -27.547 1.00 95.44 300 GLN A N 1
ATOM 2437 C CA . GLN A 1 300 ? 16.361 6.501 -26.292 1.00 95.44 300 GLN A CA 1
ATOM 2438 C C . GLN A 1 300 ? 15.851 5.558 -25.199 1.00 95.44 300 GLN A C 1
ATOM 2440 O O . GLN A 1 300 ? 16.656 4.999 -24.460 1.00 95.44 300 GLN A O 1
ATOM 2445 N N . LEU A 1 301 ? 14.536 5.344 -25.122 1.00 95.31 301 LEU A N 1
ATOM 2446 C CA . LEU A 1 301 ? 13.934 4.417 -24.163 1.00 95.31 301 LEU A CA 1
ATOM 2447 C C . LEU A 1 301 ? 14.289 2.953 -24.471 1.00 95.31 301 LEU A C 1
ATOM 2449 O O . LEU A 1 301 ? 14.514 2.168 -23.553 1.00 95.31 301 LEU A O 1
ATOM 2453 N N . LEU A 1 302 ? 14.434 2.589 -25.748 1.00 95.25 302 LEU A N 1
ATOM 2454 C CA . LEU A 1 302 ? 14.957 1.273 -26.137 1.00 95.25 302 LEU A CA 1
ATOM 2455 C C . LEU A 1 302 ? 16.420 1.078 -25.706 1.00 95.25 302 LEU A C 1
ATOM 2457 O O . LEU A 1 302 ? 16.786 0.017 -25.200 1.00 95.25 302 LEU A O 1
ATOM 2461 N N . GLU A 1 303 ? 17.260 2.103 -25.873 1.00 96.38 303 GLU A N 1
ATOM 2462 C CA . GLU A 1 303 ? 18.642 2.093 -25.373 1.00 96.38 303 GLU A CA 1
ATOM 2463 C C . GLU A 1 303 ? 18.690 2.011 -23.832 1.00 96.38 303 GLU A C 1
ATOM 2465 O O . GLU A 1 303 ? 19.562 1.338 -23.279 1.00 96.38 303 GLU A O 1
ATOM 2470 N N . ASP A 1 304 ? 17.726 2.623 -23.141 1.00 97.75 304 ASP A N 1
ATOM 2471 C CA . ASP A 1 304 ? 17.577 2.549 -21.684 1.00 97.75 304 ASP A CA 1
ATOM 2472 C C . ASP A 1 304 ? 17.187 1.137 -21.213 1.00 97.75 304 ASP A C 1
ATOM 2474 O O . ASP A 1 304 ? 17.813 0.614 -20.288 1.00 97.75 304 ASP A O 1
ATOM 2478 N N . ILE A 1 305 ? 16.230 0.474 -21.878 1.00 96.75 305 ILE A N 1
ATOM 2479 C CA . ILE A 1 305 ? 15.900 -0.941 -21.616 1.00 96.75 305 ILE A CA 1
ATOM 2480 C C . ILE A 1 305 ? 17.133 -1.818 -21.826 1.00 96.75 305 ILE A C 1
ATOM 2482 O O . ILE A 1 305 ? 17.442 -2.662 -20.984 1.00 96.75 305 ILE A O 1
ATOM 2486 N N . LEU A 1 306 ? 17.878 -1.598 -22.912 1.00 95.69 306 LEU A N 1
ATOM 2487 C CA . LEU A 1 306 ? 19.092 -2.355 -23.206 1.00 95.69 306 LEU A CA 1
ATOM 2488 C C . LEU A 1 306 ? 20.152 -2.201 -22.110 1.00 95.69 306 LEU A C 1
ATOM 2490 O O . LEU A 1 306 ? 20.792 -3.183 -21.722 1.00 95.69 306 LEU A O 1
ATOM 2494 N N . LEU A 1 307 ? 20.337 -0.978 -21.607 1.00 96.06 307 LEU A N 1
ATOM 2495 C CA . LEU A 1 307 ? 21.253 -0.692 -20.506 1.00 96.06 307 LEU A CA 1
ATOM 2496 C C . LEU A 1 307 ? 20.837 -1.436 -19.234 1.00 96.06 307 LEU A C 1
ATOM 2498 O O . LEU A 1 307 ? 21.679 -2.072 -18.599 1.00 96.06 307 LEU A O 1
ATOM 2502 N N . ILE A 1 308 ? 19.551 -1.390 -18.886 1.00 95.56 308 ILE A N 1
ATOM 2503 C CA . ILE A 1 308 ? 19.001 -2.084 -17.717 1.00 95.56 308 ILE A CA 1
ATOM 2504 C C . ILE A 1 308 ? 19.206 -3.594 -17.851 1.00 95.56 308 ILE A C 1
ATOM 2506 O O . ILE A 1 308 ? 19.760 -4.215 -16.944 1.00 95.56 308 ILE A O 1
ATOM 2510 N N . CYS A 1 309 ? 18.848 -4.176 -18.998 1.00 93.75 309 CYS A N 1
ATOM 2511 C CA . CYS A 1 309 ? 19.002 -5.609 -19.239 1.00 93.75 309 CYS A CA 1
ATOM 2512 C C . CYS A 1 309 ? 20.453 -6.055 -19.098 1.00 93.75 309 CYS A C 1
ATOM 2514 O O . CYS A 1 309 ? 20.750 -7.003 -18.377 1.00 93.75 309 CYS A O 1
ATOM 2516 N N . ASN A 1 310 ? 21.380 -5.338 -19.731 1.00 92.25 310 ASN A N 1
ATOM 2517 C CA . ASN A 1 310 ? 22.797 -5.665 -19.634 1.00 92.25 310 ASN A CA 1
ATOM 2518 C C . ASN A 1 310 ? 23.349 -5.463 -18.215 1.00 92.25 310 ASN A C 1
ATOM 2520 O O . ASN A 1 310 ? 24.215 -6.228 -17.798 1.00 92.25 310 ASN A O 1
ATOM 2524 N N . SER A 1 311 ? 22.833 -4.494 -17.452 1.00 91.12 311 SER A N 1
ATOM 2525 C CA . SER A 1 311 ? 23.194 -4.322 -16.040 1.00 91.12 311 SER A CA 1
ATOM 2526 C C . SER A 1 311 ? 22.758 -5.512 -15.184 1.00 91.12 311 SER A C 1
ATOM 2528 O O . SER A 1 311 ? 23.520 -5.929 -14.317 1.00 91.12 311 SER A O 1
ATOM 2530 N N . VAL A 1 312 ? 21.558 -6.052 -15.410 1.00 91.12 312 VAL A N 1
ATOM 2531 C CA . VAL A 1 312 ? 21.027 -7.204 -14.659 1.00 91.12 312 VAL A CA 1
ATOM 2532 C C . VAL A 1 312 ? 21.733 -8.503 -15.061 1.00 91.12 312 VAL A C 1
ATOM 2534 O O . VAL A 1 312 ? 22.103 -9.300 -14.204 1.00 91.12 312 VAL A O 1
ATOM 2537 N N . LEU A 1 313 ? 21.969 -8.705 -16.361 1.00 89.62 313 LEU A N 1
ATOM 2538 C CA . LEU A 1 313 ? 22.498 -9.966 -16.892 1.00 89.62 313 LEU A CA 1
ATOM 2539 C C . LEU A 1 313 ? 24.019 -10.131 -16.704 1.00 89.62 313 LEU A C 1
ATOM 2541 O O . LEU A 1 313 ? 24.534 -11.235 -16.500 1.00 89.62 313 LEU A O 1
ATOM 2545 N N . LEU A 1 314 ? 24.780 -9.041 -16.829 1.00 88.31 314 LEU A N 1
ATOM 2546 C CA . LEU A 1 314 ? 26.242 -9.126 -16.939 1.00 88.31 314 LEU A CA 1
ATOM 2547 C C . LEU A 1 314 ? 26.973 -8.839 -15.635 1.00 88.31 314 LEU A C 1
ATOM 2549 O O . LEU A 1 314 ? 28.088 -9.334 -15.456 1.00 88.31 314 LEU A O 1
ATOM 2553 N N . ASP A 1 315 ? 26.387 -8.044 -14.742 1.00 87.75 315 ASP A N 1
ATOM 2554 C CA . ASP A 1 315 ? 27.004 -7.726 -13.461 1.00 87.75 315 ASP A CA 1
ATOM 2555 C C . ASP A 1 315 ? 26.649 -8.811 -12.427 1.00 87.75 315 ASP A C 1
ATOM 2557 O O . ASP A 1 315 ? 25.479 -8.965 -12.060 1.00 87.75 315 ASP A O 1
ATOM 2561 N N . PRO A 1 316 ? 27.639 -9.553 -11.892 1.00 86.06 316 PRO A N 1
ATOM 2562 C CA . PRO A 1 316 ? 27.394 -10.577 -10.881 1.00 86.06 316 PRO A CA 1
ATOM 2563 C C . PRO A 1 316 ? 26.669 -10.061 -9.634 1.00 86.06 316 PRO A C 1
ATOM 2565 O O . PRO A 1 316 ? 26.036 -10.854 -8.941 1.00 86.06 316 PRO A O 1
ATOM 2568 N N . LYS A 1 317 ? 26.756 -8.757 -9.333 1.00 88.50 317 LYS A N 1
ATOM 2569 C CA . LYS A 1 317 ? 26.069 -8.137 -8.196 1.00 88.50 317 LYS A CA 1
ATOM 2570 C C . LYS A 1 317 ? 24.545 -8.164 -8.344 1.00 88.50 317 LYS A C 1
ATOM 2572 O O . LYS A 1 317 ? 23.856 -8.255 -7.333 1.00 88.50 317 LYS A O 1
ATOM 2577 N N . TYR A 1 318 ? 24.034 -8.087 -9.571 1.00 87.81 318 TYR A N 1
ATOM 2578 C CA . TYR A 1 318 ? 22.605 -7.939 -9.860 1.00 87.81 318 TYR A CA 1
ATOM 2579 C C . TYR A 1 318 ? 21.981 -9.202 -10.466 1.00 87.81 318 TYR A C 1
ATOM 2581 O O . TYR A 1 318 ? 20.815 -9.193 -10.828 1.00 87.81 318 TYR A O 1
ATOM 2589 N N . ARG A 1 319 ? 22.715 -10.318 -10.532 1.00 77.88 319 ARG A N 1
ATOM 2590 C CA . ARG A 1 319 ? 22.251 -11.556 -11.184 1.00 77.88 319 ARG A CA 1
ATOM 2591 C C . ARG A 1 319 ? 21.016 -12.201 -10.531 1.00 77.88 319 ARG A C 1
ATOM 2593 O O . ARG A 1 319 ? 20.292 -12.930 -11.200 1.00 77.88 319 ARG A O 1
ATOM 2600 N N . GLU A 1 320 ? 20.784 -11.959 -9.241 1.00 84.38 320 GLU A N 1
ATOM 2601 C CA . GLU A 1 320 ? 19.584 -12.440 -8.532 1.00 84.38 320 GLU A CA 1
ATOM 2602 C C . GLU A 1 320 ? 18.376 -11.502 -8.704 1.00 84.38 320 GLU A C 1
ATOM 2604 O O . GLU A 1 320 ? 17.280 -11.829 -8.255 1.00 84.38 320 GLU A O 1
ATOM 2609 N N . VAL A 1 321 ? 18.561 -10.342 -9.343 1.00 89.94 321 VAL A N 1
ATOM 2610 C CA . VAL A 1 321 ? 17.472 -9.420 -9.664 1.00 89.94 321 VAL A CA 1
ATOM 2611 C C . VAL A 1 321 ? 16.694 -9.970 -10.857 1.00 89.94 321 VAL A C 1
ATOM 2613 O O . VAL A 1 321 ? 17.249 -10.219 -11.926 1.00 89.94 321 VAL A O 1
ATOM 2616 N N . THR A 1 322 ? 15.392 -10.150 -10.671 1.00 92.56 322 THR A N 1
ATOM 2617 C CA . THR A 1 322 ? 14.455 -10.504 -11.749 1.00 92.56 322 THR A CA 1
ATOM 2618 C C . THR A 1 322 ? 14.025 -9.253 -12.516 1.00 92.56 322 THR A C 1
ATOM 2620 O O . THR A 1 322 ? 13.980 -8.152 -11.961 1.00 92.56 322 THR A O 1
ATOM 2623 N N . PHE A 1 323 ? 13.655 -9.408 -13.785 1.00 95.12 323 PHE A N 1
ATOM 2624 C CA . PHE A 1 323 ? 13.087 -8.327 -14.591 1.00 95.12 323 PHE A CA 1
ATOM 2625 C C . PHE A 1 323 ? 11.744 -7.849 -14.032 1.00 95.12 323 PHE A C 1
ATOM 2627 O O . PHE A 1 323 ? 11.467 -6.651 -14.063 1.00 95.12 323 PHE A O 1
ATOM 2634 N N . LEU A 1 324 ? 10.959 -8.745 -13.429 1.00 94.88 324 LEU A N 1
ATOM 2635 C CA . LEU A 1 324 ? 9.729 -8.368 -12.726 1.00 94.88 324 LEU A CA 1
ATOM 2636 C C . LEU A 1 324 ? 10.001 -7.492 -11.497 1.00 94.88 324 LEU A C 1
ATOM 2638 O O . LEU A 1 324 ? 9.300 -6.510 -11.274 1.00 94.88 324 LEU A O 1
ATOM 2642 N N . GLN A 1 325 ? 11.050 -7.771 -10.719 1.00 94.12 325 GLN A N 1
ATOM 2643 C CA . GLN A 1 325 ? 11.424 -6.873 -9.623 1.00 94.12 325 GLN A CA 1
ATOM 2644 C C . GLN A 1 325 ? 11.946 -5.522 -10.129 1.00 94.12 325 GLN A C 1
ATOM 2646 O O . GLN A 1 325 ? 11.743 -4.512 -9.459 1.00 94.12 325 GLN A O 1
ATOM 2651 N N . VAL A 1 326 ? 12.598 -5.476 -11.297 1.00 96.25 326 VAL A N 1
ATOM 2652 C CA . VAL A 1 326 ? 12.977 -4.203 -11.936 1.00 96.25 326 VAL A CA 1
ATOM 2653 C C . VAL A 1 326 ? 11.743 -3.406 -12.351 1.00 96.25 326 VAL A C 1
ATOM 2655 O O . VAL A 1 326 ? 11.718 -2.195 -12.134 1.00 96.25 326 VAL A O 1
ATOM 2658 N N . HIS A 1 327 ? 10.718 -4.066 -12.897 1.00 96.25 327 HIS A N 1
ATOM 2659 C CA . HIS A 1 327 ? 9.432 -3.429 -13.178 1.00 96.25 327 HIS A CA 1
ATOM 2660 C C . HIS A 1 327 ? 8.811 -2.850 -11.904 1.00 96.25 327 HIS A C 1
ATOM 2662 O O . HIS A 1 327 ? 8.552 -1.649 -11.848 1.00 96.25 327 HIS A O 1
ATOM 2668 N N . ASN A 1 328 ? 8.701 -3.665 -10.851 1.00 94.06 328 ASN A N 1
ATOM 2669 C CA . ASN A 1 328 ? 8.168 -3.228 -9.563 1.00 94.06 328 ASN A CA 1
ATOM 2670 C C . ASN A 1 328 ? 8.953 -2.042 -9.001 1.00 94.06 328 ASN A C 1
ATOM 2672 O O . ASN A 1 328 ? 8.342 -1.084 -8.547 1.00 94.06 328 ASN A O 1
ATOM 2676 N N . PHE A 1 329 ? 10.290 -2.055 -9.086 1.00 95.31 329 PHE A N 1
ATOM 2677 C CA . PHE A 1 329 ? 11.106 -0.907 -8.692 1.00 95.31 329 PHE A CA 1
ATOM 2678 C C . PHE A 1 329 ? 10.729 0.335 -9.502 1.00 95.31 329 PHE A C 1
ATOM 2680 O O . PHE A 1 329 ? 10.508 1.396 -8.925 1.00 95.31 329 PHE A O 1
ATOM 2687 N N . GLY A 1 330 ? 10.611 0.202 -10.824 1.00 95.62 330 GLY A N 1
ATOM 2688 C CA . GLY A 1 330 ? 10.214 1.280 -11.725 1.00 95.62 330 GLY A CA 1
ATOM 2689 C C . GLY A 1 330 ? 8.899 1.951 -11.334 1.00 95.62 330 GLY A C 1
ATOM 2690 O O . GLY A 1 330 ? 8.834 3.183 -11.311 1.00 95.62 330 GLY A O 1
ATOM 2691 N N . CYS A 1 331 ? 7.896 1.164 -10.939 1.00 93.25 331 CYS A N 1
ATOM 2692 C CA . CYS A 1 331 ? 6.600 1.660 -10.467 1.00 93.25 331 CYS A CA 1
ATOM 2693 C C . CYS A 1 331 ? 6.707 2.555 -9.220 1.00 93.25 331 CYS A C 1
ATOM 2695 O O . CYS A 1 331 ? 5.819 3.352 -8.968 1.00 93.25 331 CYS A O 1
ATOM 2697 N N . THR A 1 332 ? 7.815 2.488 -8.475 1.00 91.94 332 THR A N 1
ATOM 2698 C CA . THR A 1 332 ? 8.051 3.291 -7.257 1.00 91.94 332 THR A CA 1
ATOM 2699 C C . THR A 1 332 ? 8.844 4.584 -7.493 1.00 91.94 332 THR A C 1
ATOM 2701 O O . THR A 1 332 ? 9.147 5.321 -6.553 1.00 91.94 332 THR A O 1
ATOM 2704 N N . LEU A 1 333 ? 9.251 4.852 -8.740 1.00 89.75 333 LEU A N 1
ATOM 2705 C CA . LEU A 1 333 ? 10.163 5.946 -9.104 1.00 89.75 333 LEU A CA 1
ATOM 2706 C C . LEU A 1 333 ? 9.460 7.185 -9.679 1.00 89.75 333 LEU A C 1
ATOM 2708 O O . LEU A 1 333 ? 10.124 8.042 -10.270 1.00 89.75 333 LEU A O 1
ATOM 2712 N N . ASP A 1 334 ? 8.143 7.274 -9.542 1.00 76.62 334 ASP A N 1
ATOM 2713 C CA . ASP A 1 334 ? 7.279 8.136 -10.342 1.00 76.62 334 ASP A CA 1
ATOM 2714 C C . ASP A 1 334 ? 6.890 9.466 -9.661 1.00 76.62 334 ASP A C 1
ATOM 2716 O O . ASP A 1 334 ? 7.014 10.516 -10.292 1.00 76.62 334 ASP A O 1
ATOM 2720 N N . ASP A 1 335 ? 6.454 9.468 -8.399 1.00 78.88 335 ASP A N 1
ATOM 2721 C CA . ASP A 1 335 ? 6.029 10.678 -7.671 1.00 78.88 335 ASP A CA 1
ATOM 2722 C C . ASP A 1 335 ? 6.889 10.956 -6.435 1.00 78.88 335 ASP A C 1
ATOM 2724 O O . ASP A 1 335 ? 7.740 11.852 -6.430 1.00 78.88 335 ASP A O 1
ATOM 2728 N N . THR A 1 336 ? 6.674 10.174 -5.381 1.00 83.88 336 THR A N 1
ATOM 2729 C CA . THR A 1 336 ? 7.334 10.341 -4.089 1.00 83.88 336 THR A CA 1
ATOM 2730 C C . THR A 1 336 ? 8.262 9.158 -3.854 1.00 83.88 336 THR A C 1
ATOM 2732 O O . THR A 1 336 ? 7.830 8.013 -3.930 1.00 83.88 336 THR A O 1
ATOM 2735 N N . GLU A 1 337 ? 9.540 9.422 -3.552 1.00 86.69 337 GLU A N 1
ATOM 2736 C CA . GLU A 1 337 ? 10.487 8.354 -3.205 1.00 86.69 337 GLU A CA 1
ATOM 2737 C C . GLU A 1 337 ? 9.926 7.520 -2.048 1.00 86.69 337 GLU A C 1
ATOM 2739 O O . GLU A 1 337 ? 9.438 8.077 -1.057 1.00 86.69 337 GLU A O 1
ATOM 2744 N N . LEU A 1 338 ? 10.028 6.193 -2.164 1.00 92.25 338 LEU A N 1
ATOM 2745 C CA . LEU A 1 338 ? 9.635 5.306 -1.079 1.00 92.25 338 LEU A CA 1
ATOM 2746 C C . LEU A 1 338 ? 10.332 5.693 0.233 1.00 92.25 338 LEU A C 1
ATOM 2748 O O . LEU A 1 338 ? 11.544 5.959 0.233 1.00 92.25 338 LEU A O 1
ATOM 2752 N N . PRO A 1 339 ? 9.594 5.672 1.356 1.00 95.00 339 PRO A N 1
ATOM 2753 C CA . PRO A 1 339 ? 10.151 5.857 2.681 1.00 95.00 339 PRO A CA 1
ATOM 2754 C C . PRO A 1 339 ? 11.440 5.061 2.914 1.00 95.00 339 PRO A C 1
ATOM 2756 O O . PRO A 1 339 ? 11.542 3.867 2.646 1.00 95.00 339 PRO A O 1
ATOM 2759 N N . HIS A 1 340 ? 12.450 5.735 3.458 1.00 95.81 340 HIS A N 1
ATOM 2760 C CA . HIS A 1 340 ? 13.629 5.079 4.006 1.00 95.81 340 HIS A CA 1
ATOM 2761 C C . HIS A 1 340 ? 14.094 5.836 5.243 1.00 95.81 340 HIS A C 1
ATOM 2763 O O . HIS A 1 340 ? 14.628 6.946 5.154 1.00 95.81 340 HIS A O 1
ATOM 2769 N N . HIS A 1 341 ? 13.900 5.220 6.401 1.00 96.56 341 HIS A N 1
ATOM 2770 C CA . HIS A 1 341 ? 14.295 5.754 7.689 1.00 96.56 341 HIS A CA 1
ATOM 2771 C C . HIS A 1 341 ? 14.610 4.614 8.662 1.00 96.56 341 HIS A C 1
ATOM 2773 O O . HIS A 1 341 ? 13.727 4.089 9.339 1.00 96.56 341 HIS A O 1
ATOM 2779 N N . ILE A 1 342 ? 15.893 4.255 8.754 1.00 96.81 342 ILE A N 1
ATOM 2780 C CA . ILE A 1 342 ? 16.372 3.302 9.758 1.00 96.81 342 ILE A CA 1
ATOM 2781 C C . ILE A 1 342 ? 16.486 4.019 11.105 1.00 96.81 342 ILE A C 1
ATOM 2783 O O . ILE A 1 342 ? 17.432 4.774 11.340 1.00 96.81 342 ILE A O 1
ATOM 2787 N N . SER A 1 343 ? 15.515 3.782 11.984 1.00 96.69 343 SER A N 1
ATOM 2788 C CA . SER A 1 343 ? 15.433 4.423 13.295 1.00 96.69 343 SER A CA 1
ATOM 2789 C C . SER A 1 343 ? 16.499 3.901 14.264 1.00 96.69 343 SER A C 1
ATOM 2791 O O . SER A 1 343 ? 16.743 2.699 14.385 1.00 96.69 343 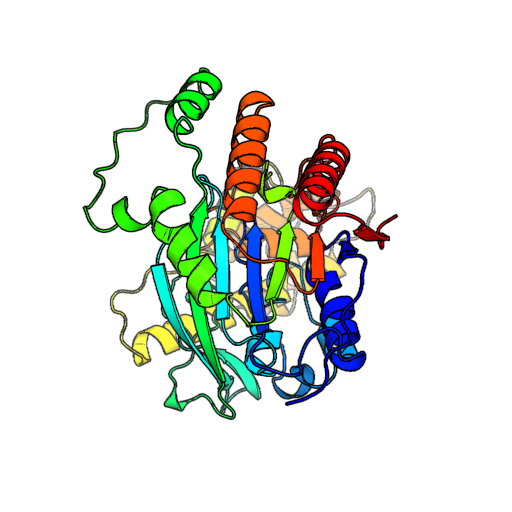SER A O 1
ATOM 2793 N N . THR A 1 344 ? 17.084 4.814 15.036 1.00 96.81 344 THR A N 1
ATOM 2794 C CA . THR A 1 344 ? 17.902 4.491 16.217 1.00 96.81 344 THR A CA 1
ATOM 2795 C C . THR A 1 344 ? 17.045 3.952 17.368 1.00 96.81 344 THR A C 1
ATOM 2797 O O . THR A 1 344 ? 15.833 4.167 17.415 1.00 96.81 344 THR A O 1
ATOM 2800 N N . GLU A 1 345 ? 17.666 3.310 18.363 1.00 95.94 345 GLU A N 1
ATOM 2801 C CA . GLU A 1 345 ? 16.959 2.826 19.564 1.00 95.94 345 GLU A CA 1
ATOM 2802 C C . GLU A 1 345 ? 16.209 3.948 20.310 1.00 95.94 345 GLU A C 1
ATOM 2804 O O . GLU A 1 345 ? 15.097 3.735 20.804 1.00 95.94 345 GLU A O 1
ATOM 2809 N N . GLU A 1 346 ? 16.782 5.158 20.366 1.00 96.19 346 GLU A N 1
ATOM 2810 C CA . GLU A 1 346 ? 16.137 6.332 20.973 1.00 96.19 346 GLU A CA 1
ATOM 2811 C C . GLU A 1 346 ? 14.881 6.753 20.197 1.00 96.19 346 GLU A C 1
ATOM 2813 O O . GLU A 1 346 ? 13.846 7.046 20.801 1.00 96.19 346 GLU A O 1
ATOM 2818 N N . GLN A 1 347 ? 14.954 6.754 18.863 1.00 96.62 347 GLN A N 1
ATOM 2819 C CA . GLN A 1 347 ? 13.828 7.086 17.990 1.00 96.62 347 GLN A CA 1
ATOM 2820 C C . GLN A 1 347 ? 12.703 6.058 18.100 1.00 96.62 347 GLN A C 1
ATOM 2822 O O . GLN A 1 347 ? 11.557 6.446 18.332 1.00 96.62 347 GLN A O 1
ATOM 2827 N N . VAL A 1 348 ? 13.028 4.762 18.028 1.00 97.81 348 VAL A N 1
ATOM 2828 C CA . VAL A 1 348 ? 12.057 3.673 18.223 1.00 97.81 348 VAL A CA 1
ATOM 2829 C C . VAL A 1 348 ? 11.383 3.802 19.589 1.00 97.81 348 VAL A C 1
ATOM 2831 O O . VAL A 1 348 ? 10.159 3.756 19.685 1.00 97.81 348 VAL A O 1
ATOM 2834 N N . SER A 1 349 ? 12.160 4.038 20.650 1.00 97.44 349 SER A N 1
ATOM 2835 C CA . SER A 1 349 ? 11.618 4.227 22.001 1.00 97.44 349 SER A CA 1
ATOM 2836 C C . SER A 1 349 ? 10.669 5.427 22.077 1.00 97.44 349 SER A C 1
ATOM 2838 O O . SER A 1 349 ? 9.624 5.361 22.727 1.00 97.44 349 SER A O 1
ATOM 2840 N N . SER A 1 350 ? 11.008 6.534 21.412 1.00 96.62 350 SER A N 1
ATOM 2841 C CA . SER A 1 350 ? 10.163 7.730 21.347 1.00 96.62 350 SER A CA 1
ATOM 2842 C C . SER A 1 350 ? 8.842 7.464 20.610 1.00 96.62 350 SER A C 1
ATOM 2844 O O . SER A 1 350 ? 7.772 7.837 21.102 1.00 96.62 350 SER A O 1
ATOM 2846 N N . LEU A 1 351 ? 8.896 6.752 19.479 1.00 97.31 351 LEU A N 1
ATOM 2847 C CA . LEU A 1 351 ? 7.718 6.345 18.709 1.00 97.31 351 LEU A CA 1
ATOM 2848 C C . LEU A 1 351 ? 6.829 5.375 19.487 1.00 97.31 351 LEU A C 1
ATOM 2850 O O . LEU A 1 351 ? 5.632 5.619 19.582 1.00 97.31 351 LEU A O 1
ATOM 2854 N N . LEU A 1 352 ? 7.390 4.339 20.119 1.00 98.31 352 LEU A N 1
ATOM 2855 C CA . LEU A 1 352 ? 6.636 3.391 20.951 1.00 98.31 352 LEU A CA 1
ATOM 2856 C C . LEU A 1 352 ? 5.929 4.087 22.122 1.00 98.31 352 LEU A C 1
ATOM 2858 O O . LEU A 1 352 ? 4.773 3.784 22.420 1.00 98.31 352 LEU A O 1
ATOM 2862 N N . ASN A 1 353 ? 6.588 5.053 22.770 1.00 97.25 353 ASN A N 1
ATOM 2863 C CA . ASN A 1 353 ? 5.961 5.852 23.826 1.00 97.25 353 ASN A CA 1
ATOM 2864 C C . ASN A 1 353 ? 4.818 6.720 23.284 1.00 97.25 353 ASN A C 1
ATOM 2866 O O . ASN A 1 353 ? 3.766 6.814 23.911 1.00 97.25 353 ASN A O 1
ATOM 2870 N N . THR A 1 354 ? 5.001 7.324 22.112 1.00 95.94 354 THR A N 1
ATOM 2871 C CA . THR A 1 354 ? 3.980 8.163 21.468 1.00 95.94 354 THR A CA 1
ATOM 2872 C C . THR A 1 354 ? 2.786 7.326 20.992 1.00 95.94 354 THR A C 1
ATOM 2874 O O . THR A 1 354 ? 1.637 7.708 21.206 1.00 95.94 354 THR A O 1
ATOM 2877 N N . PHE A 1 355 ? 3.046 6.141 20.436 1.00 97.38 355 PHE A N 1
ATOM 2878 C CA . PHE A 1 355 ? 2.045 5.132 20.098 1.00 97.38 355 PHE A CA 1
ATOM 2879 C C . PHE A 1 355 ? 1.242 4.705 21.327 1.00 97.38 355 PHE A C 1
ATOM 2881 O O . PHE A 1 355 ? 0.014 4.718 21.298 1.00 97.38 355 PHE A O 1
ATOM 2888 N N . LYS A 1 356 ? 1.914 4.410 22.446 1.00 97.56 356 LYS A N 1
ATOM 2889 C CA . LYS A 1 356 ? 1.239 4.113 23.712 1.00 97.56 356 LYS A CA 1
ATOM 2890 C C . LYS A 1 356 ? 0.307 5.255 24.135 1.00 97.56 356 LYS A C 1
ATOM 2892 O O . LYS A 1 356 ? -0.852 4.991 24.442 1.00 97.56 356 LYS A O 1
ATOM 2897 N N . SER A 1 357 ? 0.777 6.503 24.113 1.00 95.81 357 SER A N 1
ATOM 2898 C CA . SER A 1 357 ? -0.050 7.669 24.456 1.00 95.81 357 SER A CA 1
ATOM 2899 C C . SER A 1 357 ? -1.257 7.827 23.530 1.00 95.81 357 SER A C 1
ATOM 2901 O O . SER A 1 357 ? -2.334 8.200 23.985 1.00 95.81 357 SER A O 1
ATOM 2903 N N . LEU A 1 358 ? -1.118 7.514 22.238 1.00 95.44 358 LEU A N 1
ATOM 2904 C CA . LEU A 1 358 ? -2.247 7.488 21.309 1.00 95.44 358 LEU A CA 1
ATOM 2905 C C . LEU A 1 358 ? -3.281 6.425 21.712 1.00 95.44 358 LEU A C 1
ATOM 2907 O O . LEU A 1 358 ? -4.476 6.720 21.749 1.00 95.44 358 LEU A O 1
ATOM 2911 N N . LEU A 1 359 ? -2.838 5.212 22.062 1.00 96.12 359 LEU A N 1
ATOM 2912 C CA . LEU A 1 359 ? -3.726 4.129 22.507 1.00 96.12 359 LEU A CA 1
ATOM 2913 C C . LEU A 1 359 ? -4.447 4.427 23.833 1.00 96.12 359 LEU A C 1
ATOM 2915 O O . LEU A 1 359 ? -5.511 3.861 24.093 1.00 96.12 359 LEU A O 1
ATOM 2919 N N . GLU A 1 360 ? -3.894 5.312 24.665 1.00 95.19 360 GLU A N 1
ATOM 2920 C CA . GLU A 1 360 ? -4.548 5.820 25.879 1.00 95.19 360 GLU A CA 1
ATOM 2921 C C . GLU A 1 360 ? -5.728 6.755 25.573 1.00 95.19 360 GLU A C 1
ATOM 2923 O O . GLU A 1 360 ? -6.636 6.879 26.398 1.00 95.19 360 GLU A O 1
ATOM 2928 N N . LEU A 1 361 ? -5.749 7.382 24.392 1.00 92.88 361 LEU A N 1
ATOM 2929 C CA . LEU A 1 361 ? -6.814 8.297 23.976 1.00 92.88 361 LEU A CA 1
ATOM 2930 C C . LEU A 1 361 ? -7.990 7.589 23.304 1.00 92.88 361 LEU A C 1
ATOM 2932 O O . LEU A 1 361 ? -9.090 8.129 23.325 1.00 92.88 361 LEU A O 1
ATOM 2936 N N . VAL A 1 362 ? -7.779 6.418 22.701 1.00 93.56 362 VAL A N 1
ATOM 2937 C CA . VAL A 1 362 ? -8.801 5.716 21.909 1.00 93.56 362 VAL A CA 1
ATOM 2938 C C . VAL A 1 362 ? -9.432 4.545 22.675 1.00 93.56 362 VAL A C 1
ATOM 2940 O O . VAL A 1 362 ? -8.787 3.941 23.540 1.00 93.56 362 VAL A O 1
ATOM 2943 N N . PRO A 1 363 ? -10.698 4.182 22.382 1.00 94.81 363 PRO A N 1
ATOM 2944 C CA . PRO A 1 363 ? -11.344 3.029 23.006 1.00 94.81 363 PRO A CA 1
ATOM 2945 C C . PRO A 1 363 ? -10.651 1.712 22.626 1.00 94.81 363 PRO A C 1
ATOM 2947 O O . PRO A 1 363 ? -9.751 1.669 21.803 1.00 94.81 363 PRO A O 1
ATOM 2950 N N . ARG A 1 364 ? -11.079 0.594 23.219 1.00 95.62 364 ARG A N 1
ATOM 2951 C CA . ARG A 1 364 ? -10.549 -0.733 22.870 1.00 95.62 364 ARG A CA 1
ATOM 2952 C C . ARG A 1 364 ? -10.899 -1.103 21.412 1.00 95.62 364 ARG A C 1
ATOM 2954 O O . ARG A 1 364 ? -12.091 -1.075 21.090 1.00 95.62 364 ARG A O 1
ATOM 2961 N N . PRO A 1 365 ? -9.936 -1.556 20.583 1.00 97.31 365 PRO A N 1
ATOM 2962 C CA . PRO A 1 365 ? -10.219 -2.053 19.236 1.00 97.31 365 PRO A CA 1
ATOM 2963 C C . PRO A 1 365 ? -11.059 -3.329 19.249 1.00 97.31 365 PRO A C 1
ATOM 2965 O O . PRO A 1 365 ? -11.106 -4.069 20.238 1.00 97.31 365 PRO A O 1
ATOM 2968 N N . THR A 1 366 ? -11.735 -3.600 18.129 1.00 97.50 366 THR A N 1
ATOM 2969 C CA . THR A 1 366 ? -12.505 -4.843 17.963 1.00 97.50 366 THR A CA 1
ATOM 2970 C C . THR A 1 366 ? -11.588 -6.017 17.635 1.00 97.50 366 THR A C 1
ATOM 2972 O O . THR A 1 366 ? -11.736 -7.091 18.221 1.00 97.50 366 THR A O 1
ATOM 2975 N N . ILE A 1 367 ? -10.623 -5.792 16.743 1.00 98.56 367 ILE A N 1
ATOM 2976 C CA . ILE A 1 367 ? -9.501 -6.688 16.447 1.00 98.56 367 ILE A CA 1
ATOM 2977 C C . ILE A 1 367 ? -8.241 -5.850 16.201 1.00 98.56 367 ILE A C 1
ATOM 2979 O O . ILE A 1 367 ? -8.348 -4.660 15.894 1.00 98.56 367 ILE A O 1
ATOM 2983 N N . VAL A 1 368 ? -7.077 -6.484 16.317 1.00 98.88 368 VAL A N 1
ATOM 2984 C CA . VAL A 1 368 ? -5.791 -5.932 15.881 1.00 98.88 368 VAL A CA 1
ATOM 2985 C C . VAL A 1 368 ? -5.229 -6.802 14.764 1.00 98.88 368 VAL A C 1
ATOM 2987 O O . VAL A 1 368 ? -5.291 -8.033 14.849 1.00 98.88 368 VAL A O 1
ATOM 2990 N N . THR A 1 369 ? -4.677 -6.168 13.744 1.00 98.88 369 THR A N 1
ATOM 2991 C CA . THR A 1 369 ? -3.884 -6.807 12.693 1.00 98.88 369 THR A CA 1
ATOM 2992 C C . THR A 1 369 ? -2.474 -6.229 12.732 1.00 98.88 369 THR A C 1
ATOM 2994 O O . THR A 1 369 ? -2.299 -5.052 13.045 1.00 98.88 369 THR A O 1
ATOM 2997 N N . ILE A 1 370 ? -1.470 -7.083 12.541 1.00 98.88 370 ILE A N 1
ATOM 2998 C CA . ILE A 1 370 ? -0.061 -6.696 12.534 1.00 98.88 370 ILE A CA 1
ATOM 2999 C C . ILE A 1 370 ? 0.599 -7.304 11.300 1.00 98.88 370 ILE A C 1
ATOM 3001 O O . ILE A 1 370 ? 0.559 -8.528 11.151 1.00 98.88 370 ILE A O 1
ATOM 3005 N N . ALA A 1 371 ? 1.211 -6.473 10.465 1.00 98.75 371 ALA A N 1
ATOM 3006 C CA . ALA A 1 371 ? 2.102 -6.901 9.395 1.00 98.75 371 ALA A CA 1
ATOM 3007 C C . ALA A 1 371 ? 3.552 -6.795 9.871 1.00 98.75 371 ALA A C 1
ATOM 3009 O O . ALA A 1 371 ? 3.926 -5.847 10.565 1.00 98.75 371 ALA A O 1
ATOM 3010 N N . ARG A 1 372 ? 4.353 -7.821 9.582 1.00 98.62 372 ARG A N 1
ATOM 3011 C CA . ARG A 1 372 ? 5.780 -7.825 9.920 1.00 98.62 372 ARG A CA 1
ATOM 3012 C C . ARG A 1 372 ? 6.618 -7.145 8.851 1.00 98.62 372 ARG A C 1
ATOM 3014 O O . ARG A 1 372 ? 7.640 -6.576 9.226 1.00 98.62 372 ARG A O 1
ATOM 3021 N N . SER A 1 373 ? 6.223 -7.277 7.581 1.00 97.62 373 SER A N 1
ATOM 3022 C CA . SER A 1 373 ? 6.855 -6.660 6.405 1.00 97.62 373 SER A CA 1
ATOM 3023 C C . SER A 1 373 ? 8.380 -6.796 6.411 1.00 97.62 373 SER A C 1
ATOM 3025 O O . SER A 1 373 ? 9.130 -5.878 6.102 1.00 97.62 373 SER A O 1
ATOM 3027 N N . SER A 1 374 ? 8.882 -7.944 6.875 1.00 96.75 374 SER A N 1
ATOM 3028 C CA . SER A 1 374 ? 10.315 -8.199 7.033 1.00 96.75 374 SER A CA 1
ATOM 3029 C C . SER A 1 374 ? 10.889 -9.030 5.891 1.00 96.75 374 SER A C 1
ATOM 3031 O O . SER A 1 374 ? 12.062 -8.869 5.553 1.00 96.75 374 SER A O 1
ATOM 3033 N N . LEU A 1 375 ? 10.075 -9.889 5.267 1.00 94.88 375 LEU A N 1
ATOM 3034 C CA . LEU A 1 375 ? 10.473 -10.681 4.098 1.00 94.88 375 LEU A CA 1
ATOM 3035 C C . LEU A 1 375 ? 10.434 -9.901 2.776 1.00 94.88 375 LEU A C 1
ATOM 3037 O O . LEU A 1 375 ? 11.187 -10.238 1.865 1.00 94.88 375 LEU A O 1
ATOM 3041 N N . ASP A 1 376 ? 9.592 -8.874 2.667 1.00 92.19 376 ASP A N 1
ATOM 3042 C CA . ASP A 1 376 ? 9.572 -7.932 1.533 1.00 92.19 376 ASP A CA 1
ATOM 3043 C C . ASP A 1 376 ? 10.619 -6.809 1.682 1.00 92.19 376 ASP A C 1
ATOM 3045 O O . ASP A 1 376 ? 10.985 -6.159 0.702 1.00 92.19 376 ASP A O 1
ATOM 3049 N N . GLY A 1 377 ? 11.186 -6.656 2.882 1.00 94.19 377 GLY A N 1
ATOM 3050 C CA . GLY A 1 377 ? 12.345 -5.816 3.162 1.00 94.19 377 GLY A CA 1
ATOM 3051 C C . GLY A 1 377 ? 12.018 -4.400 3.626 1.00 94.19 377 GLY A C 1
ATOM 3052 O O . GLY A 1 377 ? 12.955 -3.608 3.741 1.00 94.19 377 GLY A O 1
ATOM 3053 N N . TYR A 1 378 ? 10.752 -4.085 3.919 1.00 97.12 378 TYR A N 1
ATOM 3054 C CA . TYR A 1 378 ? 10.355 -2.766 4.419 1.00 97.12 378 TYR A CA 1
ATOM 3055 C C . TYR A 1 378 ? 10.677 -2.582 5.907 1.00 97.12 378 TYR A C 1
ATOM 3057 O O . TYR A 1 378 ? 11.346 -1.627 6.290 1.00 97.12 378 TYR A O 1
ATOM 3065 N N . CYS A 1 379 ? 10.318 -3.526 6.768 1.00 98.00 379 CYS A N 1
ATOM 3066 C CA . CYS A 1 379 ? 10.732 -3.550 8.166 1.00 98.00 379 CYS A CA 1
ATOM 3067 C C . CYS A 1 379 ? 12.113 -4.227 8.318 1.00 98.00 379 CYS A C 1
ATOM 3069 O O . CYS A 1 379 ? 12.317 -5.354 7.855 1.00 98.00 379 CYS A O 1
ATOM 3071 N N . PRO A 1 380 ? 13.083 -3.622 9.035 1.00 97.25 380 PRO A N 1
ATOM 3072 C CA . PRO A 1 380 ? 14.394 -4.227 9.262 1.00 97.25 380 PRO A CA 1
ATOM 3073 C C . PRO A 1 380 ? 14.326 -5.617 9.917 1.00 97.25 380 PRO A C 1
ATOM 3075 O O . PRO A 1 380 ? 13.913 -5.772 11.072 1.00 97.25 380 PRO A O 1
ATOM 3078 N N . LEU A 1 381 ? 14.824 -6.630 9.200 1.00 95.75 381 LEU A N 1
ATOM 3079 C CA . LEU A 1 381 ? 14.788 -8.043 9.604 1.00 95.75 381 LEU A CA 1
ATOM 3080 C C . LEU A 1 381 ? 15.432 -8.311 10.976 1.00 95.75 381 LEU A C 1
ATOM 3082 O O . LEU A 1 381 ? 15.011 -9.192 11.718 1.00 95.75 381 LEU A O 1
ATOM 3086 N N .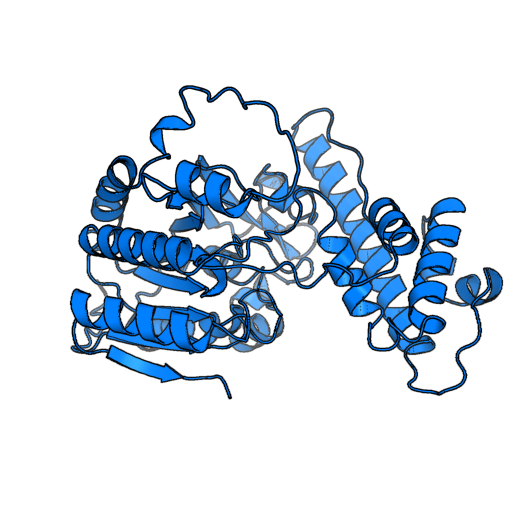 ASN A 1 382 ? 16.456 -7.541 11.342 1.00 95.88 382 ASN A N 1
ATOM 3087 C CA . ASN A 1 382 ? 17.151 -7.677 12.623 1.00 95.88 382 ASN A CA 1
ATOM 3088 C C . ASN A 1 382 ? 16.384 -7.078 13.817 1.00 95.88 382 ASN A C 1
ATOM 3090 O O . ASN A 1 382 ? 16.780 -7.318 14.958 1.00 95.88 382 ASN A O 1
ATOM 3094 N N . ALA A 1 383 ? 15.333 -6.292 13.572 1.00 96.62 383 ALA A N 1
ATOM 3095 C CA . ALA A 1 383 ? 14.595 -5.565 14.602 1.00 96.62 383 ALA A CA 1
ATOM 3096 C C . ALA A 1 383 ? 13.113 -5.968 14.708 1.00 96.62 383 ALA A C 1
ATOM 3098 O O . ALA A 1 383 ? 12.526 -5.798 15.779 1.00 96.62 383 ALA A O 1
ATOM 3099 N N . VAL A 1 384 ? 12.533 -6.559 13.656 1.00 97.88 384 VAL A N 1
ATOM 3100 C CA . VAL A 1 384 ? 11.103 -6.916 13.569 1.00 97.88 384 VAL A CA 1
ATOM 3101 C C . VAL A 1 384 ? 10.587 -7.687 14.792 1.00 97.88 384 VAL A C 1
ATOM 3103 O O . VAL A 1 384 ? 9.568 -7.326 15.380 1.00 97.88 384 VAL A O 1
ATOM 3106 N N . ASP A 1 385 ? 11.332 -8.687 15.272 1.00 98.25 385 ASP A N 1
ATOM 3107 C CA . ASP A 1 385 ? 10.918 -9.487 16.429 1.00 98.25 385 ASP A CA 1
ATOM 3108 C C . ASP A 1 385 ? 10.870 -8.666 17.725 1.00 98.25 385 ASP A C 1
ATOM 3110 O O . ASP A 1 385 ? 10.072 -8.953 18.622 1.00 98.25 385 ASP A O 1
ATOM 3114 N N . GLN A 1 386 ? 11.741 -7.661 17.858 1.00 98.50 386 GLN A N 1
ATOM 3115 C CA . GLN A 1 386 ? 11.727 -6.755 19.002 1.00 98.50 386 GLN A CA 1
ATOM 3116 C C . GLN A 1 386 ? 10.531 -5.804 18.918 1.00 98.50 386 GLN A C 1
ATOM 3118 O O . GLN A 1 386 ? 9.800 -5.687 19.901 1.00 98.50 386 GLN A O 1
ATOM 3123 N N . TYR A 1 387 ? 10.279 -5.209 17.749 1.00 98.56 387 TYR A N 1
ATOM 3124 C CA . TYR A 1 387 ? 9.132 -4.320 17.537 1.00 98.56 387 TYR A CA 1
ATOM 3125 C C . TYR A 1 387 ? 7.813 -5.043 17.805 1.00 98.56 387 TYR A C 1
ATOM 3127 O O . TYR A 1 387 ? 6.988 -4.553 18.576 1.00 98.56 387 TYR A O 1
ATOM 3135 N N . GLN A 1 388 ? 7.658 -6.265 17.287 1.00 98.69 388 GLN A N 1
ATOM 3136 C CA . GLN A 1 388 ? 6.487 -7.096 17.549 1.00 98.69 388 GLN A CA 1
ATOM 3137 C C . GLN A 1 388 ? 6.284 -7.331 19.054 1.00 98.69 388 GLN A C 1
ATOM 3139 O O . GLN A 1 388 ? 5.178 -7.158 19.568 1.00 98.69 388 GLN A O 1
ATOM 3144 N N . ARG A 1 389 ? 7.340 -7.708 19.792 1.00 98.69 389 ARG A N 1
ATOM 3145 C CA . ARG A 1 389 ? 7.252 -7.926 21.249 1.00 98.69 389 ARG A CA 1
ATOM 3146 C C . ARG A 1 389 ? 6.837 -6.663 21.997 1.00 98.69 389 ARG A C 1
ATOM 3148 O O . ARG A 1 389 ? 6.005 -6.749 22.902 1.00 98.69 389 ARG A O 1
ATOM 3155 N N . ASP A 1 390 ? 7.402 -5.515 21.641 1.00 98.81 390 ASP A N 1
ATOM 3156 C CA . ASP A 1 390 ? 7.117 -4.251 22.317 1.00 98.81 390 ASP A CA 1
ATOM 3157 C C . ASP A 1 390 ? 5.692 -3.765 22.037 1.00 98.81 390 ASP A C 1
ATOM 3159 O O . ASP A 1 390 ? 4.977 -3.405 22.976 1.00 98.81 390 ASP A O 1
ATOM 3163 N N . VAL A 1 391 ? 5.233 -3.854 20.784 1.00 98.88 391 VAL A N 1
ATOM 3164 C CA . VAL A 1 391 ? 3.846 -3.552 20.398 1.00 98.88 391 VAL A CA 1
ATOM 3165 C C . VAL A 1 391 ? 2.867 -4.457 21.144 1.00 98.88 391 VAL A C 1
ATOM 3167 O O . VAL A 1 391 ? 1.934 -3.958 21.776 1.00 98.88 391 VAL A O 1
ATOM 3170 N N . LEU A 1 392 ? 3.094 -5.776 21.160 1.00 98.88 392 LEU A N 1
ATOM 3171 C CA . LEU A 1 392 ? 2.233 -6.718 21.883 1.00 98.88 392 LEU A CA 1
ATOM 3172 C C . LEU A 1 392 ? 2.185 -6.418 23.384 1.00 98.88 392 LEU A C 1
ATOM 3174 O O . LEU A 1 392 ? 1.113 -6.451 23.986 1.00 98.88 392 LEU A O 1
ATOM 3178 N N . LYS A 1 393 ? 3.321 -6.064 23.992 1.00 98.75 393 LYS A N 1
ATOM 3179 C CA . LYS A 1 393 ? 3.379 -5.672 25.403 1.00 98.75 393 LYS A CA 1
ATOM 3180 C C . LYS A 1 393 ? 2.589 -4.390 25.672 1.00 98.75 393 LYS A C 1
ATOM 3182 O O . LYS A 1 393 ? 1.918 -4.293 26.698 1.00 98.75 393 LYS A O 1
ATOM 3187 N N . ILE A 1 394 ? 2.658 -3.400 24.782 1.00 98.81 394 ILE A N 1
ATOM 3188 C CA . ILE A 1 394 ? 1.862 -2.170 24.891 1.00 98.81 394 ILE A CA 1
ATOM 3189 C C . ILE A 1 394 ? 0.366 -2.497 24.789 1.00 98.81 394 ILE A C 1
ATOM 3191 O O . ILE A 1 394 ? -0.403 -2.074 25.653 1.00 98.81 394 ILE A O 1
ATOM 3195 N N . LEU A 1 395 ? -0.034 -3.300 23.798 1.00 98.62 395 LEU A N 1
ATOM 3196 C CA . LEU A 1 395 ? -1.422 -3.726 23.603 1.00 98.62 395 LEU A CA 1
ATOM 3197 C C . LEU A 1 395 ? -1.960 -4.505 24.809 1.00 98.62 395 LEU A C 1
ATOM 3199 O O . LEU A 1 395 ? -3.078 -4.244 25.251 1.00 98.62 395 LEU A O 1
ATOM 3203 N N . GLU A 1 396 ? -1.176 -5.428 25.368 1.00 98.12 396 GLU A N 1
ATOM 3204 C CA . GLU A 1 396 ? -1.576 -6.209 26.542 1.00 98.12 396 GLU A CA 1
ATOM 3205 C C . GLU A 1 396 ? -1.712 -5.333 27.793 1.00 98.12 396 GLU A C 1
ATOM 3207 O O . GLU A 1 396 ? -2.667 -5.478 28.555 1.00 98.12 396 GLU A O 1
ATOM 3212 N N . ASN A 1 397 ? -0.804 -4.375 27.995 1.00 98.00 397 ASN A N 1
ATOM 3213 C CA . ASN A 1 397 ? -0.903 -3.441 29.116 1.00 98.00 397 ASN A CA 1
ATOM 3214 C C . ASN A 1 397 ? -2.134 -2.532 29.003 1.00 98.00 397 ASN A C 1
ATOM 3216 O O . ASN A 1 397 ? -2.780 -2.255 30.013 1.00 98.00 397 ASN A O 1
ATOM 3220 N N . GLN A 1 398 ? -2.456 -2.077 27.790 1.00 97.50 398 GLN A N 1
ATOM 3221 C CA . GLN A 1 398 ? -3.546 -1.133 27.561 1.00 97.50 398 GLN A CA 1
ATOM 3222 C C . GLN A 1 398 ? -4.921 -1.814 27.513 1.00 97.50 398 GLN A C 1
ATOM 3224 O O . GLN A 1 398 ? -5.904 -1.295 28.044 1.00 97.50 398 GLN A O 1
ATOM 3229 N N . TYR A 1 399 ? -5.008 -2.991 26.893 1.00 96.00 399 TYR A N 1
ATOM 3230 C CA . TYR A 1 399 ? -6.274 -3.672 26.622 1.00 96.00 399 TYR A CA 1
ATOM 3231 C C . TYR A 1 399 ? -6.409 -5.028 27.337 1.00 96.00 399 TYR A C 1
ATOM 3233 O O . TYR A 1 399 ? -7.447 -5.685 27.225 1.00 96.00 399 TYR A O 1
ATOM 3241 N N . GLY A 1 400 ? -5.432 -5.459 28.128 1.00 95.88 400 GLY A N 1
ATOM 3242 C CA . GLY A 1 400 ? -5.451 -6.746 28.824 1.00 95.88 400 GLY A CA 1
ATOM 3243 C C . GLY A 1 400 ? -5.167 -7.931 27.896 1.00 95.88 400 GLY A C 1
ATOM 3244 O O . GLY A 1 400 ? -4.571 -7.780 26.838 1.00 95.88 400 GLY A O 1
ATOM 3245 N N . SER A 1 401 ? -5.616 -9.128 28.293 1.00 97.31 401 SER A N 1
ATOM 3246 C CA . SER A 1 401 ? -5.287 -10.392 27.611 1.00 97.31 401 SER A CA 1
ATOM 3247 C C . SER A 1 401 ? -5.504 -10.346 26.093 1.00 97.31 401 SER A C 1
ATOM 3249 O O . SER A 1 401 ? -6.580 -9.970 25.612 1.00 97.31 401 SER A O 1
ATOM 3251 N N . LEU A 1 402 ? -4.494 -10.810 25.358 1.00 98.25 402 LEU A N 1
ATOM 3252 C CA . LEU A 1 402 ? -4.505 -10.948 23.905 1.00 98.25 402 LEU A CA 1
ATOM 3253 C C . LEU A 1 402 ? -4.799 -12.400 23.498 1.00 98.25 402 LEU A C 1
ATOM 3255 O O . LEU A 1 402 ? -4.381 -13.345 24.165 1.00 98.25 402 LEU A O 1
ATOM 3259 N N . LEU A 1 403 ? -5.526 -12.580 22.397 1.00 97.88 403 LEU A N 1
ATOM 3260 C CA . LEU A 1 403 ? -5.712 -13.859 21.712 1.00 97.88 403 LEU A CA 1
ATOM 3261 C C . LEU A 1 403 ? -4.913 -13.806 20.410 1.00 97.88 403 LEU A C 1
ATOM 3263 O O . LEU A 1 403 ? -5.395 -13.269 19.414 1.00 97.88 403 LEU A O 1
ATOM 3267 N N . LEU A 1 404 ? -3.689 -14.326 20.454 1.00 98.00 404 LEU A N 1
ATOM 3268 C CA . LEU A 1 404 ? -2.737 -14.248 19.350 1.00 98.00 404 LEU A CA 1
ATOM 3269 C C . LEU A 1 404 ? -2.996 -15.343 18.310 1.00 98.00 404 LEU A C 1
ATOM 3271 O O . LEU A 1 404 ? -3.196 -16.507 18.657 1.00 98.00 404 LEU A O 1
ATOM 3275 N N . THR A 1 405 ? -2.946 -14.967 17.038 1.00 98.31 405 THR A N 1
ATOM 3276 C CA . THR A 1 405 ? -2.788 -15.869 15.894 1.00 98.31 405 THR A CA 1
ATOM 3277 C C . THR A 1 405 ? -1.580 -15.384 15.109 1.00 98.31 405 THR A C 1
ATOM 3279 O O . THR A 1 405 ? -1.587 -14.254 14.632 1.00 98.31 405 THR A O 1
ATOM 3282 N N . GLN A 1 406 ? -0.547 -16.213 15.021 1.00 97.69 406 GLN A N 1
ATOM 3283 C CA . GLN A 1 406 ? 0.664 -15.938 14.251 1.00 97.69 406 GLN A CA 1
ATOM 3284 C C . GLN A 1 406 ? 0.597 -16.785 12.981 1.00 97.69 406 GLN A C 1
ATOM 3286 O O . GLN A 1 406 ? 0.436 -18.000 13.081 1.00 97.69 406 GLN A O 1
ATOM 3291 N N . ASP A 1 407 ? 0.626 -16.131 11.826 1.00 95.69 407 ASP A N 1
ATOM 3292 C CA . ASP A 1 407 ? 0.557 -16.732 10.490 1.00 95.69 407 ASP A CA 1
ATOM 3293 C C . ASP A 1 407 ? 1.715 -16.189 9.652 1.00 95.69 407 ASP A C 1
ATOM 3295 O O . ASP A 1 407 ? 1.547 -15.425 8.704 1.00 95.69 407 ASP A O 1
ATOM 3299 N N . TYR A 1 408 ? 2.910 -16.514 10.131 1.00 88.69 408 TYR A N 1
ATOM 3300 C CA . TYR A 1 408 ? 4.205 -16.250 9.525 1.00 88.69 408 TYR A CA 1
ATOM 3301 C C . TYR A 1 408 ? 5.170 -17.305 10.091 1.00 88.69 408 TYR A C 1
ATOM 3303 O O . TYR A 1 408 ? 5.065 -17.646 11.276 1.00 88.69 408 TYR A O 1
ATOM 3311 N N . ASP A 1 409 ? 6.048 -17.854 9.251 1.00 63.47 409 ASP A N 1
ATOM 3312 C CA . ASP A 1 409 ? 6.998 -18.921 9.611 1.00 63.47 409 ASP A CA 1
ATOM 3313 C C . ASP A 1 409 ? 8.432 -18.391 9.736 1.00 63.47 409 ASP A C 1
ATOM 3315 O O . ASP A 1 409 ? 8.890 -17.692 8.801 1.00 63.47 409 ASP A O 1
#

Radius of gyration: 22.31 Å; chains: 1; bounding box: 56×48×62 Å

Organism: Biomphalaria glabrata (NCBI:txid6526)

InterPro domains:
  IPR024131 Peptide arginase FlmR/OhkR-like [PF12640] (12-211)
  IPR024131 Peptide arginase FlmR/OhkR-like [PTHR13225] (3-408)

Sequence (409 aa):
MTNLRKSKSLPVYIVEPHNDVVRYIHRSIASKILPFDDIVVIHLDSHPDLLLPVHLDADVVFKSRELIENLSIENWILPLTYAKHVSHIVWVKPPWANQIKASELNFTIGKCSQSGKIRLNCEENYFLTDGLFRPVQKLEECSNVRLTVAELRPDQWSELEHRSSTHETTKEPNVVSEQSCLFSSYQKWGPHLNDLLNGRPYILDIDLDFFSTANPFRGFLAAEAEQALRRLYGYQALCDTTDQTLLEFSKKRESQLDELEDIFCQLENEYHVKSDQQKALSLDDLMEIEAISHSSLDKQLLEDILLICNSVLLDPKYREVTFLQVHNFGCTLDDTELPHHISTEEQVSSLLNTFKSLLELVPRPTIVTIARSSLDGYCPLNAVDQYQRDVLKILENQYGSLLLTQDYD

Foldseek 3Di:
DDDADDDLFFAEEEEAQQLVCLVVVVVCCVNRLAPQAAAEEEAQALADLDEAQPQAQLVCLVVSVSLSVRDGSSHRPVSCQLSRRYAEYEYAHEPQRDQDAFDKDKWKWAQFQVNSHIAIQDPRPSHLLLLRHADPVRGDSMGMYIYGYAYLYFPCNVVQVVVVPVDDDDDDDDDDDPVSVCRRHCVNCLLVQQVSPPVGAYEYEYELLSLFWADPCVVLFDPLLVVLLLVLSEDDDQPDRDNVSSNVSSVVSNVSLVLLLLLLVQCQVPQLDPDPDDDQDDLVNSCVRPSSVPDPDDPSNSVSVSVNSCRQRPDPVNVPPGSNVSSVVSSQSYDDHRDHGGDDPVSSVSSLVSVLVSLVSHDQHSHYYYHLNPVVPTHPVVCSVVSVVSVVVSNCVSSNHHDYDYHYD

Secondary structure (DSSP, 8-state):
-------SSEEEEEESSGGGHHHHHHHHHHTTSS-SS-EEEEEE-SS------TT-BGGGGG-HHHHHHT--TTSSHHHHHHTTSEEEEEEEE-TT--SS-SEEEEEEEEEETTT-BEEE---SHHHHTTT-B--GGGEEEEEEEEEEEEE---TTHHHHHHHHT-SS---PPPPPPTTGGGSS-HHHHHHHHHHHHTT--EEEEEEGGGGSB--TTTTSS-HHHHHHHHHHS--PPPS---HHHHHHHHHHHHHHHHHHHHHHHHHHHHH----S-PPPP-HHHHHTSHHHHT----HHHHHHHHHHHHHHHH-TTTTT--HHHHHHHHHTSSSS----B---HHHHHHHHHHHHHHHHHS---SEEEEE--TTTTSS-TTTHHHHHHHHHHHHHHHH--EEEEEE--